Protein AF-A0A2V7VYK3-F1 (afdb_monomer_lite)

pLDDT: mean 80.93, std 19.69, range [36.22, 97.69]

Structure (mmCIF, N/CA/C/O backbone):
data_AF-A0A2V7VYK3-F1
#
_entry.id   AF-A0A2V7VYK3-F1
#
loop_
_atom_site.group_PDB
_atom_site.id
_atom_site.type_symbol
_atom_site.label_atom_id
_atom_site.label_alt_id
_atom_site.label_comp_id
_atom_site.label_asym_id
_atom_site.label_entity_id
_atom_site.label_seq_id
_atom_site.pdbx_PDB_ins_code
_atom_site.Cartn_x
_atom_site.Cartn_y
_atom_site.Cartn_z
_atom_site.occupancy
_atom_site.B_iso_or_equiv
_atom_site.auth_seq_id
_atom_site.auth_comp_id
_atom_site.auth_asym_id
_atom_site.auth_atom_id
_atom_site.pdbx_PDB_model_num
ATOM 1 N N . MET A 1 1 ? -13.510 -51.405 -6.730 1.00 38.88 1 MET A N 1
ATOM 2 C CA . MET A 1 1 ? -12.996 -51.451 -8.115 1.00 38.88 1 MET A CA 1
ATOM 3 C C . MET A 1 1 ? -13.898 -50.621 -9.024 1.00 38.88 1 MET A C 1
ATOM 5 O O . MET A 1 1 ? -15.004 -51.048 -9.313 1.00 38.88 1 MET A O 1
ATOM 9 N N . ARG A 1 2 ? -13.491 -49.404 -9.409 1.00 37.72 2 ARG A N 1
ATOM 10 C CA . ARG A 1 2 ? -14.184 -48.587 -10.426 1.00 37.72 2 ARG A CA 1
ATOM 11 C C . ARG A 1 2 ? -13.145 -48.137 -11.448 1.00 37.72 2 ARG A C 1
ATOM 13 O O . ARG A 1 2 ? -12.279 -47.331 -11.116 1.00 37.72 2 ARG A O 1
ATOM 20 N N . ALA A 1 3 ? -13.220 -48.709 -12.645 1.00 43.34 3 ALA A N 1
ATOM 21 C CA . ALA A 1 3 ? -12.344 -48.407 -13.767 1.00 43.34 3 ALA A CA 1
ATOM 22 C C . ALA A 1 3 ? -12.627 -46.989 -14.289 1.00 43.34 3 ALA A C 1
ATOM 24 O O . ALA A 1 3 ? -13.767 -46.643 -14.600 1.00 43.34 3 ALA A O 1
ATOM 25 N N . ARG A 1 4 ? -11.589 -46.149 -14.338 1.00 50.16 4 ARG A N 1
ATOM 26 C CA . ARG A 1 4 ? -11.624 -44.843 -15.003 1.00 50.16 4 ARG A CA 1
ATOM 27 C C . ARG A 1 4 ? -11.164 -45.039 -16.443 1.00 50.16 4 ARG A C 1
ATOM 29 O O . ARG A 1 4 ? -9.977 -45.217 -16.691 1.00 50.16 4 ARG A O 1
ATOM 36 N N . ASN A 1 5 ? -12.115 -44.981 -17.369 1.00 49.19 5 ASN A N 1
ATOM 37 C CA . ASN A 1 5 ? -11.847 -44.922 -18.800 1.00 49.19 5 ASN A CA 1
ATOM 38 C C . ASN A 1 5 ? -11.262 -43.546 -19.140 1.00 49.19 5 ASN A C 1
ATOM 40 O O . ASN A 1 5 ? -11.982 -42.553 -19.244 1.00 49.19 5 ASN A O 1
ATOM 44 N N . HIS A 1 6 ? -9.941 -43.487 -19.281 1.00 47.78 6 HIS A N 1
ATOM 45 C CA . HIS A 1 6 ? -9.263 -42.372 -19.924 1.00 47.78 6 HIS A CA 1
ATOM 46 C C . HIS A 1 6 ? -9.439 -42.522 -21.435 1.00 47.78 6 HIS A C 1
ATOM 48 O O . HIS A 1 6 ? -8.740 -43.301 -22.074 1.00 47.78 6 HIS A O 1
ATOM 54 N N . ALA A 1 7 ? -10.399 -41.789 -21.997 1.00 53.41 7 ALA A N 1
ATOM 55 C CA . ALA A 1 7 ? -10.508 -41.611 -23.436 1.00 53.41 7 ALA A CA 1
ATOM 56 C C . ALA A 1 7 ? -9.239 -40.896 -23.930 1.00 53.41 7 ALA A C 1
ATOM 58 O O . ALA A 1 7 ? -9.051 -39.701 -23.694 1.00 53.41 7 ALA A O 1
ATOM 59 N N . GLN A 1 8 ? -8.337 -41.655 -24.552 1.00 52.44 8 GLN A N 1
ATOM 60 C CA . GLN A 1 8 ? -7.198 -41.118 -25.282 1.00 52.44 8 GLN A CA 1
ATOM 61 C C . GLN A 1 8 ? -7.722 -40.270 -26.441 1.00 52.44 8 GLN A C 1
ATOM 63 O O . GLN A 1 8 ? -8.486 -40.743 -27.281 1.00 52.44 8 GLN A O 1
ATOM 68 N N . ALA A 1 9 ? -7.318 -39.001 -26.466 1.00 49.28 9 ALA A N 1
ATOM 69 C CA . ALA A 1 9 ? -7.540 -38.147 -27.619 1.00 49.28 9 ALA A CA 1
ATOM 70 C C . ALA A 1 9 ? -6.799 -38.745 -28.832 1.00 49.28 9 ALA A C 1
ATOM 72 O O . ALA A 1 9 ? -5.648 -39.169 -28.681 1.00 49.28 9 ALA A O 1
ATOM 73 N N . PRO A 1 10 ? -7.427 -38.788 -30.018 1.00 57.25 10 PRO A N 1
ATOM 74 C CA . PRO A 1 10 ? -6.811 -39.357 -31.207 1.00 57.25 10 PRO A CA 1
ATOM 75 C C . PRO A 1 10 ? -5.538 -38.583 -31.560 1.00 57.25 10 PRO A C 1
ATOM 77 O O . PRO A 1 10 ? -5.542 -37.351 -31.631 1.00 57.25 10 PRO A O 1
ATOM 80 N N . GLN A 1 11 ? -4.450 -39.321 -31.794 1.00 58.34 11 GLN A N 1
ATOM 81 C CA . GLN A 1 11 ? -3.207 -38.829 -32.391 1.00 58.34 11 GLN A CA 1
ATOM 82 C C . GLN A 1 11 ? -3.474 -38.443 -33.855 1.00 58.34 11 GLN A C 1
ATOM 84 O O . GLN A 1 11 ? -3.113 -39.144 -34.794 1.00 58.34 11 GLN A O 1
ATOM 89 N N . GLY A 1 12 ? -4.184 -37.336 -34.051 1.00 50.72 12 GLY A N 1
ATOM 90 C CA . GLY A 1 12 ? -4.440 -36.758 -35.357 1.00 50.72 12 GLY A CA 1
ATOM 91 C C . GLY A 1 12 ? -3.246 -35.929 -35.811 1.00 50.72 12 GLY A C 1
ATOM 92 O O . GLY A 1 12 ? -2.962 -34.893 -35.218 1.00 50.72 12 GLY A O 1
ATOM 93 N N . ALA A 1 13 ? -2.597 -36.405 -36.871 1.00 50.50 13 ALA A N 1
ATOM 94 C CA . ALA A 1 13 ? -1.860 -35.647 -37.877 1.00 50.50 13 ALA A CA 1
ATOM 95 C C . ALA A 1 13 ? -0.910 -34.547 -37.366 1.00 50.50 13 ALA A C 1
ATOM 97 O O . ALA A 1 13 ? -1.299 -33.423 -37.044 1.00 50.50 13 ALA A O 1
ATOM 98 N N . THR A 1 14 ? 0.384 -34.847 -37.458 1.00 52.34 14 THR A N 1
ATOM 99 C CA . THR A 1 14 ? 1.501 -33.907 -37.612 1.00 52.34 14 THR A CA 1
ATOM 100 C C . THR A 1 14 ? 1.307 -33.038 -38.865 1.00 52.34 14 THR A C 1
ATOM 102 O O . THR A 1 14 ? 2.007 -33.151 -39.866 1.00 52.34 14 THR A O 1
ATOM 105 N N . GLY A 1 15 ? 0.303 -32.163 -38.822 1.00 53.38 15 GLY A N 1
ATOM 106 C CA . GLY A 1 15 ? -0.012 -31.203 -39.861 1.00 53.38 15 GLY A CA 1
ATOM 107 C C . GLY A 1 15 ? 1.057 -30.122 -39.915 1.00 53.38 15 GLY A C 1
ATOM 108 O O . GLY A 1 15 ? 1.131 -29.244 -39.054 1.00 53.38 15 GLY A O 1
ATOM 109 N N . THR A 1 16 ? 1.825 -30.150 -40.993 1.00 54.44 16 THR A N 1
ATOM 110 C CA . THR A 1 16 ? 2.733 -29.131 -41.539 1.00 54.44 16 THR A CA 1
ATOM 111 C C . THR A 1 16 ? 2.045 -27.784 -41.869 1.00 54.44 16 THR A C 1
ATOM 113 O O . THR A 1 16 ? 2.504 -27.017 -42.708 1.00 54.44 16 THR A O 1
ATOM 116 N N . CYS A 1 17 ? 0.950 -27.425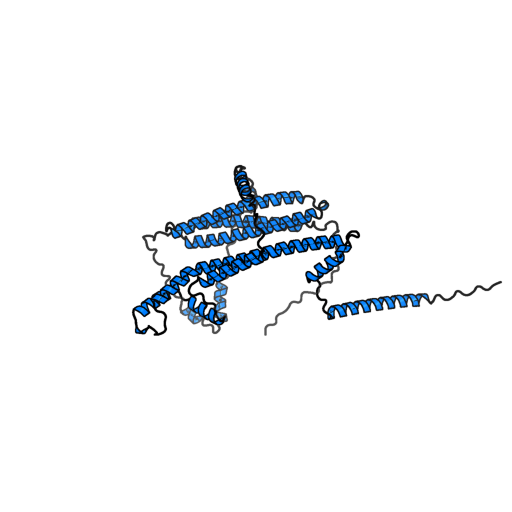 -41.187 1.00 53.19 17 CYS A N 1
ATOM 117 C CA . CYS A 1 17 ? 0.031 -26.343 -41.569 1.00 53.19 17 CYS A CA 1
ATOM 118 C C . CYS A 1 17 ? 0.091 -25.071 -40.702 1.00 53.19 17 CYS A C 1
ATOM 120 O O . CYS A 1 17 ? -0.884 -24.316 -40.653 1.00 53.19 17 CYS A O 1
ATOM 122 N N . ARG A 1 18 ? 1.205 -24.764 -40.023 1.00 53.34 18 ARG A N 1
ATOM 123 C CA . ARG A 1 18 ? 1.344 -23.475 -39.302 1.00 53.34 18 ARG A CA 1
ATOM 124 C C . ARG A 1 18 ? 2.584 -22.647 -39.630 1.00 53.34 18 ARG A C 1
ATOM 126 O O . ARG A 1 18 ? 2.868 -21.687 -38.924 1.00 53.34 18 ARG A O 1
ATOM 133 N N . GLU A 1 19 ? 3.218 -22.905 -40.767 1.00 46.66 19 GLU A N 1
ATOM 134 C CA . GLU A 1 19 ? 4.200 -21.996 -41.377 1.00 46.66 19 GLU A CA 1
ATOM 135 C C . GLU A 1 19 ? 3.589 -21.109 -42.476 1.00 46.66 19 GLU A C 1
ATOM 137 O O . GLU A 1 19 ? 4.242 -20.729 -43.445 1.00 46.66 19 GLU A O 1
ATOM 142 N N . ARG A 1 20 ? 2.330 -20.675 -42.307 1.00 54.34 20 ARG A N 1
ATOM 143 C CA . ARG A 1 20 ? 1.881 -19.452 -42.989 1.00 54.34 20 ARG A CA 1
ATOM 144 C C . ARG A 1 20 ? 2.656 -18.285 -42.385 1.00 54.34 20 ARG A C 1
ATOM 146 O O . ARG A 1 20 ? 2.224 -17.698 -41.390 1.00 54.34 20 ARG A O 1
ATOM 153 N N . ARG A 1 21 ? 3.817 -17.993 -42.981 1.00 55.28 21 ARG A N 1
ATOM 154 C CA . ARG A 1 21 ? 4.589 -16.757 -42.830 1.00 55.28 21 ARG A CA 1
ATOM 155 C C . ARG A 1 21 ? 3.604 -15.599 -42.934 1.00 55.28 21 ARG A C 1
ATOM 157 O O . ARG A 1 21 ? 3.188 -15.223 -44.025 1.00 55.28 21 ARG A O 1
ATOM 164 N N . ARG A 1 22 ? 3.154 -15.082 -41.786 1.00 57.97 22 ARG A N 1
ATOM 165 C CA . ARG A 1 22 ? 2.449 -13.802 -41.766 1.00 57.97 22 ARG A CA 1
ATOM 166 C C . ARG A 1 22 ? 3.417 -12.806 -42.398 1.00 57.97 22 ARG A C 1
ATOM 168 O O . ARG A 1 22 ? 4.555 -12.759 -41.925 1.00 57.97 22 ARG A O 1
ATOM 175 N N . PRO A 1 23 ? 3.011 -12.084 -43.454 1.00 56.53 23 PRO A N 1
ATOM 176 C CA . PRO A 1 23 ? 3.885 -11.131 -44.113 1.00 56.53 23 PRO A CA 1
ATOM 177 C C . PRO A 1 23 ? 4.467 -10.195 -43.055 1.00 56.53 23 PRO A C 1
ATOM 179 O O . PRO A 1 23 ? 3.764 -9.690 -42.174 1.00 56.53 23 PRO A O 1
ATOM 182 N N . GLU A 1 24 ? 5.785 -10.050 -43.102 1.00 58.00 24 GLU A N 1
ATOM 183 C CA . GLU A 1 24 ? 6.594 -9.363 -42.095 1.00 58.00 24 GLU A CA 1
ATOM 184 C C . GLU A 1 24 ? 6.230 -7.869 -41.965 1.00 58.00 24 GLU A C 1
ATOM 186 O O . GLU A 1 24 ? 6.550 -7.230 -40.964 1.00 58.00 24 GLU A O 1
ATOM 191 N N . SER A 1 25 ? 5.454 -7.348 -42.921 1.00 55.53 25 SER A N 1
ATOM 192 C CA . SER A 1 25 ? 4.889 -5.997 -42.973 1.00 55.53 25 SER A CA 1
ATOM 193 C C . SER A 1 25 ? 3.768 -5.716 -41.961 1.00 55.53 25 SER A C 1
ATOM 195 O O . SER A 1 25 ? 3.381 -4.566 -41.791 1.00 55.53 25 SER A O 1
ATOM 197 N N . LEU A 1 26 ? 3.277 -6.722 -41.224 1.00 54.03 26 LEU A N 1
ATOM 198 C CA . LEU A 1 26 ? 2.362 -6.532 -40.085 1.00 54.03 26 LEU A CA 1
ATOM 199 C C . LEU A 1 26 ? 3.004 -6.953 -38.758 1.00 54.03 26 LEU A C 1
ATOM 201 O O . LEU A 1 26 ? 2.341 -7.532 -37.884 1.00 54.03 26 LEU A O 1
ATOM 205 N N . ARG A 1 27 ? 4.301 -6.671 -38.571 1.00 61.81 27 ARG A N 1
ATOM 206 C CA . ARG A 1 27 ? 4.895 -6.636 -37.227 1.00 61.81 27 ARG A CA 1
ATOM 207 C C . ARG A 1 27 ? 4.028 -5.711 -36.377 1.00 61.81 27 ARG A C 1
ATOM 209 O O . ARG A 1 27 ? 4.027 -4.500 -36.554 1.00 61.81 27 ARG A O 1
ATOM 216 N N . ARG A 1 28 ? 3.206 -6.313 -35.508 1.00 68.81 28 ARG A N 1
ATOM 217 C CA . ARG A 1 28 ? 2.235 -5.609 -34.663 1.00 68.81 28 ARG A CA 1
ATOM 218 C C . ARG A 1 28 ? 2.938 -4.429 -34.008 1.00 68.81 28 ARG A C 1
ATOM 220 O O . ARG A 1 28 ? 3.842 -4.654 -33.203 1.00 68.81 28 ARG A O 1
ATOM 227 N N . ARG A 1 29 ? 2.504 -3.213 -34.355 1.00 85.75 29 ARG A N 1
ATOM 228 C CA . ARG A 1 29 ? 3.006 -1.963 -33.785 1.00 85.75 29 ARG A CA 1
ATOM 229 C C . ARG A 1 29 ? 3.129 -2.127 -32.270 1.00 85.75 29 ARG A C 1
ATOM 231 O O . ARG A 1 29 ? 2.151 -2.454 -31.589 1.00 85.75 29 ARG A O 1
ATOM 238 N N . LEU A 1 30 ? 4.351 -1.994 -31.757 1.00 89.25 30 LEU A N 1
ATOM 239 C CA . LEU A 1 30 ? 4.701 -2.397 -30.390 1.00 89.25 30 LEU A CA 1
ATOM 240 C C . LEU A 1 30 ? 3.881 -1.646 -29.325 1.00 89.25 30 LEU A C 1
ATOM 242 O O . LEU A 1 30 ? 3.622 -2.192 -28.251 1.00 89.25 30 LEU A O 1
ATOM 246 N N . TRP A 1 31 ? 3.402 -0.446 -29.658 1.00 93.06 31 TRP A N 1
ATOM 247 C CA . TRP A 1 31 ? 2.576 0.414 -28.811 1.00 93.06 31 TRP A CA 1
ATOM 248 C C . TRP A 1 31 ? 1.094 -0.014 -28.708 1.00 93.06 31 TRP A C 1
ATOM 250 O O . TRP A 1 31 ? 0.428 0.327 -27.729 1.00 93.06 31 TRP A O 1
ATOM 260 N N . VAL A 1 32 ? 0.573 -0.843 -29.628 1.00 94.06 32 VAL A N 1
ATOM 261 C CA . VAL A 1 32 ? -0.861 -1.229 -29.669 1.00 94.06 32 VAL A CA 1
ATOM 262 C C . VAL A 1 32 ? -1.274 -2.094 -28.474 1.00 94.06 32 VAL A C 1
ATOM 264 O O . VAL A 1 32 ? -2.420 -2.071 -28.018 1.00 94.06 32 VAL A O 1
ATOM 267 N N . ARG A 1 33 ? -0.363 -2.911 -27.939 1.00 94.56 33 ARG A N 1
ATOM 268 C CA . ARG A 1 33 ? -0.681 -3.737 -26.765 1.00 94.56 33 ARG A CA 1
ATOM 269 C C . ARG A 1 33 ? -0.713 -2.902 -25.474 1.00 94.56 33 ARG A C 1
ATOM 271 O O . ARG A 1 33 ? -1.683 -3.071 -24.733 1.00 94.56 33 ARG A O 1
ATOM 278 N N . PRO A 1 34 ? 0.279 -2.036 -25.193 1.00 95.19 34 PRO A N 1
ATOM 279 C CA . PRO A 1 34 ? 0.213 -1.080 -24.088 1.00 95.19 34 PRO A CA 1
ATOM 280 C C . PRO A 1 34 ? -1.016 -0.161 -24.130 1.00 95.19 34 PRO A C 1
ATOM 282 O O . PRO A 1 34 ? -1.715 -0.087 -23.124 1.00 95.19 34 PRO A O 1
ATOM 285 N N . ILE A 1 35 ? -1.377 0.427 -25.280 1.00 95.81 35 ILE A N 1
ATOM 286 C CA . ILE A 1 35 ? -2.545 1.334 -25.355 1.00 95.81 35 ILE A CA 1
ATOM 287 C C . ILE A 1 35 ? -3.868 0.616 -25.020 1.00 95.81 35 ILE A C 1
ATOM 289 O O . ILE A 1 35 ? -4.700 1.120 -24.273 1.00 95.81 35 ILE A O 1
ATOM 293 N N . ARG A 1 36 ? -4.044 -0.641 -25.459 1.00 95.62 36 ARG A N 1
ATOM 294 C CA . ARG A 1 36 ? -5.226 -1.443 -25.086 1.00 95.62 36 ARG A CA 1
ATOM 295 C C . ARG A 1 36 ? -5.275 -1.761 -23.593 1.00 95.62 36 ARG A C 1
ATOM 297 O O . ARG A 1 36 ? -6.358 -1.902 -23.033 1.00 95.62 36 ARG A O 1
ATOM 304 N N . ARG A 1 37 ? -4.117 -1.945 -22.953 1.00 95.69 37 ARG A N 1
ATOM 305 C CA . ARG A 1 37 ? -4.042 -2.155 -21.499 1.00 95.69 37 ARG A CA 1
ATOM 306 C C . ARG A 1 37 ? -4.337 -0.866 -20.743 1.00 95.69 37 ARG A C 1
ATOM 308 O O . ARG A 1 37 ? -5.040 -0.943 -19.742 1.00 95.69 37 ARG A O 1
ATOM 315 N N . LEU A 1 38 ? -3.852 0.268 -21.249 1.00 96.69 38 LEU A N 1
ATOM 316 C CA . LEU A 1 38 ? -4.155 1.600 -20.738 1.00 96.69 38 LEU A CA 1
ATOM 317 C C . LEU A 1 38 ? -5.668 1.847 -20.721 1.00 96.69 38 LEU A C 1
ATOM 319 O O . LEU A 1 38 ? -6.221 2.063 -19.649 1.00 96.69 38 LEU A O 1
ATOM 323 N N . HIS A 1 39 ? -6.357 1.705 -21.858 1.00 96.25 39 HIS A N 1
ATOM 324 C CA . HIS A 1 39 ? -7.809 1.921 -21.907 1.00 96.25 39 HIS A CA 1
ATOM 325 C C . HIS A 1 39 ? -8.584 0.979 -20.984 1.00 96.25 39 HIS A C 1
ATOM 327 O O . HIS A 1 39 ? -9.417 1.444 -20.222 1.00 96.25 39 HIS A O 1
ATOM 333 N N . ARG A 1 40 ? -8.243 -0.317 -20.934 1.00 96.75 40 ARG A N 1
ATOM 334 C CA . ARG A 1 40 ? -8.885 -1.248 -19.984 1.00 96.75 40 ARG A CA 1
ATOM 335 C C . ARG A 1 40 ? -8.685 -0.846 -18.524 1.00 96.75 40 ARG A C 1
ATOM 337 O O . ARG A 1 40 ? -9.573 -1.078 -17.710 1.00 96.75 40 ARG A O 1
ATOM 344 N N . ALA A 1 41 ? -7.515 -0.310 -18.179 1.00 94.38 41 ALA A N 1
ATOM 345 C CA . ALA A 1 41 ? -7.253 0.177 -16.831 1.00 94.38 41 ALA A CA 1
ATOM 346 C C . ALA A 1 41 ? -8.098 1.424 -16.520 1.00 94.38 41 ALA A C 1
ATOM 348 O O . ALA A 1 41 ? -8.685 1.475 -15.443 1.00 94.38 41 ALA A O 1
ATOM 349 N N . LEU A 1 42 ? -8.226 2.353 -17.477 1.00 96.25 42 LEU A N 1
ATOM 350 C CA . LEU A 1 42 ? -9.083 3.541 -17.367 1.00 96.25 42 LEU A CA 1
ATOM 351 C C . LEU A 1 42 ? -10.578 3.184 -17.282 1.00 96.25 42 LEU A C 1
ATOM 353 O O . LEU A 1 42 ? -11.290 3.698 -16.429 1.00 96.25 42 LEU A O 1
ATOM 357 N N . ASP A 1 43 ? -11.072 2.265 -18.112 1.00 96.25 43 ASP A N 1
ATOM 358 C CA . ASP A 1 43 ? -12.473 1.821 -18.064 1.00 96.25 43 ASP A CA 1
ATOM 359 C C . ASP A 1 43 ? -12.783 1.122 -16.732 1.00 96.25 43 ASP A C 1
ATOM 361 O O . ASP A 1 43 ? -13.837 1.321 -16.124 1.00 96.25 43 ASP A O 1
ATOM 365 N N . SER A 1 44 ? -11.832 0.322 -16.238 1.00 95.06 44 SER A N 1
ATOM 366 C CA . SER A 1 44 ? -11.953 -0.320 -14.933 1.00 95.06 44 SER A CA 1
ATOM 367 C C . SER A 1 44 ? -11.966 0.694 -13.790 1.00 95.06 44 SER A C 1
ATOM 369 O O . SER A 1 44 ? -12.687 0.456 -12.824 1.00 95.06 44 SER A O 1
ATOM 371 N N . SER A 1 45 ? -11.186 1.781 -13.852 1.00 95.44 45 SER A N 1
ATOM 372 C CA . SER A 1 45 ? -11.204 2.808 -12.803 1.00 95.44 45 SER A CA 1
ATOM 373 C C . SER A 1 45 ? -12.507 3.606 -12.821 1.00 95.44 45 SER A C 1
ATOM 375 O O . SER A 1 45 ? -13.103 3.764 -11.761 1.00 95.44 45 SER A O 1
ATOM 377 N N . VAL A 1 46 ? -13.019 3.992 -14.000 1.00 96.50 46 VAL A N 1
ATOM 378 C CA . VAL A 1 46 ? -14.353 4.618 -14.159 1.00 96.50 46 VAL A CA 1
ATOM 379 C C . VAL A 1 46 ? -15.438 3.782 -13.489 1.00 96.50 46 VAL A C 1
ATOM 381 O O . VAL A 1 46 ? -16.236 4.294 -12.702 1.00 96.50 46 VAL A O 1
ATOM 384 N N . HIS A 1 47 ? -15.462 2.480 -13.784 1.00 97.12 47 HIS A N 1
ATOM 385 C CA . HIS A 1 47 ? -16.473 1.586 -13.235 1.00 97.12 47 HIS A CA 1
ATOM 386 C C . HIS A 1 47 ? -16.383 1.478 -11.707 1.00 97.12 47 HIS A C 1
ATOM 388 O O . HIS A 1 47 ? -17.413 1.468 -11.033 1.00 97.12 47 HIS A O 1
ATOM 394 N N . LEU A 1 48 ? -15.166 1.410 -11.157 1.00 96.38 48 LEU A N 1
ATOM 395 C CA . LEU A 1 48 ? -14.953 1.343 -9.711 1.00 96.38 48 LEU A CA 1
ATOM 396 C C . LEU A 1 48 ? -15.375 2.638 -9.008 1.00 96.38 48 LEU A C 1
ATOM 398 O O . LEU A 1 48 ? -16.089 2.542 -8.015 1.00 96.38 48 LEU A O 1
ATOM 402 N N . ILE A 1 49 ? -15.019 3.807 -9.553 1.00 96.25 49 ILE A N 1
ATOM 403 C CA . ILE A 1 49 ? -15.401 5.126 -9.013 1.00 96.25 49 ILE A CA 1
ATOM 404 C C . ILE A 1 49 ? -16.924 5.314 -9.053 1.00 96.25 49 ILE A C 1
ATOM 406 O O . ILE A 1 49 ? -17.556 5.678 -8.068 1.00 96.25 49 ILE A O 1
ATOM 410 N N . SER A 1 50 ? -17.561 4.975 -10.175 1.00 96.88 50 SER A N 1
ATOM 411 C CA . SER A 1 50 ? -19.023 5.078 -10.288 1.00 96.88 50 SER A CA 1
ATOM 412 C C . SER A 1 50 ? -19.725 4.163 -9.278 1.00 96.88 50 SER A C 1
ATOM 414 O O . SER A 1 50 ? -20.705 4.538 -8.632 1.00 96.88 50 SER A O 1
ATOM 416 N N . ARG A 1 51 ? -19.213 2.937 -9.115 1.00 97.19 51 ARG A N 1
ATOM 417 C CA . ARG A 1 51 ? -19.764 1.960 -8.174 1.00 97.19 51 ARG A CA 1
ATOM 418 C C . ARG A 1 51 ? -19.531 2.360 -6.717 1.00 97.19 51 ARG A C 1
ATOM 420 O O . ARG A 1 51 ? -20.415 2.091 -5.897 1.00 97.19 51 ARG A O 1
ATOM 427 N N . SER A 1 52 ? -18.385 2.959 -6.389 1.00 97.25 52 SER A N 1
ATOM 428 C CA . SER A 1 52 ? -18.091 3.442 -5.038 1.00 97.25 52 SER A CA 1
ATOM 429 C C . SER A 1 52 ? -19.051 4.569 -4.659 1.00 97.25 52 SER A C 1
ATOM 431 O O . SER A 1 52 ? -19.726 4.448 -3.639 1.00 97.25 52 SER A O 1
ATOM 433 N N . LEU A 1 53 ? -19.244 5.564 -5.531 1.00 97.25 53 LEU A N 1
ATOM 434 C CA . LEU A 1 53 ? -20.187 6.669 -5.312 1.00 97.25 53 LEU A CA 1
ATOM 435 C C . LEU A 1 53 ? -21.635 6.192 -5.111 1.00 97.25 53 LEU A C 1
ATOM 437 O O . LEU A 1 53 ? -22.302 6.591 -4.154 1.00 97.25 53 LEU A O 1
ATOM 441 N N . LEU A 1 54 ? -22.121 5.281 -5.964 1.00 97.31 54 LEU A N 1
ATOM 442 C CA . LEU A 1 54 ? -23.470 4.715 -5.821 1.00 97.31 54 LEU A CA 1
ATOM 443 C C . LEU A 1 54 ? -23.643 3.943 -4.505 1.00 97.31 54 LEU A C 1
ATOM 445 O O . LEU A 1 54 ? -24.704 4.005 -3.877 1.00 97.31 54 LEU A O 1
ATOM 449 N N . SER A 1 55 ? -22.609 3.207 -4.091 1.00 96.38 55 SER A N 1
ATOM 450 C CA . SER A 1 55 ? -22.626 2.431 -2.848 1.00 96.38 55 SER A CA 1
ATOM 451 C C . SER A 1 55 ? -22.568 3.346 -1.624 1.00 96.38 55 SER A C 1
ATOM 453 O O . SER A 1 55 ? -23.339 3.131 -0.690 1.00 96.38 55 SER A O 1
ATOM 455 N N . ALA A 1 56 ? -21.748 4.400 -1.658 1.00 97.12 56 ALA A N 1
ATOM 456 C CA . ALA A 1 56 ? -21.663 5.403 -0.601 1.00 97.12 56 ALA A CA 1
ATOM 457 C C . ALA A 1 56 ? -23.006 6.105 -0.378 1.00 97.12 56 ALA A C 1
ATOM 459 O O . ALA A 1 56 ? -23.536 6.061 0.731 1.00 97.12 56 ALA A O 1
ATOM 460 N N . GLY A 1 57 ? -23.629 6.631 -1.439 1.00 96.50 57 GLY A N 1
ATOM 461 C CA . GLY A 1 57 ? -24.940 7.278 -1.323 1.00 96.50 57 GLY A CA 1
ATOM 462 C C . GLY A 1 57 ? -26.049 6.320 -0.860 1.00 96.50 57 GLY A C 1
ATOM 463 O O . GLY A 1 57 ? -26.993 6.717 -0.176 1.00 96.50 57 GLY A O 1
ATOM 464 N N . ALA A 1 58 ? -25.958 5.025 -1.187 1.00 96.88 58 ALA A N 1
ATOM 465 C CA . ALA A 1 58 ? -26.884 4.022 -0.657 1.00 96.88 58 ALA A CA 1
ATOM 466 C C . ALA A 1 58 ? -26.648 3.710 0.833 1.00 96.88 58 ALA A C 1
ATOM 468 O O . ALA A 1 58 ? -27.616 3.419 1.545 1.00 96.88 58 ALA A O 1
ATOM 469 N N . SER A 1 59 ? -25.397 3.739 1.295 1.00 95.50 59 SER A N 1
ATOM 470 C CA . SER A 1 59 ? -25.023 3.536 2.700 1.00 95.50 59 SER A CA 1
ATOM 471 C C . SER A 1 59 ? -25.405 4.729 3.572 1.00 95.50 59 SER A C 1
ATOM 473 O O . SER A 1 59 ? -25.974 4.524 4.645 1.00 95.50 59 SER A O 1
ATOM 475 N N . GLU A 1 60 ? -25.204 5.948 3.076 1.00 94.56 60 GLU A N 1
ATOM 476 C CA . GLU A 1 60 ? -25.616 7.205 3.710 1.00 94.56 60 GLU A CA 1
ATOM 477 C C . GLU A 1 60 ? -27.126 7.213 3.997 1.00 94.56 60 GLU A C 1
ATOM 479 O O . GLU A 1 60 ? -27.549 7.314 5.147 1.00 94.56 60 GLU A O 1
ATOM 484 N N . ARG A 1 61 ? -27.962 6.916 2.989 1.00 95.31 61 ARG A N 1
ATOM 485 C CA . ARG A 1 61 ? -29.427 6.799 3.164 1.00 95.31 61 ARG A CA 1
ATOM 486 C C . ARG A 1 61 ? -29.853 5.745 4.195 1.00 95.31 61 ARG A C 1
ATOM 488 O O . ARG A 1 61 ? -30.982 5.769 4.682 1.00 95.31 61 ARG A O 1
ATOM 495 N N . ARG A 1 62 ? -28.992 4.770 4.503 1.00 96.12 62 ARG A N 1
ATOM 496 C CA . ARG A 1 62 ? -29.249 3.727 5.513 1.00 96.12 62 ARG A CA 1
ATOM 497 C C . ARG A 1 62 ? -28.672 4.069 6.885 1.00 96.12 62 ARG A C 1
ATOM 499 O O . ARG A 1 62 ? -29.052 3.388 7.842 1.00 96.12 62 ARG A O 1
ATOM 506 N N . ALA A 1 63 ? -27.813 5.084 6.989 1.00 95.75 63 ALA A N 1
ATOM 507 C CA . ALA A 1 63 ? -27.068 5.403 8.203 1.00 95.75 63 ALA A CA 1
ATOM 508 C C . ALA A 1 63 ? -28.004 5.711 9.375 1.00 95.75 63 ALA A C 1
ATOM 510 O O . ALA A 1 63 ? -27.853 5.103 10.426 1.00 95.75 63 ALA A O 1
ATOM 511 N N . GLN A 1 64 ? -29.070 6.485 9.148 1.00 92.94 64 GLN A N 1
ATOM 512 C CA . GLN A 1 64 ? -30.087 6.788 10.168 1.00 92.94 64 GLN A CA 1
ATOM 513 C C . GLN A 1 64 ? -30.737 5.540 10.789 1.00 92.94 64 GLN A C 1
ATOM 515 O O . GLN A 1 64 ? -31.147 5.541 11.943 1.00 92.94 64 GLN A O 1
ATOM 520 N N . ARG A 1 65 ? -30.869 4.449 10.022 1.00 92.06 65 ARG A N 1
ATOM 521 C CA . ARG A 1 65 ? -31.532 3.221 10.494 1.00 92.06 65 ARG A CA 1
ATOM 522 C C . ARG A 1 65 ? -30.551 2.194 11.040 1.00 92.06 65 ARG A C 1
ATOM 524 O O . ARG A 1 65 ? -30.944 1.333 11.827 1.00 92.06 65 ARG A O 1
ATOM 531 N N . ARG A 1 66 ? -29.329 2.163 10.504 1.00 94.44 66 ARG A N 1
ATOM 532 C CA . ARG A 1 66 ? -28.333 1.108 10.747 1.00 94.44 66 ARG A CA 1
ATOM 533 C C . ARG A 1 66 ? -26.911 1.682 10.671 1.00 94.44 66 ARG A C 1
ATOM 535 O O . ARG A 1 66 ? -26.146 1.243 9.807 1.00 94.44 66 ARG A O 1
ATOM 542 N N . PRO A 1 67 ? -26.534 2.597 11.574 1.00 94.62 67 PRO A N 1
ATOM 543 C CA . PRO A 1 67 ? -25.305 3.382 11.444 1.00 94.62 67 PRO A CA 1
ATOM 544 C C . PRO A 1 67 ? -24.045 2.506 11.433 1.00 94.62 67 PRO A C 1
ATOM 546 O O . PRO A 1 67 ? -23.231 2.615 10.523 1.00 94.62 67 PRO A O 1
ATOM 549 N N . ILE A 1 68 ? -23.959 1.511 12.328 1.00 94.00 68 ILE A N 1
ATOM 550 C CA . ILE A 1 68 ? -22.829 0.562 12.394 1.00 94.00 68 ILE A CA 1
ATOM 551 C C . ILE A 1 68 ? -22.659 -0.214 11.079 1.00 94.00 68 ILE A C 1
ATOM 553 O O . ILE A 1 68 ? -21.549 -0.451 10.610 1.00 94.00 68 ILE A O 1
ATOM 557 N N . ARG A 1 69 ? -23.769 -0.641 10.459 1.00 94.56 69 ARG A N 1
ATOM 558 C CA . ARG A 1 69 ? -23.702 -1.365 9.183 1.00 94.56 69 ARG A CA 1
ATOM 559 C C . ARG A 1 69 ? -23.321 -0.426 8.043 1.00 94.56 69 ARG A C 1
ATOM 561 O O . ARG A 1 69 ? -22.607 -0.865 7.153 1.00 94.56 69 ARG A O 1
ATOM 568 N N . SER A 1 70 ? -23.813 0.809 8.057 1.00 96.00 70 SER A N 1
ATOM 569 C CA . SER A 1 70 ? -23.462 1.813 7.056 1.00 96.00 70 SER A CA 1
ATOM 570 C C . SER A 1 70 ? -21.982 2.185 7.114 1.00 96.00 70 SER A C 1
ATOM 572 O O . SER A 1 70 ? -21.361 2.167 6.060 1.00 96.00 70 SER A O 1
ATOM 574 N N . SER A 1 71 ? -21.403 2.400 8.301 1.00 96.62 71 SER A N 1
ATOM 575 C CA . SER A 1 71 ? -19.958 2.647 8.461 1.00 96.62 71 SER A CA 1
ATOM 576 C C . SER A 1 71 ? -19.122 1.500 7.874 1.00 96.62 71 SER A C 1
ATOM 578 O O . SER A 1 71 ? -18.315 1.724 6.981 1.00 96.62 71 SER A O 1
ATOM 580 N N . ARG A 1 72 ? -19.428 0.238 8.214 1.00 96.88 72 ARG A N 1
ATOM 581 C CA . ARG A 1 72 ? -18.736 -0.932 7.626 1.00 96.88 72 ARG A CA 1
ATOM 582 C C . ARG A 1 72 ? -18.906 -1.080 6.112 1.00 96.88 72 ARG A C 1
ATOM 584 O O . ARG A 1 72 ? -18.100 -1.731 5.457 1.00 96.88 72 ARG A O 1
ATOM 591 N N . GLU A 1 73 ? -20.013 -0.605 5.542 1.00 97.06 73 GLU A N 1
ATOM 592 C CA . GLU A 1 73 ? -20.172 -0.592 4.085 1.00 97.06 73 GLU A CA 1
ATOM 593 C C . GLU A 1 73 ? -19.394 0.570 3.458 1.00 97.06 73 GLU A C 1
ATOM 595 O O . GLU A 1 73 ? -18.888 0.388 2.358 1.00 97.06 73 GLU A O 1
ATOM 600 N N . LEU A 1 74 ? -19.264 1.716 4.136 1.00 96.81 74 LEU A N 1
ATOM 601 C CA . LEU A 1 74 ? -18.434 2.842 3.692 1.00 96.81 74 LEU A CA 1
ATOM 602 C C . LEU A 1 74 ? -16.942 2.492 3.723 1.00 96.81 74 LEU A C 1
ATOM 604 O O . LEU A 1 74 ? -16.272 2.725 2.728 1.00 96.81 74 LEU A O 1
ATOM 608 N N . GLU A 1 75 ? -16.465 1.788 4.747 1.00 96.19 75 GLU A N 1
ATOM 609 C CA . GLU A 1 75 ? -15.100 1.234 4.800 1.00 96.19 75 GLU A CA 1
ATOM 610 C C . GLU A 1 75 ? -14.788 0.352 3.567 1.00 96.19 75 GLU A C 1
ATOM 612 O O . GLU A 1 75 ? -13.797 0.538 2.867 1.00 96.19 75 GLU A O 1
ATOM 617 N N . LYS A 1 76 ? -15.711 -0.541 3.173 1.00 96.44 76 LYS A N 1
ATOM 618 C CA . LYS A 1 76 ? -15.560 -1.325 1.926 1.00 96.44 76 LYS A CA 1
ATOM 619 C C . LYS A 1 76 ? -15.573 -0.462 0.665 1.00 96.44 76 LYS A C 1
ATOM 621 O O . LYS A 1 76 ? -15.086 -0.888 -0.383 1.00 96.44 76 LYS A O 1
ATOM 626 N N . VAL A 1 77 ? -16.234 0.692 0.704 1.00 97.38 77 VAL A N 1
ATOM 627 C CA . VAL A 1 77 ? -16.238 1.636 -0.415 1.00 97.38 77 VAL A CA 1
ATOM 628 C C . VAL A 1 77 ? -14.884 2.337 -0.514 1.00 97.38 77 VAL A C 1
ATOM 630 O O . VAL A 1 77 ? -14.396 2.507 -1.632 1.00 97.38 77 VAL A O 1
ATOM 633 N N . GLU A 1 78 ? -14.238 2.653 0.607 1.00 96.69 78 GLU A N 1
ATOM 634 C CA . GLU A 1 78 ? -12.864 3.172 0.634 1.00 96.69 78 GLU A CA 1
ATOM 635 C C . GLU A 1 78 ? -11.884 2.182 -0.011 1.00 96.69 78 GLU A C 1
ATOM 637 O O . GLU A 1 78 ? -11.115 2.570 -0.895 1.00 96.69 78 GLU A O 1
ATOM 642 N N . ASP A 1 79 ? -12.005 0.883 0.288 1.00 96.38 79 ASP A N 1
ATOM 643 C CA . ASP A 1 79 ? -11.226 -0.170 -0.384 1.00 96.38 79 ASP A CA 1
ATOM 644 C C . ASP A 1 79 ? -11.390 -0.141 -1.916 1.00 96.38 79 ASP A C 1
ATOM 646 O O . ASP A 1 79 ? -10.434 -0.352 -2.673 1.00 96.38 79 ASP A O 1
ATOM 650 N N . LEU A 1 80 ? -12.606 0.129 -2.412 1.00 96.50 80 LEU A N 1
ATOM 651 C CA . LEU A 1 80 ? -12.868 0.241 -3.851 1.00 96.50 80 LEU A CA 1
ATOM 652 C C . LEU A 1 80 ? -12.209 1.482 -4.464 1.00 96.50 80 LEU A C 1
ATOM 654 O O . LEU A 1 80 ? -11.748 1.411 -5.608 1.00 96.50 80 LEU A O 1
ATOM 658 N N . ILE A 1 81 ? -12.139 2.591 -3.726 1.00 97.44 81 ILE A N 1
ATOM 659 C CA . ILE A 1 81 ? -11.457 3.821 -4.154 1.00 97.44 81 ILE A CA 1
ATOM 660 C C . ILE A 1 81 ? -9.946 3.597 -4.205 1.00 97.44 81 ILE A C 1
ATOM 662 O O . ILE A 1 81 ? -9.311 3.932 -5.210 1.00 97.44 81 ILE A O 1
ATOM 666 N N . LEU A 1 82 ? -9.371 2.941 -3.196 1.00 95.00 82 LEU A N 1
ATOM 667 C CA . LEU A 1 82 ? -7.959 2.547 -3.202 1.00 95.00 82 LEU A CA 1
ATOM 668 C C . LEU A 1 82 ? -7.648 1.606 -4.375 1.00 95.00 82 LEU A C 1
ATOM 670 O O . LEU A 1 82 ? -6.649 1.780 -5.086 1.00 95.00 82 LEU A O 1
ATOM 674 N N . LEU A 1 83 ? -8.540 0.652 -4.660 1.00 95.56 83 LEU A N 1
ATOM 675 C CA . LEU A 1 83 ? -8.412 -0.208 -5.834 1.00 95.56 83 LEU A CA 1
ATOM 676 C C . LEU A 1 83 ? -8.474 0.602 -7.139 1.00 95.56 83 LEU A C 1
ATOM 678 O O . LEU A 1 83 ? -7.657 0.356 -8.034 1.00 95.56 83 LEU A O 1
ATOM 682 N N . ALA A 1 84 ? -9.387 1.570 -7.259 1.00 96.56 84 ALA A N 1
ATOM 683 C CA . ALA A 1 84 ? -9.474 2.456 -8.420 1.00 96.56 84 ALA A CA 1
ATOM 684 C C . ALA A 1 84 ? -8.184 3.273 -8.607 1.00 96.56 84 ALA A C 1
ATOM 686 O O . ALA A 1 84 ? -7.649 3.305 -9.719 1.00 96.56 84 ALA A O 1
ATOM 687 N N . SER A 1 85 ? -7.631 3.823 -7.522 1.00 97.19 85 SER A N 1
ATOM 688 C CA . SER A 1 85 ? -6.338 4.519 -7.506 1.00 97.19 85 SER A CA 1
ATOM 689 C C . SER A 1 85 ? -5.213 3.632 -8.043 1.00 97.19 85 SER A C 1
ATOM 691 O O . SER A 1 85 ? -4.518 4.000 -8.994 1.00 97.19 85 SER A O 1
ATOM 693 N N . SER A 1 86 ? -5.110 2.389 -7.557 1.00 94.88 86 SER A N 1
ATOM 694 C CA . SER A 1 86 ? -4.089 1.440 -8.027 1.00 94.88 86 SER A CA 1
ATOM 695 C C . SER A 1 86 ? -4.184 1.144 -9.536 1.00 94.88 86 SER A C 1
ATOM 697 O O . SER A 1 86 ? -3.159 0.986 -10.218 1.00 94.88 86 SER A O 1
ATOM 699 N N . ARG A 1 87 ? -5.408 1.102 -10.092 1.00 96.56 87 ARG A N 1
ATOM 700 C CA . ARG A 1 87 ? -5.657 0.932 -11.535 1.00 96.56 87 ARG A CA 1
ATOM 701 C C . ARG A 1 87 ? -5.261 2.173 -12.321 1.00 96.56 87 ARG A C 1
ATOM 703 O O . ARG A 1 87 ? -4.686 2.034 -13.400 1.00 96.56 87 ARG A O 1
ATOM 710 N N . LEU A 1 88 ? -5.483 3.356 -11.765 1.00 96.44 88 LEU A N 1
ATOM 711 C CA . LEU A 1 88 ? -5.084 4.631 -12.353 1.00 96.44 88 LEU A CA 1
ATOM 712 C C . LEU A 1 88 ? -3.552 4.788 -12.376 1.00 96.44 88 LEU A C 1
ATOM 714 O O . LEU A 1 88 ? -2.982 5.193 -13.392 1.00 96.44 88 LEU A O 1
ATOM 718 N N . SER A 1 89 ? -2.846 4.335 -11.335 1.00 95.81 89 SER A N 1
ATOM 719 C CA . SER A 1 89 ? -1.376 4.240 -11.349 1.00 95.81 89 SER A CA 1
ATOM 720 C C . SER A 1 89 ? -0.868 3.168 -12.325 1.00 95.81 89 SER A C 1
ATOM 722 O O . SER A 1 89 ? 0.206 3.293 -12.920 1.00 95.81 89 SER A O 1
ATOM 724 N N . GLN A 1 90 ? -1.613 2.071 -12.514 1.00 94.88 90 GLN A N 1
ATOM 725 C CA . GLN A 1 90 ? -1.311 1.091 -13.563 1.00 94.88 90 GLN A CA 1
ATOM 726 C C . GLN A 1 90 ? -1.476 1.700 -14.964 1.00 94.88 90 GLN A C 1
ATOM 728 O O . GLN A 1 90 ? -0.615 1.462 -15.814 1.00 94.88 90 GLN A O 1
ATOM 733 N N . ALA A 1 91 ? -2.526 2.493 -15.188 1.00 96.38 91 ALA A N 1
ATOM 734 C CA . ALA A 1 91 ? -2.745 3.242 -16.422 1.00 96.38 91 ALA A CA 1
ATOM 735 C C . ALA A 1 91 ? -1.557 4.175 -16.713 1.00 96.38 91 ALA A C 1
ATOM 737 O O . ALA A 1 91 ? -0.946 4.039 -17.770 1.00 96.38 91 ALA A O 1
ATOM 738 N N . ALA A 1 92 ? -1.125 4.993 -15.746 1.00 96.25 92 ALA A N 1
ATOM 739 C CA . ALA A 1 92 ? 0.047 5.865 -15.896 1.00 96.25 92 ALA A CA 1
ATOM 740 C C . ALA A 1 92 ? 1.307 5.098 -16.347 1.00 96.25 92 ALA A C 1
ATOM 742 O O . ALA A 1 92 ? 1.995 5.495 -17.286 1.00 96.25 92 ALA A O 1
ATOM 743 N N . ARG A 1 93 ? 1.572 3.922 -15.756 1.00 96.06 93 ARG A N 1
ATOM 744 C CA . ARG A 1 93 ? 2.705 3.066 -16.159 1.00 96.06 93 ARG A CA 1
ATOM 745 C C . ARG A 1 93 ? 2.578 2.523 -17.582 1.00 96.06 93 ARG A C 1
ATOM 747 O O . ARG A 1 93 ? 3.593 2.350 -18.254 1.00 96.06 93 ARG A O 1
ATOM 754 N N . GLU A 1 94 ? 1.373 2.185 -18.042 1.00 96.44 94 GLU A N 1
ATOM 755 C CA . GLU A 1 94 ? 1.163 1.772 -19.437 1.00 96.44 94 GLU A CA 1
ATOM 756 C C . GLU A 1 94 ? 1.287 2.962 -20.401 1.00 96.44 94 GLU A C 1
ATOM 758 O O . GLU A 1 94 ? 1.846 2.786 -21.481 1.00 96.44 94 GLU A O 1
ATOM 763 N N . LEU A 1 95 ? 0.879 4.166 -19.991 1.00 96.69 95 LEU A N 1
ATOM 764 C CA . LEU A 1 95 ? 1.059 5.408 -20.746 1.00 96.69 95 LEU A CA 1
ATOM 765 C C . LEU A 1 95 ? 2.549 5.708 -20.974 1.00 96.69 95 LEU A C 1
ATOM 767 O O . LEU A 1 95 ? 2.976 5.881 -22.116 1.00 96.69 95 LEU A O 1
ATOM 771 N N . SER A 1 96 ? 3.382 5.611 -19.931 1.00 95.62 96 SER A N 1
ATOM 772 C CA . SER A 1 96 ? 4.841 5.747 -20.074 1.00 95.62 96 SER A CA 1
ATOM 773 C C . SER A 1 96 ? 5.448 4.692 -21.011 1.00 95.62 96 SER A C 1
ATOM 775 O O . SER A 1 96 ? 6.401 4.979 -21.736 1.00 95.62 96 SER A O 1
ATOM 777 N N . LYS A 1 97 ? 4.903 3.463 -21.038 1.00 94.88 97 LYS A N 1
ATOM 778 C CA . LYS A 1 97 ? 5.343 2.420 -21.986 1.00 94.88 97 LYS A CA 1
ATOM 779 C C . LYS A 1 97 ? 4.959 2.756 -23.423 1.00 94.88 97 LYS A C 1
ATOM 781 O O . LYS A 1 97 ? 5.773 2.510 -24.308 1.00 94.88 97 LYS A O 1
ATOM 786 N N . VAL A 1 98 ? 3.754 3.288 -23.659 1.00 96.38 98 VAL A N 1
ATOM 787 C CA . VAL A 1 98 ? 3.330 3.764 -24.988 1.00 96.38 98 VAL A CA 1
ATOM 788 C C . VAL A 1 98 ? 4.286 4.855 -25.464 1.00 96.38 98 VAL A C 1
ATOM 790 O O . VAL A 1 98 ? 4.873 4.701 -26.533 1.00 96.38 98 VAL A O 1
ATOM 793 N N . HIS A 1 99 ? 4.532 5.872 -24.634 1.00 96.94 99 HIS A N 1
ATOM 794 C CA . HIS A 1 99 ? 5.467 6.956 -24.938 1.00 96.94 99 HIS A CA 1
ATOM 795 C C . HIS A 1 99 ? 6.875 6.430 -25.269 1.00 96.94 99 HIS A C 1
ATOM 797 O O . HIS A 1 99 ? 7.442 6.757 -26.308 1.00 96.94 99 HIS A O 1
ATOM 803 N N . ALA A 1 100 ? 7.416 5.517 -24.452 1.00 95.75 100 ALA A N 1
ATOM 804 C CA . ALA A 1 100 ? 8.720 4.903 -24.707 1.00 95.75 100 ALA A CA 1
ATOM 805 C C . ALA A 1 100 ? 8.760 4.031 -25.979 1.00 95.75 100 ALA A C 1
ATOM 807 O O . ALA A 1 100 ? 9.829 3.857 -26.564 1.00 95.75 100 ALA A O 1
ATOM 808 N N . CYS A 1 101 ? 7.636 3.440 -26.397 1.00 94.88 101 CYS A N 1
ATOM 809 C CA . CYS A 1 101 ? 7.540 2.718 -27.665 1.00 94.88 101 CYS A CA 1
ATOM 810 C C . CYS A 1 101 ? 7.523 3.675 -28.861 1.00 94.88 101 CYS A C 1
ATOM 812 O O . CYS A 1 101 ? 8.228 3.397 -29.826 1.00 94.88 101 CYS A O 1
ATOM 814 N N . ILE A 1 102 ? 6.772 4.778 -28.781 1.00 95.25 102 ILE A N 1
ATOM 815 C CA . ILE A 1 102 ? 6.715 5.814 -29.825 1.00 95.25 102 ILE A CA 1
ATOM 816 C C . ILE A 1 102 ? 8.095 6.460 -30.001 1.00 95.25 102 ILE A C 1
ATOM 818 O O . ILE A 1 102 ? 8.606 6.521 -31.111 1.00 95.25 102 ILE A O 1
ATOM 822 N N . ALA A 1 103 ? 8.759 6.828 -28.902 1.00 94.50 103 ALA A N 1
ATOM 823 C CA . ALA A 1 103 ? 10.084 7.452 -28.940 1.00 94.50 103 ALA A CA 1
ATOM 824 C C . ALA A 1 103 ? 11.184 6.557 -29.547 1.00 94.50 103 ALA A C 1
ATOM 826 O O . ALA A 1 103 ? 12.214 7.056 -29.989 1.00 94.50 103 ALA A O 1
ATOM 827 N N . ARG A 1 104 ? 11.004 5.228 -29.547 1.00 95.81 104 ARG A N 1
ATOM 828 C CA . ARG A 1 104 ? 11.963 4.294 -30.163 1.00 95.81 104 ARG A CA 1
ATOM 829 C C . ARG A 1 104 ? 11.799 4.168 -31.672 1.00 95.81 104 ARG A C 1
ATOM 831 O O . ARG A 1 104 ? 12.746 3.727 -32.313 1.00 95.81 104 ARG A O 1
ATOM 838 N N . ASP A 1 105 ? 10.612 4.451 -32.192 1.00 94.81 105 ASP A N 1
ATOM 839 C CA . ASP A 1 105 ? 10.252 4.203 -33.586 1.00 94.81 105 ASP A CA 1
ATOM 840 C C . ASP A 1 105 ? 9.148 5.185 -34.032 1.00 94.81 105 ASP A C 1
ATOM 842 O O . ASP A 1 105 ? 7.977 4.798 -34.147 1.00 94.81 105 ASP A O 1
ATOM 846 N N . PRO A 1 106 ? 9.491 6.479 -34.199 1.00 94.44 106 PRO A N 1
ATOM 847 C CA . PRO A 1 106 ? 8.514 7.521 -34.505 1.00 94.44 106 PRO A CA 1
ATOM 848 C C . PRO A 1 106 ? 7.917 7.362 -35.909 1.00 94.44 106 PRO A C 1
ATOM 850 O O . PRO A 1 106 ? 6.733 7.624 -36.097 1.00 94.44 106 PRO A O 1
ATOM 853 N N . GLU A 1 107 ? 8.692 6.858 -36.873 1.00 93.06 107 GLU A N 1
ATOM 854 C CA . GLU A 1 107 ? 8.255 6.648 -38.263 1.00 93.06 107 GLU A CA 1
ATOM 855 C C . GLU A 1 107 ? 7.103 5.636 -38.355 1.00 93.06 107 GLU A C 1
ATOM 857 O O . GLU A 1 107 ? 6.183 5.792 -39.156 1.00 93.06 107 GLU A O 1
ATOM 862 N N . ASN A 1 108 ? 7.092 4.631 -37.474 1.00 91.12 108 ASN A N 1
ATOM 863 C CA . ASN A 1 108 ? 6.042 3.611 -37.423 1.00 91.12 108 ASN A CA 1
ATOM 864 C C . ASN A 1 108 ? 4.933 3.912 -36.397 1.00 91.12 108 ASN A C 1
ATOM 866 O O . ASN A 1 108 ? 4.051 3.070 -36.153 1.00 91.12 108 ASN A O 1
ATOM 870 N N . ALA A 1 109 ? 4.958 5.089 -35.766 1.00 89.38 109 ALA A N 1
ATOM 871 C CA . ALA A 1 109 ? 3.961 5.473 -34.777 1.00 89.38 109 ALA A CA 1
ATOM 872 C C . ALA A 1 109 ? 2.581 5.683 -35.430 1.00 89.38 109 ALA A C 1
ATOM 874 O O . ALA A 1 109 ? 1.588 5.151 -34.920 1.00 89.38 109 ALA A O 1
ATOM 875 N N . GLY A 1 110 ? 2.517 6.334 -36.600 1.00 92.75 110 GLY A N 1
ATOM 876 C CA . GLY A 1 110 ? 1.254 6.788 -37.204 1.00 92.75 110 GLY A CA 1
ATOM 877 C C . GLY A 1 110 ? 0.463 7.636 -36.203 1.00 92.75 110 GLY A C 1
ATOM 878 O O . GLY A 1 110 ? 1.058 8.458 -35.521 1.00 92.75 110 GLY A O 1
ATOM 879 N N . ASP A 1 111 ? -0.826 7.344 -36.015 1.00 93.69 111 ASP A N 1
ATOM 880 C CA . ASP A 1 111 ? -1.745 8.091 -35.124 1.00 93.69 111 ASP A CA 1
ATOM 881 C C . ASP A 1 111 ? -1.497 7.886 -33.610 1.00 93.69 111 ASP A C 1
ATOM 883 O O . ASP A 1 111 ? -2.280 8.306 -32.757 1.00 93.69 111 ASP A O 1
ATOM 887 N N . ALA A 1 112 ? -0.420 7.194 -33.228 1.00 93.94 112 ALA A N 1
ATOM 888 C CA . ALA A 1 112 ? -0.124 6.914 -31.824 1.00 93.94 112 ALA A CA 1
ATOM 889 C C . ALA A 1 112 ? 0.066 8.168 -30.941 1.00 93.94 112 ALA A C 1
ATOM 891 O O . ALA A 1 112 ? -0.345 8.098 -29.781 1.00 93.94 112 ALA A O 1
ATOM 892 N N . PRO A 1 113 ? 0.666 9.284 -31.412 1.00 95.56 113 PRO A N 1
ATOM 893 C CA . PRO A 1 113 ? 0.777 10.509 -30.621 1.00 95.56 113 PRO A CA 1
ATOM 894 C C . PRO A 1 113 ? -0.584 11.125 -30.279 1.00 95.56 113 PRO A C 1
ATOM 896 O O . PRO A 1 113 ? -0.802 11.488 -29.129 1.00 95.56 113 PRO A O 1
ATOM 899 N N . GLU A 1 114 ? -1.521 11.166 -31.228 1.00 95.94 114 GLU A N 1
ATOM 900 C CA . GLU A 1 114 ? -2.875 11.690 -31.001 1.00 95.94 114 GLU A CA 1
ATOM 901 C C . GLU A 1 114 ? -3.634 10.832 -29.978 1.00 95.94 114 GLU A C 1
ATOM 903 O O . GLU A 1 114 ? -4.169 11.338 -28.990 1.00 95.94 114 GLU A O 1
ATOM 908 N N . LEU A 1 115 ? -3.568 9.502 -30.125 1.00 95.00 115 LEU A N 1
ATOM 909 C CA . LEU A 1 115 ? -4.128 8.571 -29.139 1.00 95.00 115 LEU A CA 1
ATOM 910 C C . LEU A 1 115 ? -3.481 8.714 -27.753 1.00 95.00 115 LEU A C 1
ATOM 912 O O . LEU A 1 115 ? -4.141 8.478 -26.739 1.00 95.00 115 LEU A O 1
ATOM 916 N N . LEU A 1 116 ? -2.192 9.063 -27.691 1.00 95.31 116 LEU A N 1
ATOM 917 C CA . LEU A 1 116 ? -1.488 9.297 -26.434 1.00 95.31 116 LEU A CA 1
ATOM 918 C C . LEU A 1 116 ? -1.967 10.585 -25.755 1.00 95.31 116 LEU A C 1
ATOM 920 O O . LEU A 1 116 ? -2.169 10.559 -24.541 1.00 95.31 116 LEU A O 1
ATOM 924 N N . ILE A 1 117 ? -2.174 11.668 -26.508 1.00 96.06 117 ILE A N 1
ATOM 925 C CA . ILE A 1 117 ? -2.717 12.933 -25.989 1.00 96.06 117 ILE A CA 1
ATOM 926 C C . ILE A 1 117 ? -4.107 12.687 -25.394 1.00 96.06 117 ILE A C 1
ATOM 928 O O . ILE A 1 117 ? -4.288 12.874 -24.191 1.00 96.06 117 I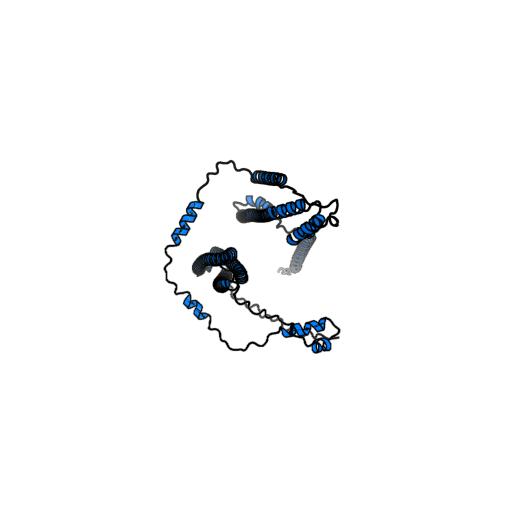LE A O 1
ATOM 932 N N . LEU A 1 118 ? -5.028 12.107 -26.173 1.00 96.12 118 LEU A N 1
ATOM 933 C CA . LEU A 1 118 ? -6.390 11.791 -25.720 1.00 96.12 118 LEU A CA 1
ATOM 934 C C . LEU A 1 118 ? -6.404 10.878 -24.484 1.00 96.12 118 LEU A C 1
ATOM 936 O O . LEU A 1 118 ? -7.197 11.050 -23.556 1.00 96.12 118 LEU A O 1
ATOM 940 N N . ALA A 1 119 ? -5.518 9.878 -24.440 1.00 95.62 119 ALA A N 1
ATOM 941 C CA . ALA A 1 119 ? -5.424 8.994 -23.284 1.00 95.62 119 ALA A CA 1
ATOM 942 C C . ALA A 1 119 ? -4.828 9.689 -22.047 1.00 95.62 119 ALA A C 1
ATOM 944 O O . ALA A 1 119 ? -5.176 9.310 -20.926 1.00 95.62 119 ALA A O 1
ATOM 945 N N . THR A 1 120 ? -3.953 10.680 -22.239 1.00 97.38 120 THR A N 1
ATOM 946 C CA . THR A 1 120 ? -3.375 11.496 -21.161 1.00 97.38 120 THR A CA 1
ATOM 947 C C . THR A 1 120 ? -4.426 12.433 -20.582 1.00 97.38 120 THR A C 1
ATOM 949 O O . THR A 1 120 ? -4.622 12.422 -19.371 1.00 97.38 120 THR A O 1
ATOM 952 N N . GLU A 1 121 ? -5.165 13.152 -21.425 1.00 97.19 121 GLU A N 1
ATOM 953 C CA . GLU A 1 121 ? -6.287 14.006 -21.010 1.00 97.19 121 GLU A CA 1
ATOM 954 C C . GLU A 1 121 ? -7.325 13.208 -20.222 1.00 97.19 121 GLU A C 1
ATOM 956 O O . GLU A 1 121 ? -7.687 13.567 -19.100 1.00 97.19 121 GLU A O 1
ATOM 961 N N . ARG A 1 122 ? -7.729 12.048 -20.757 1.00 97.31 122 ARG A N 1
ATOM 962 C CA . ARG A 1 122 ? -8.645 11.144 -20.061 1.00 97.31 122 ARG A CA 1
ATOM 963 C C . ARG A 1 122 ? -8.073 10.678 -18.722 1.00 97.31 122 ARG A C 1
ATOM 965 O O . ARG A 1 122 ? -8.817 10.578 -17.754 1.00 97.31 122 ARG A O 1
ATOM 972 N N . TRP A 1 123 ? -6.780 10.369 -18.636 1.00 97.69 123 TRP A N 1
ATOM 973 C CA . TRP A 1 123 ? -6.155 9.973 -17.372 1.00 97.69 123 TRP A CA 1
ATOM 974 C C . TRP A 1 123 ? -6.138 11.117 -16.345 1.00 97.69 123 TRP A C 1
ATOM 976 O O . TRP A 1 123 ? -6.480 10.865 -15.190 1.00 97.69 123 TRP A O 1
ATOM 986 N N . ILE A 1 124 ? -5.810 12.349 -16.758 1.00 96.38 124 ILE A N 1
ATOM 987 C CA . ILE A 1 124 ? -5.818 13.547 -15.898 1.00 96.38 124 ILE A CA 1
ATOM 988 C C . ILE A 1 124 ? -7.226 13.797 -15.355 1.00 96.38 124 ILE A C 1
ATOM 990 O O . ILE A 1 124 ? -7.404 13.897 -14.141 1.00 96.38 124 ILE A O 1
ATOM 994 N N . PHE A 1 125 ? -8.232 13.809 -16.234 1.00 96.38 125 PHE A N 1
ATOM 995 C CA . PHE A 1 125 ? -9.633 13.952 -15.840 1.00 96.38 125 PHE A CA 1
ATOM 996 C C . PHE A 1 125 ? -10.040 12.888 -14.812 1.00 96.38 125 PHE A C 1
ATOM 998 O O . PHE A 1 125 ? -10.602 13.199 -13.765 1.00 96.38 125 PHE A O 1
ATOM 1005 N N . MET A 1 126 ? -9.693 11.625 -15.072 1.00 97.06 126 MET A N 1
ATOM 1006 C CA . MET A 1 126 ? -10.006 10.519 -14.169 1.00 97.06 126 MET A CA 1
ATOM 1007 C C . MET A 1 126 ? -9.282 10.616 -12.821 1.00 97.06 126 MET A C 1
ATOM 1009 O O . MET A 1 126 ? -9.830 10.166 -11.816 1.00 97.06 126 MET A O 1
ATOM 1013 N N . ALA A 1 127 ? -8.068 11.169 -12.785 1.00 96.81 127 ALA A N 1
ATOM 1014 C CA . ALA A 1 127 ? -7.342 11.417 -11.544 1.00 96.81 127 ALA A CA 1
ATOM 1015 C C . ALA A 1 127 ? -8.032 12.503 -10.705 1.00 96.81 127 ALA A C 1
ATOM 1017 O O . ALA A 1 127 ? -8.213 12.308 -9.503 1.00 96.81 127 ALA A O 1
ATOM 1018 N N . GLY A 1 128 ? -8.476 13.593 -11.343 1.00 95.12 128 GLY A N 1
ATOM 1019 C CA . GLY A 1 128 ? -9.267 14.642 -10.694 1.00 95.12 128 GLY A CA 1
ATOM 1020 C C . GLY A 1 128 ? -10.588 14.106 -10.143 1.00 95.12 128 GLY A C 1
ATOM 1021 O O . GLY A 1 128 ? -10.865 14.248 -8.954 1.00 95.12 128 GLY A O 1
ATOM 1022 N N . TRP A 1 129 ? -11.349 13.381 -10.969 1.00 97.44 129 TRP A N 1
ATOM 1023 C CA . TRP A 1 129 ? -12.623 12.794 -10.548 1.00 97.44 129 TRP A CA 1
ATOM 1024 C C . TRP A 1 129 ? -12.463 11.767 -9.419 1.00 97.44 129 TRP A C 1
ATOM 1026 O O . TRP A 1 129 ? -13.300 11.696 -8.519 1.00 97.44 129 TRP A O 1
ATOM 1036 N N . LEU A 1 130 ? -11.376 10.984 -9.419 1.00 97.50 130 LEU A N 1
ATOM 1037 C CA . LEU A 1 130 ? -11.054 10.080 -8.313 1.00 97.50 130 LEU A CA 1
ATOM 1038 C C . LEU A 1 130 ? -10.799 10.850 -7.011 1.00 97.50 130 LEU A C 1
ATOM 1040 O O . LEU A 1 130 ? -11.294 10.421 -5.974 1.00 97.50 130 LEU A O 1
ATOM 1044 N N . ALA A 1 131 ? -10.035 11.946 -7.057 1.00 96.12 131 ALA A N 1
ATOM 1045 C CA . ALA A 1 131 ? -9.718 12.744 -5.873 1.00 96.12 131 ALA A CA 1
ATOM 1046 C C . ALA A 1 131 ? -10.976 13.381 -5.262 1.00 96.12 131 ALA A C 1
ATOM 1048 O O . ALA A 1 131 ? -11.196 13.267 -4.058 1.00 96.12 131 ALA A O 1
ATOM 1049 N N . GLU A 1 132 ? -11.839 13.963 -6.097 1.00 96.44 132 GLU A N 1
ATOM 1050 C CA . GLU A 1 132 ? -13.128 14.523 -5.672 1.00 96.44 132 GLU A CA 1
ATOM 1051 C C . GLU A 1 132 ? -14.054 13.442 -5.092 1.00 96.44 132 GLU A C 1
ATOM 1053 O O . GLU A 1 132 ? -14.620 13.593 -4.009 1.00 96.44 132 GLU A O 1
ATOM 1058 N N . SER A 1 133 ? -14.154 12.299 -5.778 1.00 96.44 133 SER A N 1
ATOM 1059 C CA . SER A 1 133 ? -14.969 11.170 -5.318 1.00 96.44 133 SER A CA 1
ATOM 1060 C C . SER A 1 133 ? -14.462 10.590 -3.999 1.00 96.44 133 SER A C 1
ATOM 1062 O O . SER A 1 133 ? -15.270 10.173 -3.171 1.00 96.44 133 SER A O 1
ATOM 1064 N N . ALA A 1 134 ? -13.141 10.543 -3.806 1.00 96.12 134 ALA A N 1
ATOM 1065 C CA . ALA A 1 134 ? -12.520 10.109 -2.561 1.00 96.12 134 ALA A CA 1
ATOM 1066 C C . ALA A 1 134 ? -12.875 11.052 -1.413 1.00 96.12 134 ALA A C 1
ATOM 1068 O O . ALA A 1 134 ? -13.385 10.571 -0.406 1.00 96.12 134 ALA A O 1
ATOM 1069 N N . GLY A 1 135 ? -12.710 12.367 -1.604 1.00 94.31 135 GLY A N 1
ATOM 1070 C CA . GLY A 1 135 ? -13.138 13.377 -0.631 1.00 94.31 135 GLY A CA 1
ATOM 1071 C C . GLY A 1 135 ? -14.601 13.190 -0.231 1.00 94.31 135 GLY A C 1
ATOM 1072 O O . GLY A 1 135 ? -14.891 12.930 0.929 1.00 94.31 135 GLY A O 1
ATOM 1073 N N . SER A 1 136 ? -15.510 13.131 -1.210 1.00 96.62 136 SER A N 1
ATOM 1074 C CA . SER A 1 136 ? -16.947 12.951 -0.948 1.00 96.62 136 SER A CA 1
ATOM 1075 C C . SER A 1 136 ? -17.299 11.650 -0.208 1.00 96.62 136 SER A C 1
ATOM 1077 O O . SER A 1 136 ? -18.304 11.597 0.503 1.00 96.62 136 SER A O 1
ATOM 1079 N N . VAL A 1 137 ? -16.541 10.566 -0.395 1.00 97.19 137 VAL A N 1
ATOM 1080 C CA . VAL A 1 137 ? -16.768 9.315 0.349 1.00 97.19 137 VAL A CA 1
ATOM 1081 C C . VAL A 1 137 ? -16.208 9.396 1.764 1.00 97.19 137 VAL A C 1
ATOM 1083 O O . VAL A 1 137 ? -16.889 8.934 2.680 1.00 97.19 137 VAL A O 1
ATOM 1086 N N . PHE A 1 138 ? -15.028 9.989 1.946 1.00 95.75 138 PHE A N 1
ATOM 1087 C CA . PHE A 1 138 ? -14.429 10.180 3.266 1.00 95.75 138 PHE A CA 1
ATOM 1088 C C . PHE A 1 138 ? -15.262 11.127 4.128 1.00 95.75 138 PHE A C 1
ATOM 1090 O O . PHE A 1 138 ? -15.558 10.776 5.265 1.00 95.75 138 PHE A O 1
ATOM 1097 N N . ASP A 1 139 ? -15.742 12.238 3.566 1.00 96.06 139 ASP A N 1
ATOM 1098 C CA . ASP A 1 139 ? -16.626 13.180 4.262 1.00 96.06 139 ASP A CA 1
ATOM 1099 C C . ASP A 1 139 ? -17.894 12.466 4.755 1.00 96.06 139 ASP A C 1
ATOM 1101 O O . ASP A 1 139 ? -18.219 12.500 5.938 1.00 96.06 139 ASP A O 1
ATOM 1105 N N . ARG A 1 140 ? -18.548 11.677 3.888 1.00 96.88 140 ARG A N 1
ATOM 1106 C CA . ARG A 1 140 ? -19.720 10.872 4.280 1.00 96.88 140 ARG A CA 1
ATOM 1107 C C . ARG A 1 140 ? -19.411 9.838 5.360 1.00 96.88 140 ARG A C 1
ATOM 1109 O O . ARG A 1 140 ? -20.287 9.517 6.162 1.00 96.88 140 ARG A O 1
ATOM 1116 N N . HIS A 1 141 ? -18.230 9.220 5.334 1.00 97.44 141 HIS A N 1
ATOM 1117 C CA . HIS A 1 141 ? -17.853 8.258 6.368 1.00 97.44 141 HIS A CA 1
ATOM 1118 C C . HIS A 1 141 ? -17.634 8.967 7.701 1.00 97.44 141 HIS A C 1
ATOM 1120 O O . HIS A 1 141 ? -18.177 8.517 8.713 1.00 97.44 141 HIS A O 1
ATOM 1126 N N . GLN A 1 142 ? -16.942 10.103 7.673 1.00 96.12 142 GLN A N 1
ATOM 1127 C CA . GLN A 1 142 ? -16.713 10.948 8.832 1.00 96.12 142 GLN A CA 1
ATOM 1128 C C . GLN A 1 142 ? -18.035 11.440 9.438 1.00 96.12 142 GLN A C 1
ATOM 1130 O O . GLN A 1 142 ? -18.248 11.239 10.629 1.00 96.12 142 GLN A O 1
ATOM 1135 N N . ASP A 1 143 ? -18.980 11.922 8.626 1.00 96.62 143 ASP A N 1
ATOM 1136 C CA . ASP A 1 143 ? -20.318 12.334 9.079 1.00 96.62 143 ASP A CA 1
ATOM 1137 C C . ASP A 1 143 ? -21.062 11.206 9.813 1.00 96.62 143 ASP A C 1
ATOM 1139 O O . ASP A 1 143 ? -21.736 11.421 10.827 1.00 96.62 143 ASP A O 1
ATOM 1143 N N . VAL A 1 144 ? -20.947 9.969 9.315 1.00 96.69 144 VAL A N 1
ATOM 1144 C CA . VAL A 1 144 ? -21.561 8.800 9.961 1.00 96.69 144 VAL A CA 1
ATOM 1145 C C . VAL A 1 144 ? -20.867 8.471 11.281 1.00 96.69 144 VAL A C 1
ATOM 1147 O O . VAL A 1 144 ? -21.552 8.138 12.250 1.00 96.69 144 VAL A O 1
ATOM 1150 N N . LEU A 1 145 ? -19.537 8.547 11.341 1.00 95.81 145 LEU A N 1
ATOM 1151 C CA . LEU A 1 145 ? -18.776 8.296 12.567 1.00 95.81 145 LEU A CA 1
ATOM 1152 C C . LEU A 1 145 ? -19.052 9.366 13.626 1.00 95.81 145 LEU A C 1
ATOM 1154 O O . LEU A 1 145 ? -19.343 9.022 14.773 1.00 95.81 145 LEU A O 1
ATOM 1158 N N . ASP A 1 146 ? -19.060 10.635 13.234 1.00 95.56 146 ASP A N 1
ATOM 1159 C CA . ASP A 1 146 ? -19.378 11.755 14.115 1.00 95.56 146 ASP A CA 1
ATOM 1160 C C . ASP A 1 146 ? -20.825 11.675 14.596 1.00 95.56 146 ASP A C 1
ATOM 1162 O O . ASP A 1 146 ? -21.095 11.861 15.781 1.00 95.56 146 ASP A O 1
ATOM 1166 N N . GLY A 1 147 ? -21.764 11.285 13.732 1.00 95.56 147 GLY A N 1
ATOM 1167 C CA . GLY A 1 147 ? -23.143 11.068 14.153 1.00 95.56 147 GLY A CA 1
ATOM 1168 C C . GLY A 1 147 ? -23.319 9.894 15.125 1.00 95.56 147 GLY A C 1
ATOM 1169 O O . GLY A 1 147 ? -24.175 9.947 16.011 1.00 95.56 147 GLY A O 1
ATOM 1170 N N . ILE A 1 148 ? -22.502 8.841 15.013 1.00 94.50 148 ILE A N 1
ATOM 1171 C CA . ILE A 1 148 ? -22.462 7.754 16.006 1.00 94.50 148 ILE A CA 1
ATOM 1172 C C . ILE A 1 148 ? -21.887 8.270 17.329 1.00 94.50 148 ILE A C 1
ATOM 1174 O O . ILE A 1 148 ? -22.473 8.017 18.381 1.00 94.50 148 ILE A O 1
ATOM 1178 N N . ARG A 1 149 ? -20.767 8.999 17.274 1.00 93.31 149 ARG A N 1
ATOM 1179 C CA . ARG A 1 149 ? -20.054 9.525 18.446 1.00 93.31 149 ARG A CA 1
ATOM 1180 C C . ARG A 1 149 ? -20.892 10.535 19.227 1.00 93.31 149 ARG A C 1
ATOM 1182 O O . ARG A 1 149 ? -20.948 10.464 20.450 1.00 93.31 149 ARG A O 1
ATOM 1189 N N . ASN A 1 150 ? -21.571 11.430 18.518 1.00 95.69 150 ASN A N 1
ATOM 1190 C CA . ASN A 1 150 ? -22.397 12.492 19.093 1.00 95.69 150 ASN A CA 1
ATOM 1191 C C . ASN A 1 150 ? -23.795 12.003 19.496 1.00 95.69 150 ASN A C 1
ATOM 1193 O O . ASN A 1 150 ? -24.589 12.771 20.031 1.00 95.69 150 ASN A O 1
ATOM 1197 N N . GLY A 1 151 ? -24.136 10.747 19.204 1.00 93.88 151 GLY A N 1
ATOM 1198 C CA . GLY A 1 151 ? -25.446 10.184 19.509 1.00 93.88 151 GLY A CA 1
ATOM 1199 C C . GLY A 1 151 ? -26.567 10.589 18.543 1.00 93.88 151 GLY A C 1
ATOM 1200 O O . GLY A 1 151 ? -27.667 10.060 18.656 1.00 93.88 151 GLY A O 1
ATOM 1201 N N . THR A 1 152 ? -26.318 11.465 17.563 1.00 95.12 152 THR A N 1
ATOM 1202 C CA . THR A 1 152 ? -27.347 11.953 16.621 1.00 95.12 152 THR A CA 1
ATOM 1203 C C . THR A 1 152 ? -27.855 10.866 15.672 1.00 95.12 152 THR A C 1
ATOM 1205 O O . THR A 1 152 ? -29.003 10.907 15.234 1.00 95.12 152 THR A O 1
ATOM 1208 N N . LEU A 1 153 ? -27.020 9.867 15.369 1.00 92.19 153 LEU A N 1
ATOM 1209 C CA . LEU A 1 153 ? -27.388 8.688 14.580 1.00 92.19 153 LEU A CA 1
ATOM 1210 C C . LEU A 1 153 ? -27.730 7.470 15.445 1.00 92.19 153 LEU A C 1
ATOM 1212 O O . LEU A 1 153 ? -27.956 6.386 14.898 1.00 92.19 153 LEU A O 1
ATOM 1216 N N . VAL A 1 154 ? -27.787 7.609 16.774 1.00 85.06 154 VAL A N 1
ATOM 1217 C CA . VAL A 1 154 ? -28.311 6.543 17.632 1.00 85.06 154 VAL A CA 1
ATOM 1218 C C . VAL A 1 154 ? -29.810 6.463 17.364 1.00 85.06 154 VAL A C 1
ATOM 1220 O O . VAL A 1 154 ? -30.518 7.439 17.599 1.00 85.06 154 VAL A O 1
ATOM 1223 N N . PRO A 1 155 ? -30.326 5.330 16.853 1.00 73.94 155 PRO A N 1
ATOM 1224 C CA . PRO A 1 155 ? -31.755 5.201 16.652 1.00 73.94 155 PRO A CA 1
ATOM 1225 C C . PRO A 1 155 ? -32.417 5.373 18.015 1.00 73.94 155 PRO A C 1
ATOM 1227 O O . PRO A 1 155 ? -32.162 4.561 18.913 1.00 73.94 155 PRO A O 1
ATOM 1230 N N . GLU A 1 156 ? -33.244 6.410 18.172 1.00 73.12 156 GLU A N 1
ATOM 1231 C CA . GLU A 1 156 ? -34.091 6.537 19.352 1.00 73.12 156 GLU A CA 1
ATOM 1232 C C . GLU A 1 156 ? -34.776 5.191 19.568 1.00 73.12 156 GLU A C 1
ATOM 1234 O O . GLU A 1 156 ? -35.356 4.602 18.643 1.00 73.12 156 GLU A O 1
ATOM 1239 N N . ARG A 1 157 ? -34.631 4.647 20.782 1.00 69.62 157 ARG A N 1
ATOM 1240 C CA . ARG A 1 157 ? -35.328 3.421 21.161 1.00 69.62 157 ARG A CA 1
ATOM 1241 C C . ARG A 1 157 ? -36.802 3.691 20.917 1.00 69.62 157 ARG A C 1
ATOM 1243 O O . ARG A 1 157 ? -37.399 4.4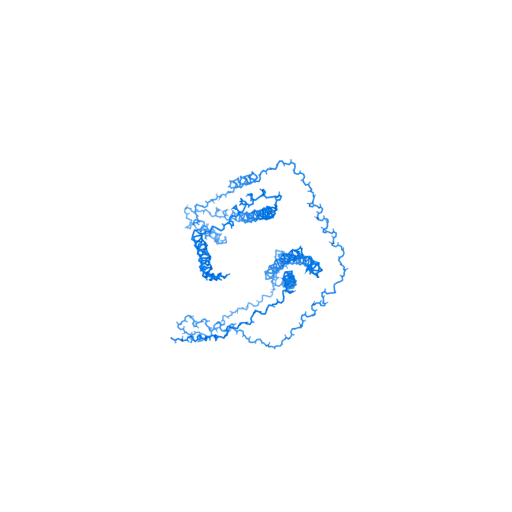84 21.635 1.00 69.62 157 ARG A O 1
ATOM 1250 N N . SER A 1 158 ? -37.374 3.050 19.897 1.00 69.75 158 SER A N 1
ATOM 1251 C CA . SER A 1 158 ? -38.793 3.200 19.610 1.00 69.75 158 SER A CA 1
ATOM 1252 C C . SER A 1 158 ? -39.559 2.917 20.898 1.00 69.75 158 SER A C 1
ATOM 1254 O O . SER A 1 158 ? -39.392 1.839 21.472 1.00 69.75 158 SER A O 1
ATOM 1256 N N . ALA A 1 159 ? -40.376 3.877 21.344 1.00 79.88 159 ALA A N 1
ATOM 1257 C CA . ALA A 1 159 ? -41.159 3.774 22.581 1.00 79.88 159 ALA A CA 1
ATOM 1258 C C . ALA A 1 159 ? -42.000 2.485 22.634 1.00 79.88 159 ALA A C 1
ATOM 1260 O O . ALA A 1 159 ? -42.305 1.960 23.699 1.00 79.88 159 ALA A O 1
ATOM 1261 N N . PHE A 1 160 ? -42.301 1.929 21.462 1.00 74.81 160 PHE A N 1
ATOM 1262 C CA . PHE A 1 160 ? -42.828 0.589 21.296 1.00 74.81 160 PHE A CA 1
ATOM 1263 C C . PHE A 1 160 ? -41.667 -0.405 21.171 1.00 74.81 160 PHE A C 1
ATOM 1265 O O . PHE A 1 160 ? -41.037 -0.464 20.105 1.00 74.81 160 PHE A O 1
ATOM 1272 N N . PRO A 1 161 ? -41.354 -1.201 22.211 1.00 71.44 161 PRO A N 1
ATOM 1273 C CA . PRO A 1 161 ? -40.433 -2.313 22.055 1.00 71.44 161 PRO A CA 1
ATOM 1274 C C . PRO A 1 161 ? -40.992 -3.201 20.948 1.00 71.44 161 PRO A C 1
ATOM 1276 O O . PRO A 1 161 ? -42.086 -3.752 21.075 1.00 71.44 161 PRO A O 1
ATOM 1279 N N . ARG A 1 162 ? -40.267 -3.319 19.826 1.00 62.78 162 ARG A N 1
ATOM 1280 C CA . ARG A 1 162 ? -40.628 -4.307 18.805 1.00 62.78 162 ARG A CA 1
ATOM 1281 C C . ARG A 1 162 ? -40.784 -5.639 19.532 1.00 62.78 162 ARG A C 1
ATOM 1283 O O . ARG A 1 162 ? -39.837 -6.007 20.236 1.00 62.78 162 ARG A O 1
ATOM 1290 N N . PRO A 1 163 ? -41.927 -6.339 19.395 1.00 67.69 163 PRO A N 1
ATOM 1291 C CA . PRO A 1 163 ? -42.120 -7.615 20.057 1.00 67.69 163 PRO A CA 1
ATOM 1292 C C . PRO A 1 163 ? -40.917 -8.467 19.689 1.00 67.69 163 PRO A C 1
ATOM 1294 O O . PRO A 1 163 ? -40.634 -8.668 18.502 1.00 67.69 163 PRO A O 1
ATOM 1297 N N . ARG A 1 164 ? -40.131 -8.859 20.698 1.00 61.03 164 ARG A N 1
ATOM 1298 C CA . ARG A 1 164 ? -39.017 -9.778 20.493 1.00 61.03 164 ARG A CA 1
ATOM 1299 C C . ARG A 1 164 ? -39.645 -10.987 19.825 1.00 61.03 164 ARG A C 1
ATOM 1301 O O . ARG A 1 164 ? -40.388 -11.724 20.465 1.00 61.03 164 ARG A O 1
ATOM 1308 N N . ILE A 1 165 ? -39.384 -11.163 18.531 1.00 63.28 165 ILE A N 1
ATOM 1309 C CA . ILE A 1 165 ? -39.657 -12.421 17.857 1.00 63.28 165 ILE A CA 1
ATOM 1310 C C . ILE A 1 165 ? -38.666 -13.376 18.502 1.00 63.28 165 ILE A C 1
ATOM 1312 O O . ILE A 1 165 ? -37.525 -13.509 18.057 1.00 63.28 165 ILE A O 1
ATOM 1316 N N . ILE A 1 166 ? -39.076 -13.963 19.625 1.00 57.72 166 ILE A N 1
ATOM 1317 C CA . ILE A 1 166 ? -38.446 -15.146 20.168 1.00 57.72 166 ILE A CA 1
ATOM 1318 C C . ILE A 1 166 ? -38.617 -16.137 19.031 1.00 57.72 166 ILE A C 1
ATOM 1320 O O . ILE A 1 166 ? -39.723 -16.599 18.749 1.00 57.72 166 ILE A O 1
ATOM 1324 N N . LEU A 1 167 ? -37.533 -16.370 18.293 1.00 54.34 167 LEU A N 1
ATOM 1325 C CA . LEU A 1 167 ? -37.433 -17.520 17.422 1.00 54.34 167 LEU A CA 1
ATOM 1326 C C . LEU A 1 167 ? -37.521 -18.709 18.369 1.00 54.34 167 LEU A C 1
ATOM 1328 O O . LEU A 1 167 ? -36.500 -19.206 18.837 1.00 54.34 167 LEU A O 1
ATOM 1332 N N . ALA A 1 168 ? -38.751 -19.115 18.699 1.00 51.47 168 ALA A N 1
ATOM 1333 C CA . ALA A 1 168 ? -38.998 -20.410 19.283 1.00 51.47 168 ALA A CA 1
ATOM 1334 C C . ALA A 1 168 ? -38.222 -21.373 18.381 1.00 51.47 168 ALA A C 1
ATOM 1336 O O . ALA A 1 168 ? -38.398 -21.299 17.153 1.00 51.47 168 ALA A O 1
ATOM 1337 N N . PRO A 1 169 ? -37.283 -22.163 18.931 1.00 57.25 169 PRO A N 1
ATOM 1338 C CA . PRO A 1 169 ? -36.549 -23.123 18.133 1.00 57.25 169 PRO A CA 1
ATOM 1339 C C . PRO A 1 169 ? -37.618 -23.919 17.406 1.00 57.25 169 PRO A C 1
ATOM 1341 O O . PRO A 1 169 ? -38.443 -24.564 18.051 1.00 57.25 169 PRO A O 1
ATOM 1344 N N . ARG A 1 170 ? -37.693 -23.770 16.073 1.00 54.72 170 ARG A N 1
ATOM 1345 C CA . ARG A 1 170 ? -38.650 -24.540 15.284 1.00 54.72 170 ARG A CA 1
ATOM 1346 C C . ARG A 1 170 ? -38.440 -25.976 15.739 1.00 54.72 170 ARG A C 1
ATOM 1348 O O . ARG A 1 170 ? -37.288 -26.411 15.651 1.00 54.72 170 ARG A O 1
ATOM 1355 N N . PRO A 1 171 ? -39.463 -26.672 16.265 1.00 54.38 171 PRO A N 1
ATOM 1356 C CA . PRO A 1 171 ? -39.305 -28.061 16.625 1.00 54.38 171 PRO A CA 1
ATOM 1357 C C . PRO A 1 171 ? -38.902 -28.753 15.332 1.00 54.38 171 PRO A C 1
ATOM 1359 O O . PRO A 1 171 ? -39.706 -28.929 14.417 1.00 54.38 171 PRO A O 1
ATOM 1362 N N . VAL A 1 172 ? -37.609 -29.045 15.198 1.00 58.38 172 VAL A N 1
ATOM 1363 C CA . VAL A 1 172 ? -37.141 -29.969 14.183 1.00 58.38 172 VAL A CA 1
ATOM 1364 C C . VAL A 1 172 ? -37.906 -31.229 14.541 1.00 58.38 172 VAL A C 1
ATOM 1366 O O . VAL A 1 172 ? -37.761 -31.671 15.682 1.00 58.38 172 VAL A O 1
ATOM 1369 N N . PRO A 1 173 ? -38.785 -31.760 13.674 1.00 59.31 173 PRO A N 1
ATOM 1370 C CA . PRO A 1 173 ? -39.519 -32.963 14.009 1.00 59.31 173 PRO A CA 1
ATOM 1371 C C . PRO A 1 173 ? -38.473 -34.011 14.376 1.00 59.31 173 PRO A C 1
ATOM 1373 O O . PRO A 1 173 ? -37.715 -34.466 13.520 1.00 59.31 173 PRO A O 1
ATOM 1376 N N . ILE A 1 174 ? -38.387 -34.333 15.670 1.00 57.31 174 ILE A N 1
ATOM 1377 C CA . ILE A 1 174 ? -37.358 -35.209 16.248 1.00 57.31 174 ILE A CA 1
ATOM 1378 C C . ILE A 1 174 ? -37.369 -36.552 15.503 1.00 57.31 174 ILE A C 1
ATOM 1380 O O . ILE A 1 174 ? -36.327 -37.158 15.267 1.00 57.31 174 ILE A O 1
ATOM 1384 N N . ARG A 1 175 ? -38.539 -36.935 14.977 1.00 55.72 175 ARG A N 1
ATOM 1385 C CA . ARG A 1 175 ? -38.744 -38.078 14.085 1.00 55.72 175 ARG A CA 1
ATOM 1386 C C . ARG A 1 175 ? -37.879 -38.059 12.817 1.00 55.72 175 ARG A C 1
ATOM 1388 O O . ARG A 1 175 ? -37.325 -39.093 12.470 1.00 55.72 175 ARG A O 1
ATOM 1395 N N . ALA A 1 176 ? -37.695 -36.916 12.154 1.00 57.12 176 ALA A N 1
ATOM 1396 C CA . ALA A 1 176 ? -36.861 -36.823 10.950 1.00 57.12 176 ALA A CA 1
ATOM 1397 C C . ALA A 1 176 ? -35.356 -36.865 11.271 1.00 57.12 176 ALA A C 1
ATOM 1399 O O . ALA A 1 176 ? -34.564 -37.345 10.463 1.00 57.12 176 ALA A O 1
ATOM 1400 N N . PHE A 1 177 ? -34.954 -36.396 12.457 1.00 57.97 177 PHE A N 1
ATOM 1401 C CA . PHE A 1 177 ? -33.558 -36.444 12.900 1.00 57.97 177 PHE A CA 1
ATOM 1402 C C . PHE A 1 177 ? -33.166 -37.839 13.418 1.00 57.97 177 PHE A C 1
ATOM 1404 O O . PHE A 1 177 ? -32.036 -38.279 13.210 1.00 57.97 177 PHE A O 1
ATOM 1411 N N . LEU A 1 178 ? -34.108 -38.568 14.031 1.00 58.44 178 LEU A N 1
ATOM 1412 C CA . LEU A 1 178 ? -33.889 -39.936 14.511 1.00 58.44 178 LEU A CA 1
ATOM 1413 C C . LEU A 1 178 ? -33.970 -40.990 13.397 1.00 58.44 178 LEU A C 1
ATOM 1415 O O . LEU A 1 178 ? -33.184 -41.934 13.420 1.00 58.44 178 LEU A O 1
ATOM 1419 N N . LEU A 1 179 ? -34.830 -40.811 12.386 1.00 56.97 179 LEU A N 1
ATOM 1420 C CA . LEU A 1 179 ? -34.892 -41.720 11.229 1.00 56.97 179 LEU A CA 1
ATOM 1421 C C . LEU A 1 179 ? -33.696 -41.561 10.268 1.00 56.97 179 LEU A C 1
ATOM 1423 O O . LEU A 1 179 ? -33.389 -42.476 9.512 1.00 56.97 179 LEU A O 1
ATOM 1427 N N . CYS A 1 180 ? -32.964 -40.445 10.338 1.00 55.09 180 CYS A N 1
ATOM 1428 C CA . CYS A 1 180 ? -31.768 -40.179 9.529 1.00 55.09 180 CYS A CA 1
ATOM 1429 C C . CYS A 1 180 ? -30.448 -40.424 10.288 1.00 55.09 180 CYS A C 1
ATOM 1431 O O . CYS A 1 180 ? -29.436 -39.777 9.996 1.00 55.09 180 CYS A O 1
ATOM 1433 N N . ARG A 1 181 ? -30.410 -41.365 11.246 1.00 49.59 181 ARG A N 1
ATOM 1434 C CA . ARG A 1 181 ? -29.153 -41.858 11.845 1.00 49.59 181 ARG A CA 1
ATOM 1435 C C . ARG A 1 181 ? -28.361 -42.691 10.827 1.00 49.59 181 ARG A C 1
ATOM 1437 O O . ARG A 1 181 ? -28.271 -43.909 10.917 1.00 49.59 181 ARG A O 1
ATOM 1444 N N . GLN A 1 182 ? -27.748 -42.025 9.853 1.00 59.03 182 GLN A N 1
ATOM 1445 C CA . GLN A 1 182 ? -26.732 -42.651 9.012 1.00 59.03 182 GLN A CA 1
ATOM 1446 C C . GLN A 1 182 ? -25.391 -42.718 9.761 1.00 59.03 182 GLN A C 1
ATOM 1448 O O . GLN A 1 182 ? -24.965 -41.772 10.438 1.00 59.03 182 GLN A O 1
ATOM 1453 N N . HIS A 1 183 ? -24.742 -43.880 9.665 1.00 56.41 183 HIS A N 1
ATOM 1454 C CA . HIS A 1 183 ? -23.668 -44.326 10.560 1.00 56.41 183 HIS A CA 1
ATOM 1455 C C . HIS A 1 183 ? -22.304 -43.651 10.304 1.00 56.41 183 HIS A C 1
ATOM 1457 O O . HIS A 1 183 ? -21.361 -43.854 11.070 1.00 56.41 183 HIS A O 1
ATOM 1463 N N . ARG A 1 184 ? -22.168 -42.840 9.243 1.00 61.12 184 ARG A N 1
ATOM 1464 C CA . ARG A 1 184 ? -20.893 -42.229 8.829 1.00 61.12 184 ARG A CA 1
ATOM 1465 C C . ARG A 1 184 ? -21.007 -40.712 8.666 1.00 61.12 184 ARG A C 1
ATOM 1467 O O . ARG A 1 184 ? -21.950 -40.190 8.083 1.00 61.12 184 ARG A O 1
ATOM 1474 N N . VAL A 1 185 ? -20.003 -39.990 9.171 1.00 59.59 185 VAL A N 1
ATOM 1475 C CA . VAL A 1 185 ? -19.962 -38.513 9.230 1.00 59.59 185 VAL A CA 1
ATOM 1476 C C . VAL A 1 185 ? -20.024 -37.854 7.843 1.00 59.59 185 VAL A C 1
ATOM 1478 O O . VAL A 1 185 ? -20.617 -36.787 7.706 1.00 59.59 185 VAL A O 1
ATOM 1481 N N . ARG A 1 186 ? -19.485 -38.493 6.793 1.00 59.69 186 ARG A N 1
ATOM 1482 C CA . ARG A 1 186 ? -19.526 -37.959 5.415 1.00 59.69 186 ARG A CA 1
ATOM 1483 C C . ARG A 1 186 ? -20.943 -37.875 4.835 1.00 59.69 186 ARG A C 1
ATOM 1485 O O . ARG A 1 186 ? -21.229 -36.921 4.113 1.00 59.69 186 ARG A O 1
ATOM 1492 N N . ASP A 1 187 ? -21.837 -38.784 5.213 1.00 59.59 187 ASP A N 1
ATOM 1493 C CA . ASP A 1 187 ? -23.208 -38.815 4.687 1.00 59.59 187 ASP A CA 1
ATOM 1494 C C . ASP A 1 187 ? -24.122 -37.794 5.386 1.00 59.59 187 ASP A C 1
ATOM 1496 O O . ASP A 1 187 ? -25.125 -37.358 4.825 1.00 59.59 187 ASP A O 1
ATOM 1500 N N . ARG A 1 188 ? -23.720 -37.299 6.568 1.00 61.09 188 ARG A N 1
ATOM 1501 C CA . ARG A 1 188 ? -24.425 -36.223 7.292 1.00 61.09 188 ARG A CA 1
ATOM 1502 C C . ARG A 1 188 ? -24.297 -34.856 6.611 1.00 61.09 188 ARG A C 1
ATOM 1504 O O . ARG A 1 188 ? -25.166 -34.004 6.772 1.00 61.09 188 ARG A O 1
ATOM 1511 N N . ILE A 1 189 ? -23.221 -34.628 5.855 1.00 55.66 189 ILE A N 1
ATOM 1512 C CA . ILE A 1 189 ? -22.889 -33.305 5.295 1.00 55.66 189 ILE A CA 1
ATOM 1513 C C . ILE A 1 189 ? -23.398 -33.160 3.849 1.00 55.66 189 ILE A C 1
ATOM 1515 O O . ILE A 1 189 ? -23.749 -32.060 3.414 1.00 55.66 189 ILE A O 1
ATOM 1519 N N . ALA A 1 19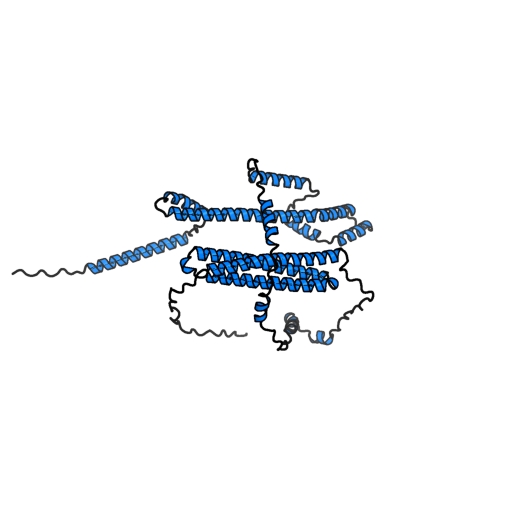0 ? -23.514 -34.264 3.104 1.00 56.91 190 ALA A N 1
ATOM 1520 C CA . ALA A 1 190 ? -23.919 -34.246 1.696 1.00 56.91 190 ALA A CA 1
ATOM 1521 C C . ALA A 1 190 ? -25.315 -33.622 1.423 1.00 56.91 190 ALA A C 1
ATOM 1523 O O . ALA A 1 190 ? -25.415 -32.827 0.476 1.00 56.91 190 ALA A O 1
ATOM 1524 N N . PRO A 1 191 ? -26.369 -33.865 2.238 1.00 55.50 191 PRO A N 1
ATOM 1525 C CA . PRO A 1 191 ? -27.695 -33.284 2.004 1.00 55.50 191 PRO A CA 1
ATOM 1526 C C . PRO A 1 191 ? -27.747 -31.780 2.310 1.00 55.50 191 PRO A C 1
ATOM 1528 O O . PRO A 1 191 ? -28.414 -31.016 1.608 1.00 55.50 191 PRO A O 1
ATOM 1531 N N . LEU A 1 192 ? -26.994 -31.326 3.318 1.00 54.25 192 LEU A N 1
ATOM 1532 C CA . LEU A 1 192 ? -26.918 -29.909 3.691 1.00 54.25 192 LEU A CA 1
ATOM 1533 C C . LEU A 1 192 ? -26.183 -29.074 2.632 1.00 54.25 192 LEU A C 1
ATOM 1535 O O . LEU A 1 192 ? -26.526 -27.911 2.415 1.00 54.25 192 LEU A O 1
ATOM 1539 N N . LEU A 1 193 ? -25.237 -29.678 1.906 1.00 52.69 193 LEU A N 1
ATOM 1540 C CA . LEU A 1 193 ? -24.560 -29.028 0.781 1.00 52.69 193 LEU A CA 1
ATOM 1541 C C . LEU A 1 193 ? -25.409 -28.996 -0.502 1.00 52.69 193 LEU A C 1
ATOM 1543 O O . LEU A 1 193 ? -25.254 -28.073 -1.303 1.00 52.69 193 LEU A O 1
ATOM 1547 N N . HIS A 1 194 ? -26.344 -29.935 -0.691 1.00 53.97 194 HIS A N 1
ATOM 1548 C CA . HIS A 1 194 ? -27.249 -29.924 -1.850 1.00 53.97 194 HIS A CA 1
ATOM 1549 C C . HIS A 1 194 ? -28.359 -28.877 -1.720 1.00 53.97 194 HIS A C 1
ATOM 1551 O O . HIS A 1 194 ? -28.709 -28.239 -2.712 1.00 53.97 194 HIS A O 1
ATOM 1557 N N . ARG A 1 195 ? -28.835 -28.583 -0.502 1.00 47.88 195 ARG A N 1
ATOM 1558 C CA . ARG A 1 195 ? -29.866 -27.549 -0.283 1.00 47.88 195 ARG A CA 1
ATOM 1559 C C . ARG A 1 195 ? -29.383 -26.106 -0.488 1.00 47.88 195 ARG A C 1
ATOM 1561 O O . ARG A 1 195 ? -30.207 -25.199 -0.550 1.00 47.88 195 ARG A O 1
ATOM 1568 N N . ARG A 1 196 ? -28.071 -25.876 -0.639 1.00 47.38 196 ARG A N 1
ATOM 1569 C CA . ARG A 1 196 ? -27.502 -24.575 -1.052 1.00 47.38 196 ARG A CA 1
ATOM 1570 C C . ARG A 1 196 ? -27.278 -24.445 -2.561 1.00 47.38 196 ARG A C 1
ATOM 1572 O O . ARG A 1 196 ? -26.825 -23.393 -3.017 1.00 47.38 196 ARG A O 1
ATOM 1579 N N . ARG A 1 197 ? -27.629 -25.453 -3.368 1.00 43.53 197 ARG A N 1
ATOM 1580 C CA . ARG A 1 197 ? -27.687 -25.293 -4.825 1.00 43.53 197 ARG A CA 1
ATOM 1581 C C . ARG A 1 197 ? -29.047 -24.723 -5.220 1.00 43.53 197 ARG A C 1
ATOM 1583 O O . ARG A 1 197 ? -30.005 -25.452 -5.410 1.00 43.53 197 ARG A O 1
ATOM 1590 N N . ARG A 1 198 ? -29.064 -23.388 -5.286 1.00 44.62 198 ARG A N 1
ATOM 1591 C CA . ARG A 1 198 ? -29.830 -22.532 -6.208 1.00 44.62 198 ARG A CA 1
ATOM 1592 C C . ARG A 1 198 ? -31.171 -23.110 -6.676 1.00 44.62 198 ARG A C 1
ATOM 1594 O O . ARG A 1 198 ? -31.210 -23.943 -7.576 1.00 44.62 198 ARG A O 1
ATOM 1601 N N . THR A 1 199 ? -32.258 -22.543 -6.164 1.00 42.62 199 THR A N 1
ATOM 1602 C CA . THR A 1 199 ? -33.509 -22.487 -6.921 1.00 42.62 199 THR A CA 1
ATOM 1603 C C . THR A 1 199 ? -33.224 -21.903 -8.317 1.00 42.62 199 THR A C 1
ATOM 1605 O O . THR A 1 199 ? -32.439 -20.950 -8.428 1.00 42.62 199 THR A O 1
ATOM 1608 N N . PRO A 1 200 ? -33.787 -22.470 -9.396 1.00 42.16 200 PRO A N 1
ATOM 1609 C CA . PRO A 1 200 ? -33.694 -21.870 -10.719 1.00 42.16 200 PRO A CA 1
ATOM 1610 C C . PRO A 1 200 ? -34.334 -20.478 -10.666 1.00 42.16 200 PRO A C 1
ATOM 1612 O O . PRO A 1 200 ? -35.488 -20.322 -10.273 1.00 42.16 200 PRO A O 1
ATOM 1615 N N . ARG A 1 201 ? -33.547 -19.448 -10.995 1.00 42.28 201 ARG A N 1
ATOM 1616 C CA . ARG A 1 201 ? -34.053 -18.085 -11.189 1.00 42.28 201 ARG A CA 1
ATOM 1617 C C . ARG A 1 201 ? -35.052 -18.103 -12.354 1.00 42.28 201 ARG A C 1
ATOM 1619 O O . ARG A 1 201 ? -34.708 -18.689 -13.382 1.00 42.28 201 AR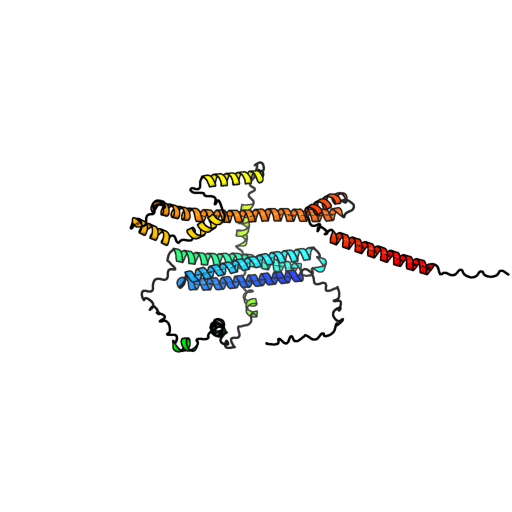G A O 1
ATOM 1626 N N . PRO A 1 202 ? -36.217 -17.444 -12.242 1.00 40.69 202 PRO A N 1
ATOM 1627 C CA . PRO A 1 202 ? -37.071 -17.214 -13.397 1.00 40.69 202 PRO A CA 1
ATOM 1628 C C . PRO A 1 202 ? -36.285 -16.401 -14.433 1.00 40.69 202 PRO A C 1
ATOM 1630 O O . PRO A 1 202 ? -35.664 -15.383 -14.113 1.00 40.69 202 PRO A O 1
ATOM 1633 N N . ALA A 1 203 ? -36.243 -16.918 -15.657 1.00 46.75 203 ALA A N 1
ATOM 1634 C CA . ALA A 1 203 ? -35.767 -16.187 -16.817 1.00 46.75 203 ALA A CA 1
ATOM 1635 C C . ALA A 1 203 ? -36.736 -15.032 -17.130 1.00 46.75 203 ALA A C 1
ATOM 1637 O O . ALA A 1 203 ? -37.916 -15.119 -16.808 1.00 46.75 203 ALA A O 1
ATOM 1638 N N . ALA A 1 204 ? -36.212 -13.999 -17.794 1.00 46.03 204 ALA A N 1
ATOM 1639 C CA . ALA A 1 204 ? -36.897 -12.789 -18.264 1.00 46.03 204 ALA A CA 1
ATOM 1640 C C . ALA A 1 204 ? -37.014 -11.628 -17.256 1.00 46.03 204 ALA A C 1
ATOM 1642 O O . ALA A 1 204 ? -38.076 -11.318 -16.737 1.00 46.03 204 ALA A O 1
ATOM 1643 N N . LEU A 1 205 ? -35.903 -10.908 -17.078 1.00 41.25 205 LEU A N 1
ATOM 1644 C CA . LEU A 1 205 ? -35.915 -9.442 -17.034 1.00 41.25 205 LEU A CA 1
ATOM 1645 C C . LEU A 1 205 ? -34.710 -8.975 -17.856 1.00 41.25 205 LEU A C 1
ATOM 1647 O O . LEU A 1 205 ? -33.566 -8.981 -17.399 1.00 41.25 205 LEU A O 1
ATOM 1651 N N . THR A 1 206 ? -34.977 -8.682 -19.123 1.00 44.00 206 THR A N 1
ATOM 1652 C CA . THR A 1 206 ? -34.081 -8.003 -20.057 1.00 44.00 206 THR A CA 1
ATOM 1653 C C . THR A 1 206 ? -33.661 -6.664 -19.456 1.00 44.00 206 THR A C 1
ATOM 1655 O O . THR A 1 206 ? -34.460 -5.740 -19.341 1.00 44.00 206 THR A O 1
ATOM 1658 N N . VAL A 1 207 ? -32.401 -6.577 -19.034 1.00 45.44 207 VAL A N 1
ATOM 1659 C CA . VAL A 1 207 ? -31.766 -5.326 -18.602 1.00 45.44 207 VAL A CA 1
ATOM 1660 C C . VAL A 1 207 ? -31.457 -4.494 -19.855 1.00 45.44 207 VAL A C 1
ATOM 1662 O O . VAL A 1 207 ? -30.950 -5.063 -20.826 1.00 45.44 207 VAL A O 1
ATOM 1665 N N . PRO A 1 208 ? -31.750 -3.181 -19.876 1.00 45.19 208 PRO A N 1
ATOM 1666 C CA . PRO A 1 208 ? -31.516 -2.349 -21.048 1.00 45.19 208 PRO A CA 1
ATOM 1667 C C . PRO A 1 208 ? -30.022 -2.203 -21.378 1.00 45.19 208 PRO A C 1
ATOM 1669 O O .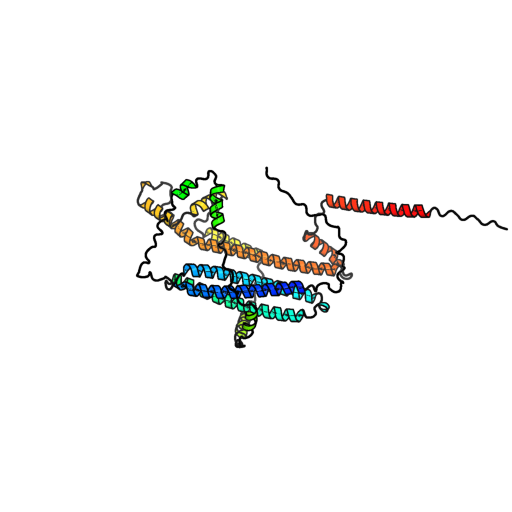 PRO A 1 208 ? -29.141 -2.224 -20.519 1.00 45.19 208 PRO A O 1
ATOM 1672 N N . ASN A 1 209 ? -29.786 -2.089 -22.680 1.00 44.69 209 ASN A N 1
ATOM 1673 C CA . ASN A 1 209 ? -28.522 -2.119 -23.409 1.00 44.69 209 ASN A CA 1
ATOM 1674 C C . ASN A 1 209 ? -27.513 -1.037 -22.924 1.00 44.69 209 ASN A C 1
ATOM 1676 O O . ASN A 1 209 ? -27.892 0.131 -22.825 1.00 44.69 209 ASN A O 1
ATOM 1680 N N . PRO A 1 210 ? -26.223 -1.359 -22.672 1.00 51.16 210 PRO A N 1
ATOM 1681 C CA . PRO A 1 210 ? -25.207 -0.415 -22.169 1.00 51.16 210 PRO A CA 1
ATOM 1682 C C . PRO A 1 210 ? -24.813 0.736 -23.118 1.00 51.16 210 PRO A C 1
ATOM 1684 O O . PRO A 1 210 ? -23.982 1.563 -22.755 1.00 51.16 210 PRO A O 1
ATOM 1687 N N . VAL A 1 211 ? -25.407 0.836 -24.309 1.00 50.25 211 VAL A N 1
ATOM 1688 C CA . VAL A 1 211 ? -25.119 1.908 -25.282 1.00 50.25 211 VAL A CA 1
ATOM 1689 C C . VAL A 1 211 ? -25.662 3.275 -24.821 1.00 50.25 211 VAL A C 1
ATOM 1691 O O . VAL A 1 211 ? -25.114 4.310 -25.186 1.00 50.25 211 VAL A O 1
ATOM 1694 N N . LEU A 1 212 ? -26.660 3.301 -23.931 1.00 47.09 212 LEU A N 1
ATOM 1695 C CA . LEU A 1 212 ? -27.266 4.542 -23.419 1.00 47.09 212 LEU A CA 1
ATOM 1696 C C . LEU A 1 212 ? -26.394 5.304 -22.399 1.00 47.09 212 LEU A C 1
ATOM 1698 O O . LEU A 1 212 ? -26.593 6.497 -22.196 1.00 47.09 212 LEU A O 1
ATOM 1702 N N . TRP A 1 213 ? -25.386 4.660 -21.798 1.00 46.59 213 TRP A N 1
ATOM 1703 C CA . TRP A 1 213 ? -24.479 5.322 -20.845 1.00 46.59 213 TRP A CA 1
ATOM 1704 C C . TRP A 1 213 ? -23.410 6.187 -21.524 1.00 46.59 213 TRP A C 1
ATOM 1706 O O . TRP A 1 213 ? -22.916 7.132 -20.917 1.00 46.59 213 TRP A O 1
ATOM 1716 N N . ALA A 1 214 ? -23.076 5.907 -22.787 1.00 49.59 214 ALA A N 1
ATOM 1717 C CA . ALA A 1 214 ? -22.112 6.711 -23.539 1.00 49.59 214 ALA A CA 1
ATOM 1718 C C . ALA A 1 214 ? -22.692 8.070 -23.975 1.00 49.59 214 ALA A C 1
ATOM 1720 O O . ALA A 1 214 ? -21.953 9.044 -24.063 1.00 49.59 214 ALA A O 1
ATOM 1721 N N . ALA A 1 215 ? -24.010 8.155 -24.193 1.00 46.50 215 ALA A N 1
ATOM 1722 C CA . ALA A 1 215 ? -24.679 9.396 -24.590 1.00 46.50 215 ALA A CA 1
ATOM 1723 C C . ALA A 1 215 ? -24.916 10.362 -23.411 1.00 46.50 215 ALA A C 1
ATOM 1725 O O . ALA A 1 215 ? -24.912 11.571 -23.604 1.00 46.50 215 ALA A O 1
ATOM 1726 N N . LEU A 1 216 ? -25.056 9.852 -22.181 1.00 47.72 216 LEU A N 1
ATOM 1727 C CA . LEU A 1 216 ? -25.285 10.673 -20.980 1.00 47.72 216 LEU A CA 1
ATOM 1728 C C . LEU A 1 216 ? -24.013 11.322 -20.404 1.00 47.72 216 LEU A C 1
ATOM 1730 O O . LEU A 1 216 ? -24.117 12.246 -19.607 1.00 47.72 216 LEU A O 1
ATOM 1734 N N . LEU A 1 217 ? -22.817 10.883 -20.815 1.00 50.59 217 LEU A N 1
ATOM 1735 C CA . LEU A 1 217 ? -21.541 11.480 -20.386 1.00 50.59 217 LEU A CA 1
ATOM 1736 C C . LEU A 1 217 ? -21.013 12.567 -21.341 1.00 50.59 217 LEU A C 1
ATOM 1738 O O . LEU A 1 217 ? -20.017 13.209 -21.026 1.00 50.59 217 LEU A O 1
ATOM 1742 N N . LEU A 1 218 ? -21.675 12.800 -22.481 1.00 46.12 218 LEU A N 1
ATOM 1743 C CA . LEU A 1 218 ? -21.307 13.839 -23.457 1.00 46.12 218 LEU A CA 1
ATOM 1744 C C . LEU A 1 218 ? -22.136 15.129 -23.320 1.00 46.12 218 LEU A C 1
ATOM 1746 O O . LEU A 1 218 ? -22.041 16.021 -24.158 1.00 46.12 218 LEU A O 1
ATOM 1750 N N . SER A 1 219 ? -22.938 15.259 -22.263 1.00 40.19 219 SER A N 1
ATOM 1751 C CA . SER A 1 219 ? -23.715 16.470 -21.974 1.00 40.19 219 SER A CA 1
ATOM 1752 C C . SER A 1 219 ? -23.509 16.905 -20.526 1.00 40.19 219 SER A C 1
ATOM 1754 O O . SER A 1 219 ? -24.429 16.854 -19.718 1.00 40.19 219 SER A O 1
ATOM 1756 N N . PHE A 1 220 ? -22.287 17.325 -20.192 1.00 40.25 220 PHE A N 1
ATOM 1757 C CA . PHE A 1 220 ? -22.054 18.167 -19.020 1.00 40.25 220 PHE A CA 1
ATOM 1758 C C . PHE A 1 220 ? -21.658 19.576 -19.485 1.00 40.25 220 PHE A C 1
ATOM 1760 O O . PHE A 1 220 ? -20.781 19.701 -20.343 1.00 40.25 220 PHE A O 1
ATOM 1767 N N . PRO A 1 221 ? -22.323 20.632 -18.981 1.00 38.62 221 PRO A N 1
ATOM 1768 C CA . PRO A 1 221 ? -22.056 22.007 -19.377 1.00 38.62 221 PRO A CA 1
ATOM 1769 C C . PRO A 1 221 ? -20.664 22.444 -18.908 1.00 38.62 221 PRO A C 1
ATOM 1771 O O . PRO A 1 221 ? -20.243 22.151 -17.791 1.00 38.62 221 PRO A O 1
ATOM 1774 N N . ALA A 1 222 ? -19.965 23.170 -19.780 1.00 39.88 222 ALA A N 1
ATOM 1775 C CA . ALA A 1 222 ? -18.648 23.760 -19.566 1.00 39.88 222 ALA A CA 1
ATOM 1776 C C . ALA A 1 222 ? -18.690 24.923 -18.550 1.00 39.88 222 ALA A C 1
ATOM 1778 O O . ALA A 1 222 ? -18.451 26.075 -18.898 1.00 39.88 222 ALA A O 1
ATOM 1779 N N . ALA A 1 223 ? -19.013 24.625 -17.292 1.00 41.72 223 ALA A N 1
ATOM 1780 C CA . ALA A 1 223 ? -19.053 25.583 -16.189 1.00 41.72 223 ALA A CA 1
ATOM 1781 C C . ALA A 1 223 ? -18.104 25.160 -15.053 1.00 41.72 223 ALA A C 1
ATOM 1783 O O . ALA A 1 223 ? -18.521 24.981 -13.917 1.00 41.72 223 ALA A O 1
ATOM 1784 N N . CYS A 1 224 ? -16.815 24.986 -15.360 1.00 36.22 224 CYS A N 1
ATOM 1785 C CA . CYS A 1 224 ? -15.749 24.834 -14.362 1.00 36.22 224 CYS A CA 1
ATOM 1786 C C . CYS A 1 224 ? -14.480 25.556 -14.850 1.00 36.22 224 CYS A C 1
ATOM 1788 O O . CYS A 1 224 ? -13.494 24.911 -15.193 1.00 36.22 224 CYS A O 1
ATOM 1790 N N . SER A 1 225 ? -14.510 26.892 -14.924 1.00 46.12 225 SER A N 1
ATOM 1791 C CA . SER A 1 225 ? -13.328 27.700 -15.282 1.00 46.12 225 SER A CA 1
ATOM 1792 C C . SER A 1 225 ? -12.533 28.214 -14.070 1.00 46.12 225 SER A C 1
ATOM 1794 O O . SER A 1 225 ? -11.406 28.663 -14.248 1.00 46.12 225 SER A O 1
ATOM 1796 N N . ASP A 1 226 ? -13.047 28.106 -12.839 1.00 44.06 226 ASP A N 1
ATOM 1797 C CA . ASP A 1 226 ? -12.439 28.803 -11.687 1.00 44.06 226 ASP A CA 1
ATOM 1798 C C . ASP A 1 226 ? -11.552 27.935 -10.778 1.00 44.06 226 ASP A C 1
ATOM 1800 O O . ASP A 1 226 ? -10.906 28.447 -9.868 1.00 44.06 226 ASP A O 1
ATOM 1804 N N . HIS A 1 227 ? -11.455 26.619 -11.000 1.00 44.81 227 HIS A N 1
ATOM 1805 C CA . HIS A 1 227 ? -10.640 25.736 -10.142 1.00 44.81 227 HIS A CA 1
ATOM 1806 C C . HIS A 1 227 ? -9.188 25.541 -10.609 1.00 44.81 227 HIS A C 1
ATOM 1808 O O . HIS A 1 227 ? -8.382 24.975 -9.870 1.00 44.81 227 HIS A O 1
ATOM 1814 N N . SER A 1 228 ? -8.811 26.043 -11.791 1.00 44.84 228 SER A N 1
ATOM 1815 C CA . SER A 1 228 ? -7.428 25.937 -12.284 1.00 44.84 228 SER A CA 1
ATOM 1816 C C . SER A 1 228 ? -6.459 26.857 -11.520 1.00 44.84 228 SER A C 1
ATOM 1818 O O . SER A 1 228 ? -5.322 26.461 -11.274 1.00 44.84 228 SER A O 1
ATOM 1820 N N . GLN A 1 229 ? -6.907 28.027 -11.045 1.00 45.97 229 GLN A N 1
ATOM 1821 C CA . GLN A 1 229 ? -6.033 28.978 -10.338 1.00 45.97 229 GLN A CA 1
ATOM 1822 C C . GLN A 1 229 ? -5.714 28.570 -8.888 1.00 45.97 229 GLN A C 1
ATOM 1824 O O . GLN A 1 229 ? -4.667 28.938 -8.352 1.00 45.97 229 GLN A O 1
ATOM 1829 N N . ALA A 1 230 ? -6.573 27.776 -8.239 1.00 46.09 230 ALA A N 1
ATOM 1830 C CA . ALA A 1 230 ? -6.335 27.312 -6.868 1.00 46.09 230 ALA A CA 1
ATOM 1831 C C . ALA A 1 230 ? -5.225 26.245 -6.782 1.00 46.09 230 ALA A C 1
ATOM 1833 O O . ALA A 1 230 ? -4.588 26.095 -5.738 1.00 46.09 230 ALA A O 1
ATOM 1834 N N . PHE A 1 231 ? -4.969 25.518 -7.875 1.00 43.50 231 PHE A N 1
ATOM 1835 C CA . PHE A 1 231 ? -3.928 24.491 -7.922 1.00 43.50 231 PHE A CA 1
ATOM 1836 C C . PHE A 1 231 ? -2.528 25.086 -8.152 1.00 43.50 231 PHE A C 1
ATOM 1838 O O . PHE A 1 231 ? -1.559 24.593 -7.577 1.00 43.50 231 PHE A O 1
ATOM 1845 N N . GLU A 1 232 ? -2.412 26.187 -8.904 1.00 44.94 232 GLU A N 1
ATOM 1846 C CA . GLU A 1 232 ? -1.121 26.853 -9.148 1.00 44.94 232 GLU A CA 1
ATOM 1847 C C . GLU A 1 232 ? -0.572 27.565 -7.901 1.00 44.94 232 GLU A C 1
ATOM 1849 O O . GLU A 1 232 ? 0.612 27.422 -7.590 1.00 44.94 232 GLU A O 1
ATOM 1854 N N . ARG A 1 233 ? -1.424 28.199 -7.079 1.00 48.38 233 ARG A N 1
ATOM 1855 C CA . ARG A 1 233 ? -0.972 28.855 -5.829 1.00 48.38 233 ARG A CA 1
ATOM 1856 C C . ARG A 1 233 ? -0.411 27.890 -4.776 1.00 48.38 233 ARG A C 1
ATOM 1858 O O . ARG A 1 233 ? 0.323 28.313 -3.888 1.00 48.38 233 ARG A O 1
ATOM 1865 N N . ARG A 1 234 ? -0.721 26.589 -4.853 1.00 46.28 234 ARG A N 1
ATOM 1866 C CA . ARG A 1 234 ? -0.156 25.575 -3.941 1.00 46.28 234 ARG A CA 1
ATOM 1867 C C . ARG A 1 234 ? 1.242 25.101 -4.344 1.00 46.28 234 ARG A C 1
ATOM 1869 O O . ARG A 1 234 ? 1.944 24.564 -3.490 1.00 46.28 234 ARG A O 1
ATOM 1876 N N . LEU A 1 235 ? 1.657 25.301 -5.597 1.00 45.34 235 LEU A N 1
ATOM 1877 C CA . LEU A 1 235 ? 2.996 24.924 -6.063 1.00 45.34 235 LEU A CA 1
ATOM 1878 C C . LEU A 1 235 ? 4.052 25.992 -5.743 1.00 45.34 235 LEU A C 1
ATOM 1880 O O . LEU A 1 235 ? 5.195 25.635 -5.469 1.00 45.34 235 LEU A O 1
ATOM 1884 N N . GLU A 1 236 ? 3.675 27.271 -5.672 1.00 43.81 236 GLU A N 1
ATOM 1885 C CA . GLU A 1 236 ? 4.612 28.357 -5.335 1.00 43.81 236 GLU A CA 1
ATOM 1886 C C . GLU A 1 236 ? 5.080 28.323 -3.869 1.00 43.81 236 GLU A C 1
ATOM 1888 O O . GLU A 1 236 ? 6.224 28.665 -3.577 1.00 43.81 236 GLU A O 1
ATOM 1893 N N . ILE A 1 237 ? 4.261 27.811 -2.943 1.00 47.56 237 ILE A N 1
ATOM 1894 C CA . ILE A 1 237 ? 4.635 27.702 -1.519 1.00 47.56 237 ILE A CA 1
ATOM 1895 C C . ILE A 1 237 ? 5.689 26.595 -1.290 1.00 47.56 237 ILE A C 1
ATOM 1897 O O . ILE A 1 237 ? 6.439 26.642 -0.317 1.00 47.56 237 ILE A O 1
ATOM 1901 N N . PHE A 1 238 ? 5.816 25.624 -2.202 1.00 44.53 238 PHE A N 1
ATOM 1902 C CA . PHE A 1 238 ? 6.741 24.490 -2.051 1.00 44.53 238 PHE A CA 1
ATOM 1903 C C . PHE A 1 238 ? 8.137 24.708 -2.659 1.00 44.53 238 PHE A C 1
ATOM 1905 O O . PHE A 1 238 ? 8.996 23.836 -2.527 1.00 44.53 238 PHE A O 1
ATOM 1912 N N . MET A 1 239 ? 8.390 25.858 -3.295 1.00 40.09 239 MET A N 1
ATOM 1913 C CA . MET A 1 239 ? 9.705 26.218 -3.851 1.00 40.09 239 MET A CA 1
ATOM 1914 C C . MET A 1 239 ? 10.417 27.320 -3.056 1.00 40.09 239 MET A C 1
ATOM 1916 O O . MET A 1 239 ? 11.343 27.947 -3.562 1.00 40.09 239 MET A O 1
ATOM 1920 N N . SER A 1 240 ? 10.023 27.529 -1.795 1.00 41.62 240 SER A N 1
ATOM 1921 C CA . SER A 1 240 ? 10.833 28.263 -0.821 1.00 41.62 240 SER A CA 1
ATOM 1922 C C . SER A 1 240 ? 12.152 27.514 -0.616 1.00 41.62 240 SER A C 1
ATOM 1924 O O . SER A 1 240 ? 12.238 26.508 0.090 1.00 41.62 240 SER A O 1
ATOM 1926 N N . THR A 1 241 ? 13.174 27.977 -1.325 1.00 46.53 241 THR A N 1
ATOM 1927 C CA . THR A 1 241 ? 14.552 27.509 -1.251 1.00 46.53 241 THR A CA 1
ATOM 1928 C C . THR A 1 241 ? 15.079 27.800 0.149 1.00 46.53 241 THR A C 1
ATOM 1930 O O . THR A 1 241 ? 15.551 28.895 0.439 1.00 46.53 241 THR A O 1
ATOM 1933 N N . VAL A 1 242 ? 14.957 26.828 1.051 1.00 47.03 242 VAL A N 1
ATOM 1934 C CA . VAL A 1 242 ? 15.648 26.867 2.339 1.00 47.03 242 VAL A CA 1
ATOM 1935 C C . VAL A 1 242 ? 17.142 26.792 2.034 1.00 47.03 242 VAL A C 1
ATOM 1937 O O . VAL A 1 242 ? 17.645 25.753 1.602 1.00 47.03 242 VAL A O 1
ATOM 1940 N N . GLU A 1 243 ? 17.850 27.904 2.220 1.00 46.41 243 GLU A N 1
ATOM 1941 C CA . GLU A 1 243 ? 19.308 27.953 2.179 1.00 46.41 243 GLU A CA 1
ATOM 1942 C C . GLU A 1 243 ? 19.864 27.161 3.369 1.00 46.41 243 GLU A C 1
ATOM 1944 O O . GLU A 1 243 ? 20.094 27.682 4.458 1.00 46.41 243 GLU A O 1
ATOM 1949 N N . VAL A 1 244 ? 20.043 25.853 3.179 1.00 49.12 244 VAL A N 1
ATOM 1950 C CA . VAL A 1 244 ? 20.726 24.989 4.144 1.00 49.12 244 VAL A CA 1
ATOM 1951 C C . VAL A 1 244 ? 22.228 25.252 4.022 1.00 49.12 244 VAL A C 1
ATOM 1953 O O . VAL A 1 244 ? 22.947 24.544 3.324 1.00 49.12 244 VAL A O 1
ATOM 1956 N N . THR A 1 245 ? 22.711 26.290 4.702 1.00 57.19 245 THR A N 1
ATOM 1957 C CA . THR A 1 245 ? 24.141 26.621 4.868 1.00 57.19 245 THR A CA 1
ATOM 1958 C C . THR A 1 245 ? 24.826 25.793 5.967 1.00 57.19 245 THR A C 1
ATOM 1960 O O . THR A 1 245 ? 25.925 26.117 6.413 1.00 57.19 245 THR A O 1
ATOM 1963 N N . GLY A 1 246 ? 24.208 24.689 6.397 1.00 65.50 246 GLY A N 1
ATOM 1964 C CA . GLY A 1 246 ? 24.840 23.706 7.272 1.00 65.50 246 GLY A CA 1
ATOM 1965 C C . GLY A 1 246 ? 25.754 22.782 6.474 1.00 65.50 246 GLY A C 1
ATOM 1966 O O . GLY A 1 246 ? 25.352 22.242 5.442 1.00 65.50 246 GLY A O 1
ATOM 1967 N N . THR A 1 247 ? 26.977 22.563 6.957 1.00 69.81 247 THR A N 1
ATOM 1968 C CA . THR A 1 247 ? 27.827 21.466 6.482 1.00 69.81 247 THR A CA 1
ATOM 1969 C C . THR A 1 247 ? 27.003 20.171 6.468 1.00 69.81 247 THR A C 1
ATOM 1971 O O . THR A 1 247 ? 26.310 19.882 7.447 1.00 69.81 247 THR A O 1
ATOM 1974 N N . PRO A 1 248 ? 26.999 19.400 5.364 1.00 70.31 248 PRO A N 1
ATOM 1975 C CA . PRO A 1 248 ? 26.149 18.225 5.253 1.00 70.31 248 PRO A CA 1
ATOM 1976 C C . PRO A 1 248 ? 26.577 17.200 6.304 1.00 70.31 248 PRO A C 1
ATOM 1978 O O . PRO A 1 248 ? 27.594 16.523 6.146 1.00 70.31 248 PRO A O 1
ATOM 1981 N N . ILE A 1 249 ? 25.802 17.098 7.386 1.00 75.31 249 ILE A N 1
ATOM 1982 C CA . ILE A 1 249 ? 25.963 16.047 8.390 1.00 75.31 249 ILE A CA 1
ATOM 1983 C C . ILE A 1 249 ? 25.858 14.719 7.645 1.00 75.31 249 ILE A C 1
ATOM 1985 O O . ILE A 1 249 ? 24.893 14.479 6.909 1.00 75.31 249 ILE A O 1
ATOM 1989 N N . SER A 1 250 ? 26.859 13.853 7.810 1.00 90.50 250 SER A N 1
ATOM 1990 C CA . SER A 1 250 ? 26.833 12.539 7.176 1.00 90.50 250 SER A CA 1
ATOM 1991 C C . SER A 1 250 ? 25.569 11.798 7.616 1.00 90.50 250 SER A C 1
ATOM 1993 O O . SER A 1 250 ? 25.272 11.712 8.807 1.00 90.50 250 SER A O 1
ATOM 1995 N N . HIS A 1 251 ? 24.830 11.196 6.679 1.00 88.50 251 HIS A N 1
ATOM 1996 C CA . HIS A 1 251 ? 23.639 10.405 7.012 1.00 88.50 251 HIS A CA 1
ATOM 1997 C C . HIS A 1 251 ? 23.928 9.295 8.039 1.00 88.50 251 HIS A C 1
ATOM 1999 O O . HIS A 1 251 ? 23.024 8.892 8.769 1.00 88.50 251 HIS A O 1
ATOM 2005 N N . SER A 1 252 ? 25.176 8.812 8.121 1.00 92.00 252 SER A N 1
ATOM 2006 C CA . SER A 1 252 ? 25.605 7.866 9.157 1.00 92.00 252 SER A CA 1
ATOM 2007 C C . SER A 1 252 ? 25.597 8.479 10.557 1.00 92.00 252 SER A C 1
ATOM 2009 O O . SER A 1 252 ? 25.153 7.828 11.496 1.00 92.00 252 SER A O 1
ATOM 2011 N N . GLU A 1 253 ? 26.063 9.718 10.691 1.00 93.50 253 GLU A N 1
ATOM 2012 C CA . GLU A 1 253 ? 26.114 10.446 11.960 1.00 93.50 253 GLU A CA 1
ATOM 2013 C C . GLU A 1 253 ? 24.702 10.820 12.418 1.00 93.50 253 GLU A C 1
ATOM 2015 O O . GLU A 1 253 ? 24.324 10.524 13.549 1.00 93.50 253 GLU A O 1
ATOM 2020 N N . ALA A 1 254 ? 23.869 11.330 11.505 1.00 89.62 254 ALA A N 1
ATOM 2021 C CA . ALA A 1 254 ? 22.460 11.595 11.792 1.00 89.62 254 ALA A CA 1
ATOM 2022 C C . ALA A 1 254 ? 21.717 10.317 12.234 1.00 89.62 254 ALA A C 1
ATOM 2024 O O . ALA A 1 254 ? 20.966 10.333 13.207 1.00 89.62 254 ALA A O 1
ATOM 2025 N N . ALA A 1 255 ? 21.950 9.177 11.568 1.00 91.06 255 ALA A N 1
ATOM 2026 C CA . ALA A 1 255 ? 21.354 7.902 11.973 1.00 91.06 255 ALA A CA 1
ATOM 2027 C C . ALA A 1 255 ? 21.843 7.439 13.357 1.00 91.06 255 ALA A C 1
ATOM 2029 O O . ALA A 1 255 ? 21.046 6.930 14.145 1.00 91.06 255 ALA A O 1
ATOM 2030 N N . GLN A 1 256 ? 23.126 7.632 13.678 1.00 94.50 256 GLN A N 1
ATOM 2031 C CA . GLN A 1 256 ? 23.676 7.321 15.001 1.00 94.50 256 GLN A CA 1
ATOM 2032 C C . GLN A 1 256 ? 23.058 8.192 16.097 1.00 94.50 256 GLN A C 1
ATOM 2034 O O . GLN A 1 256 ? 22.694 7.656 17.143 1.00 94.50 256 GLN A O 1
ATOM 2039 N N . GLN A 1 257 ? 22.872 9.491 15.845 1.00 95.12 257 GLN A N 1
ATOM 2040 C CA . GLN A 1 257 ? 22.186 10.398 16.769 1.00 95.12 257 GLN A CA 1
ATOM 2041 C C . GLN A 1 257 ? 20.756 9.920 17.053 1.00 95.12 257 GLN A C 1
ATOM 2043 O O . GLN A 1 257 ? 20.384 9.771 18.215 1.00 95.12 257 GLN A O 1
ATOM 2048 N N . ARG A 1 258 ? 19.985 9.546 16.021 1.00 91.75 258 ARG A N 1
ATOM 2049 C CA . ARG A 1 258 ? 18.627 8.994 16.211 1.00 91.75 258 ARG A CA 1
ATOM 2050 C C . ARG A 1 258 ? 18.617 7.678 16.991 1.00 91.75 258 ARG A C 1
ATOM 2052 O O . ARG A 1 258 ? 17.737 7.454 17.814 1.00 91.75 258 ARG A O 1
ATOM 2059 N N . VAL A 1 259 ? 19.606 6.807 16.784 1.00 94.94 259 VAL A N 1
ATOM 2060 C CA . VAL A 1 259 ? 19.743 5.579 17.588 1.00 94.94 259 VAL A CA 1
ATOM 2061 C C . VAL A 1 259 ? 20.063 5.902 19.050 1.00 94.94 259 VAL A C 1
ATOM 2063 O O . VAL A 1 259 ? 19.553 5.226 19.941 1.00 94.94 259 VAL A O 1
ATOM 2066 N N . GLN A 1 260 ? 20.883 6.918 19.322 1.00 96.94 260 GLN A N 1
ATOM 2067 C CA . GLN A 1 260 ? 21.155 7.368 20.690 1.00 96.94 260 GLN A CA 1
ATOM 2068 C C . GLN A 1 260 ? 19.913 7.983 21.344 1.00 96.94 260 GLN A C 1
ATOM 2070 O O . GLN A 1 260 ? 19.647 7.690 22.506 1.00 96.94 260 GLN A O 1
ATOM 2075 N N . GLU A 1 261 ? 19.116 8.758 20.606 1.00 95.25 261 GLU A N 1
ATOM 2076 C CA . GLU A 1 261 ? 17.819 9.261 21.079 1.00 95.25 261 GLU A CA 1
ATOM 2077 C C . GLU A 1 261 ? 16.873 8.112 21.454 1.00 95.25 261 GLU A C 1
ATOM 2079 O O . GLU A 1 261 ? 16.321 8.117 22.550 1.00 95.25 261 GLU A O 1
ATOM 2084 N N . LEU A 1 262 ? 16.765 7.073 20.616 1.00 94.25 262 LEU A N 1
ATOM 2085 C CA . LEU A 1 262 ? 15.965 5.881 20.932 1.00 94.25 262 LEU A CA 1
ATOM 2086 C C . LEU A 1 262 ? 16.487 5.123 22.162 1.00 94.25 262 LEU A C 1
ATOM 2088 O O . LEU A 1 262 ? 15.701 4.577 22.933 1.00 94.25 262 LEU A O 1
ATOM 2092 N N . ARG A 1 263 ? 17.809 5.094 22.379 1.00 95.00 263 ARG A N 1
ATOM 2093 C CA . ARG A 1 263 ? 18.390 4.516 23.603 1.00 95.00 263 ARG A CA 1
ATOM 2094 C C . ARG A 1 263 ? 18.034 5.335 24.839 1.00 95.00 263 ARG A C 1
ATOM 2096 O O . ARG A 1 263 ? 17.683 4.738 25.847 1.00 95.00 263 ARG A O 1
ATOM 2103 N N . ARG A 1 264 ? 18.050 6.667 24.742 1.00 96.62 264 ARG A N 1
ATOM 2104 C CA . ARG A 1 264 ? 17.582 7.550 25.823 1.00 96.62 264 ARG A CA 1
ATOM 2105 C C . ARG A 1 264 ? 16.100 7.333 26.108 1.00 96.62 264 ARG A C 1
ATOM 2107 O O . ARG A 1 264 ? 15.710 7.248 27.261 1.00 96.62 264 ARG A O 1
ATOM 2114 N N . TRP A 1 265 ? 15.276 7.171 25.073 1.00 93.38 265 TRP A N 1
ATOM 2115 C CA . TRP A 1 265 ? 13.858 6.841 25.250 1.00 93.38 265 TRP A CA 1
ATOM 2116 C C . TRP A 1 265 ? 13.669 5.518 25.988 1.00 93.38 265 TRP A C 1
ATOM 2118 O O . TRP A 1 265 ? 12.822 5.429 26.868 1.00 93.38 265 TRP A O 1
ATOM 2128 N N . ARG A 1 266 ? 14.507 4.517 25.702 1.00 94.06 266 ARG A N 1
ATOM 2129 C CA . ARG A 1 266 ? 14.494 3.240 26.426 1.00 94.06 266 ARG A CA 1
ATOM 2130 C C . ARG A 1 266 ? 14.725 3.403 27.932 1.00 94.06 266 ARG A C 1
ATOM 2132 O O . ARG A 1 266 ? 14.186 2.624 28.701 1.00 94.06 266 ARG A O 1
ATOM 2139 N N . GLU A 1 267 ? 15.537 4.375 28.340 1.00 96.06 267 GLU A N 1
ATOM 2140 C CA . GLU A 1 267 ? 15.817 4.671 29.753 1.00 96.06 267 GLU A CA 1
ATOM 2141 C C . GLU A 1 267 ? 14.677 5.451 30.429 1.00 96.06 267 GLU A C 1
ATOM 2143 O O . GLU A 1 267 ? 14.544 5.395 31.647 1.00 96.06 267 GLU A O 1
ATOM 2148 N N . LEU A 1 268 ? 13.852 6.158 29.649 1.00 95.81 268 LEU A N 1
ATOM 2149 C CA . LEU A 1 268 ? 12.732 6.961 30.149 1.00 95.81 268 LEU A CA 1
ATOM 2150 C C . LEU A 1 268 ? 11.428 6.171 30.304 1.00 95.81 268 LEU A C 1
ATOM 2152 O O . LEU A 1 268 ? 10.573 6.589 31.079 1.00 95.81 268 LEU A O 1
ATOM 2156 N N . ILE A 1 269 ? 11.253 5.068 29.569 1.00 93.50 269 ILE A N 1
ATOM 2157 C CA . ILE A 1 269 ? 10.033 4.253 29.620 1.00 93.50 269 ILE A CA 1
ATOM 2158 C C . ILE A 1 269 ? 10.066 3.368 30.879 1.00 93.50 269 ILE A C 1
ATOM 2160 O O . ILE A 1 269 ? 10.933 2.491 30.981 1.00 93.50 269 ILE A O 1
ATOM 2164 N N . PRO A 1 270 ? 9.134 3.552 31.834 1.00 93.75 270 PRO A N 1
ATOM 2165 C CA . PRO A 1 270 ? 9.029 2.684 33.003 1.00 93.75 270 PRO A CA 1
ATOM 2166 C C . PRO A 1 270 ? 8.779 1.233 32.581 1.00 93.75 270 PRO A C 1
ATOM 2168 O O . PRO A 1 270 ? 8.103 0.986 31.593 1.00 93.75 270 PRO A O 1
ATOM 2171 N N . HIS A 1 271 ? 9.304 0.261 33.328 1.00 91.19 271 HIS A N 1
ATOM 2172 C CA . HIS A 1 271 ? 9.065 -1.170 33.075 1.00 91.19 271 HIS A CA 1
ATOM 2173 C C . HIS A 1 271 ? 9.452 -1.669 31.666 1.00 91.19 271 HIS A C 1
ATOM 2175 O O . HIS A 1 271 ? 8.918 -2.675 31.196 1.00 91.19 271 HIS A O 1
ATOM 2181 N N . PHE A 1 272 ? 10.406 -1.021 30.986 1.00 92.00 272 PHE A N 1
ATOM 2182 C CA . PHE A 1 272 ? 10.916 -1.525 29.710 1.00 92.00 272 PHE A CA 1
ATOM 2183 C C . PHE A 1 272 ? 11.698 -2.836 29.911 1.00 92.00 272 PHE A C 1
ATOM 2185 O O . PHE A 1 272 ? 12.834 -2.836 30.389 1.00 92.00 272 PHE A O 1
ATOM 2192 N N . VAL A 1 273 ? 11.108 -3.962 29.504 1.00 93.19 273 VAL A N 1
ATOM 2193 C CA . VAL A 1 273 ? 11.725 -5.295 29.578 1.00 93.19 273 VAL A CA 1
ATOM 2194 C C . VAL A 1 273 ? 12.020 -5.806 28.170 1.00 93.19 273 VAL A C 1
ATOM 2196 O O . VAL A 1 273 ? 11.162 -5.794 27.290 1.00 93.19 273 VAL A O 1
ATOM 2199 N N . THR A 1 274 ? 13.251 -6.274 27.945 1.00 91.50 274 THR A N 1
ATOM 2200 C CA . THR A 1 274 ? 13.595 -7.016 26.724 1.00 91.50 274 THR A CA 1
ATOM 2201 C C . THR A 1 274 ? 13.392 -8.501 27.006 1.00 91.50 274 THR A C 1
ATOM 2203 O O . THR A 1 274 ? 14.026 -8.993 27.936 1.00 91.50 274 THR A O 1
ATOM 2206 N N . PRO A 1 275 ? 12.546 -9.219 26.249 1.00 90.38 275 PRO A N 1
ATOM 2207 C CA . PRO A 1 275 ? 12.340 -10.643 26.487 1.00 90.38 275 PRO A CA 1
ATOM 2208 C C . PRO A 1 275 ? 13.657 -11.403 26.299 1.00 90.38 275 PRO A C 1
ATOM 2210 O O . PRO A 1 275 ? 14.351 -11.201 25.296 1.00 90.38 275 PRO A O 1
ATOM 2213 N N . GLU A 1 276 ? 13.995 -12.288 27.237 1.00 92.31 276 GLU A N 1
ATOM 2214 C CA . GLU A 1 276 ? 15.237 -13.071 27.179 1.00 92.31 276 GLU A CA 1
ATOM 2215 C C . GLU A 1 276 ? 15.146 -14.169 26.114 1.00 92.31 276 GLU A C 1
ATOM 2217 O O . GLU A 1 276 ? 16.147 -14.588 25.526 1.00 92.31 276 GLU A O 1
ATOM 2222 N N . SER A 1 277 ? 13.922 -14.630 25.834 1.00 94.88 277 SER A N 1
ATOM 2223 C CA . SER A 1 277 ? 13.663 -15.691 24.868 1.00 94.88 277 SER A CA 1
ATOM 2224 C C . SER A 1 277 ? 12.370 -15.493 24.079 1.00 94.88 277 SER A C 1
ATOM 2226 O O . SER A 1 277 ? 11.405 -14.874 24.521 1.00 94.88 277 SER A O 1
ATOM 2228 N N . THR A 1 278 ? 12.316 -16.105 22.894 1.00 88.94 278 THR A N 1
ATOM 2229 C CA . THR A 1 278 ? 11.097 -16.099 22.066 1.00 88.94 278 THR A CA 1
ATOM 2230 C C . THR A 1 278 ? 9.930 -16.869 22.696 1.00 88.94 278 THR A C 1
ATOM 2232 O O . THR A 1 278 ? 8.772 -16.552 22.423 1.00 88.94 278 THR A O 1
ATOM 2235 N N . ASP A 1 279 ? 10.213 -17.865 23.542 1.00 91.62 279 ASP A N 1
ATOM 2236 C CA . ASP A 1 279 ? 9.180 -18.645 24.229 1.00 91.62 279 ASP A CA 1
ATOM 2237 C C . ASP A 1 279 ? 8.535 -17.856 25.371 1.00 91.62 279 ASP A C 1
ATOM 2239 O O . ASP A 1 279 ? 7.328 -17.969 25.587 1.00 91.62 279 ASP A O 1
ATOM 2243 N N . GLU A 1 280 ? 9.304 -17.004 26.048 1.00 91.75 280 GLU A N 1
ATOM 2244 C CA . GLU A 1 280 ? 8.788 -16.057 27.035 1.00 91.75 280 GLU A CA 1
ATOM 2245 C C . GLU A 1 280 ? 7.801 -15.076 26.393 1.00 91.75 280 GLU A C 1
ATOM 2247 O O . GLU A 1 280 ? 6.670 -14.952 26.865 1.00 91.75 280 GLU A O 1
ATOM 2252 N N . SER A 1 281 ? 8.148 -14.486 25.242 1.00 89.00 281 SER A N 1
ATOM 2253 C CA . SER A 1 281 ? 7.229 -13.604 24.507 1.00 89.00 281 SER A CA 1
ATOM 2254 C C . SER A 1 281 ? 5.904 -14.294 24.163 1.00 89.00 281 SER A C 1
ATOM 2256 O O . SER A 1 281 ? 4.842 -13.693 24.296 1.00 89.00 281 SER A O 1
ATOM 2258 N N . ARG A 1 282 ? 5.927 -15.574 23.763 1.00 90.19 282 ARG A N 1
ATOM 2259 C CA . ARG A 1 282 ? 4.694 -16.329 23.465 1.00 90.19 282 ARG A CA 1
ATOM 2260 C C . ARG A 1 282 ? 3.819 -16.535 24.698 1.00 90.19 282 ARG A C 1
ATOM 2262 O O . ARG A 1 282 ? 2.596 -16.471 24.584 1.00 90.19 282 ARG A O 1
ATOM 2269 N N . ARG A 1 283 ? 4.429 -16.791 25.860 1.00 91.94 283 ARG A N 1
ATOM 2270 C CA . ARG A 1 283 ? 3.702 -16.933 27.132 1.00 91.94 283 ARG A CA 1
ATOM 2271 C C . ARG A 1 283 ? 3.065 -15.609 27.551 1.00 91.94 283 ARG A C 1
ATOM 2273 O O . ARG A 1 283 ? 1.900 -15.612 27.942 1.00 91.94 283 ARG A O 1
ATOM 2280 N N . LEU A 1 284 ? 3.787 -14.499 27.391 1.00 93.31 284 LEU A N 1
ATOM 2281 C CA . LEU A 1 284 ? 3.275 -13.156 27.671 1.00 93.31 284 LEU A CA 1
ATOM 2282 C C . LEU A 1 284 ? 2.086 -12.802 26.775 1.00 93.31 284 LEU A C 1
ATOM 2284 O O . LEU A 1 284 ? 1.079 -12.331 27.284 1.00 93.31 284 LEU A O 1
ATOM 2288 N N . ILE A 1 285 ? 2.143 -13.114 25.475 1.00 90.94 285 ILE A N 1
ATOM 2289 C CA . ILE A 1 285 ? 1.024 -12.863 24.547 1.00 90.94 285 ILE A CA 1
ATOM 2290 C C . ILE A 1 285 ? -0.251 -13.596 24.990 1.00 90.94 285 ILE A C 1
ATOM 2292 O O . ILE A 1 285 ? -1.345 -13.039 24.916 1.00 90.94 285 ILE A O 1
ATOM 2296 N N . ALA A 1 286 ? -0.131 -14.838 25.472 1.00 91.88 286 ALA A N 1
ATOM 2297 C CA . ALA A 1 286 ? -1.287 -15.587 25.956 1.00 91.88 286 ALA A CA 1
ATOM 2298 C C . ALA A 1 286 ? -1.919 -14.920 27.192 1.00 91.88 286 ALA A C 1
ATOM 2300 O O . ALA A 1 286 ? -3.141 -14.792 27.252 1.00 91.88 286 ALA A O 1
ATOM 2301 N N . ALA A 1 287 ? -1.102 -14.451 28.140 1.00 94.19 287 ALA A N 1
ATOM 2302 C CA . ALA A 1 287 ? -1.578 -13.746 29.331 1.00 94.19 287 ALA A CA 1
ATOM 2303 C C . ALA A 1 287 ? -2.128 -12.340 29.019 1.00 94.19 287 ALA A C 1
ATOM 2305 O O . ALA A 1 287 ? -3.147 -11.949 29.578 1.00 94.19 287 ALA A O 1
ATOM 2306 N N . ALA A 1 288 ? -1.511 -11.616 28.084 1.00 93.31 288 ALA A N 1
ATOM 2307 C CA . ALA A 1 288 ? -1.943 -10.288 27.649 1.00 93.31 288 ALA A CA 1
ATOM 2308 C C . ALA A 1 288 ? -3.280 -10.309 26.887 1.00 93.31 288 ALA A C 1
ATOM 2310 O O . ALA A 1 288 ? -3.953 -9.293 26.786 1.00 93.31 288 ALA A O 1
ATOM 2311 N N . SER A 1 289 ? -3.703 -11.468 26.371 1.00 93.12 289 SER A N 1
ATOM 2312 C CA . SER A 1 289 ? -4.991 -11.608 25.672 1.00 93.12 289 SER A CA 1
ATOM 2313 C C . SER A 1 289 ? -6.220 -11.618 26.594 1.00 93.12 289 SER A C 1
ATOM 2315 O O . SER A 1 289 ? -7.353 -11.736 26.118 1.00 93.12 289 SER A O 1
ATOM 2317 N N . VAL A 1 290 ? -6.015 -11.532 27.911 1.00 96.75 290 VAL A N 1
ATOM 2318 C CA . VAL A 1 290 ? -7.094 -11.514 28.900 1.00 96.75 290 VAL A CA 1
ATOM 2319 C C . VAL A 1 290 ? -7.836 -10.168 28.844 1.00 96.75 290 VAL A C 1
ATOM 2321 O O . VAL A 1 290 ? -7.196 -9.125 28.932 1.00 96.75 290 VAL A O 1
ATOM 2324 N N . PRO A 1 291 ? -9.181 -10.154 28.734 1.00 95.12 291 PRO A N 1
ATOM 2325 C CA . PRO A 1 291 ? -9.945 -8.908 28.682 1.00 95.12 291 PRO A CA 1
ATOM 2326 C C . PRO A 1 291 ? -9.791 -8.062 29.958 1.00 95.12 291 PRO A C 1
ATOM 2328 O O . PRO A 1 291 ? -9.857 -8.625 31.055 1.00 95.12 291 PRO A O 1
ATOM 2331 N N . PRO A 1 292 ? -9.711 -6.722 29.855 1.00 90.75 292 PRO A N 1
ATOM 2332 C CA . PRO A 1 292 ? -9.556 -5.846 31.021 1.00 90.75 292 PRO A CA 1
ATOM 2333 C C . PRO A 1 292 ? -10.744 -5.943 31.992 1.00 90.75 292 PRO A C 1
ATOM 2335 O O . PRO A 1 292 ? -10.559 -5.917 33.204 1.00 90.75 292 PRO A O 1
ATOM 2338 N N . GLU A 1 293 ? -11.961 -6.178 31.483 1.00 94.50 293 GLU A N 1
ATOM 2339 C CA . GLU A 1 293 ? -13.154 -6.419 32.313 1.00 94.50 293 GLU A CA 1
ATOM 2340 C C . GLU A 1 293 ? -12.982 -7.631 33.241 1.00 94.50 293 GLU A C 1
ATOM 2342 O O . GLU A 1 293 ? -13.411 -7.612 34.395 1.00 94.50 293 GLU A O 1
ATOM 2347 N N . PHE A 1 294 ? -12.335 -8.692 32.750 1.00 96.81 294 PHE A N 1
ATOM 2348 C CA . PHE A 1 294 ? -12.057 -9.876 33.555 1.00 96.81 294 PHE A CA 1
ATOM 2349 C C . PHE A 1 294 ? -11.017 -9.567 34.635 1.00 96.81 294 PHE A C 1
ATOM 2351 O O . PHE A 1 294 ? -11.183 -10.002 35.775 1.00 96.81 294 PHE A O 1
ATOM 2358 N N . ILE A 1 295 ? -9.986 -8.782 34.308 1.00 95.81 295 ILE A N 1
ATOM 2359 C CA . ILE A 1 295 ? -8.959 -8.351 35.266 1.00 95.81 295 ILE A CA 1
ATOM 2360 C C . ILE A 1 295 ? -9.604 -7.544 36.403 1.00 95.81 295 ILE A C 1
ATOM 2362 O O . ILE A 1 295 ? -9.394 -7.871 37.570 1.00 95.81 295 ILE A O 1
ATOM 2366 N N . GLU A 1 296 ? -10.475 -6.579 36.092 1.00 94.06 296 GLU A N 1
ATOM 2367 C CA . GLU A 1 296 ? -11.182 -5.789 37.113 1.00 94.06 296 GLU A CA 1
ATOM 2368 C C . GLU A 1 296 ? -12.100 -6.631 38.002 1.00 94.06 296 GLU A C 1
ATOM 2370 O O . GLU A 1 296 ? -12.079 -6.492 39.226 1.00 94.06 296 GLU A O 1
ATOM 2375 N N . LEU A 1 297 ? -12.878 -7.548 37.418 1.00 96.69 297 LEU A N 1
ATOM 2376 C CA . LEU A 1 297 ? -13.722 -8.457 38.200 1.00 96.69 297 LEU A CA 1
ATOM 2377 C C . LEU A 1 297 ? -12.887 -9.335 39.136 1.00 96.69 297 LEU A C 1
ATOM 2379 O O . LEU A 1 297 ? -13.285 -9.576 40.279 1.00 96.69 297 LEU A O 1
ATOM 2383 N N . THR A 1 298 ? -11.719 -9.780 38.673 1.00 96.38 298 THR A N 1
ATOM 2384 C CA . THR A 1 298 ? -10.791 -10.572 39.485 1.00 96.38 298 THR A CA 1
ATOM 2385 C C . THR A 1 298 ? -10.217 -9.728 40.624 1.00 96.38 298 THR A C 1
ATOM 2387 O O . THR A 1 298 ? -10.222 -10.178 41.768 1.00 96.38 298 THR A O 1
ATOM 2390 N N . ASN A 1 299 ? -9.832 -8.477 40.359 1.00 94.69 299 ASN A N 1
ATOM 2391 C CA . ASN A 1 299 ? -9.355 -7.535 41.377 1.00 94.69 299 ASN A CA 1
ATOM 2392 C C . ASN A 1 299 ? -10.418 -7.251 42.450 1.00 94.69 299 ASN A C 1
ATOM 2394 O O . ASN A 1 299 ? -10.107 -7.243 43.642 1.00 94.69 299 ASN A O 1
ATOM 2398 N N . VAL A 1 300 ? -11.684 -7.077 42.053 1.00 96.12 300 VAL A N 1
ATOM 2399 C CA . VAL A 1 300 ? -12.811 -6.901 42.987 1.00 96.12 300 VAL A CA 1
ATOM 2400 C C . VAL A 1 300 ? -13.037 -8.162 43.826 1.00 96.12 300 VAL A C 1
ATOM 2402 O O . VAL A 1 300 ? -13.254 -8.067 45.034 1.00 96.12 300 VAL A O 1
ATOM 2405 N N . ALA A 1 301 ? -12.961 -9.350 43.221 1.00 95.75 301 ALA A N 1
ATOM 2406 C CA . ALA A 1 301 ? -13.098 -10.609 43.949 1.00 95.75 301 ALA A CA 1
ATOM 2407 C C . ALA A 1 301 ? -11.971 -10.805 44.978 1.00 95.75 301 ALA A C 1
ATOM 2409 O O . ALA A 1 301 ? -12.255 -11.157 46.123 1.00 95.75 301 ALA A O 1
ATOM 2410 N N . VAL A 1 302 ? -10.721 -10.518 44.600 1.00 95.31 302 VAL A N 1
ATOM 2411 C CA . VAL A 1 302 ? -9.548 -10.588 45.489 1.00 95.31 302 VAL A CA 1
ATOM 2412 C C . VAL A 1 302 ? -9.660 -9.582 46.638 1.00 95.31 302 VAL A C 1
ATOM 2414 O O . VAL A 1 302 ? -9.373 -9.934 47.779 1.00 95.31 302 VAL A O 1
ATOM 2417 N N . ALA A 1 303 ? -10.141 -8.362 46.378 1.00 92.88 303 ALA A N 1
ATOM 2418 C CA . ALA A 1 303 ? -10.356 -7.356 47.422 1.00 92.88 303 ALA A CA 1
ATOM 2419 C C . ALA A 1 303 ? -11.432 -7.776 48.442 1.00 92.88 303 ALA A C 1
ATOM 2421 O O . ALA A 1 303 ? -11.303 -7.495 49.631 1.00 92.88 303 ALA A O 1
ATOM 2422 N N . ASN A 1 304 ? -12.478 -8.473 47.988 1.00 95.94 304 ASN A N 1
ATOM 2423 C CA . ASN A 1 304 ? -13.562 -8.943 48.853 1.00 95.94 304 ASN A CA 1
ATOM 2424 C C . ASN A 1 304 ? -13.226 -10.247 49.598 1.00 95.94 304 ASN A C 1
ATOM 2426 O O . ASN A 1 304 ? -13.844 -10.542 50.620 1.00 95.94 304 ASN A O 1
ATOM 2430 N N . GLN A 1 305 ? -12.293 -11.055 49.083 1.00 96.00 305 GLN A N 1
ATOM 2431 C CA . GLN A 1 305 ? -11.962 -12.376 49.620 1.00 96.00 305 GLN A CA 1
ATOM 2432 C C . GLN A 1 305 ? -10.457 -12.517 49.857 1.00 96.00 305 GLN A C 1
ATOM 2434 O O . GLN A 1 305 ? -9.700 -12.917 48.973 1.00 96.00 305 GLN A O 1
ATOM 2439 N N . THR A 1 306 ? -10.031 -12.300 51.102 1.00 91.88 306 THR A N 1
ATOM 2440 C CA . THR A 1 306 ? -8.621 -12.424 51.514 1.00 91.88 306 THR A CA 1
ATOM 2441 C C . THR A 1 306 ? -8.041 -13.824 51.297 1.00 91.88 306 THR A C 1
ATOM 2443 O O . THR A 1 306 ? -6.843 -13.960 51.077 1.00 91.88 306 THR A O 1
ATOM 2446 N N . ALA A 1 307 ? -8.880 -14.866 51.270 1.00 93.94 307 ALA A N 1
ATOM 2447 C CA . ALA A 1 307 ? -8.463 -16.240 50.979 1.00 93.94 307 ALA A CA 1
ATOM 2448 C C . ALA A 1 307 ? -7.928 -16.444 49.545 1.00 93.94 307 ALA A C 1
ATOM 2450 O O . ALA A 1 307 ? -7.243 -17.432 49.289 1.00 93.94 307 ALA A O 1
ATOM 2451 N N . LEU A 1 308 ? -8.240 -15.538 48.608 1.00 91.44 308 LEU A N 1
ATOM 2452 C CA . LEU A 1 308 ? -7.741 -15.588 47.229 1.00 91.44 308 LEU A CA 1
ATOM 2453 C C . LEU A 1 308 ? -6.384 -14.890 47.054 1.00 91.44 308 LEU A C 1
ATOM 2455 O O . LEU A 1 308 ? -5.760 -15.033 46.001 1.00 91.44 308 LEU A O 1
ATOM 2459 N N . VAL A 1 309 ? -5.919 -14.149 48.064 1.00 91.62 309 VAL A N 1
ATOM 2460 C CA . VAL A 1 309 ? -4.640 -13.437 48.018 1.00 91.62 309 VAL A CA 1
ATOM 2461 C C . VAL A 1 309 ? -3.506 -14.457 48.131 1.00 91.62 309 VAL A C 1
ATOM 2463 O O . VAL A 1 309 ? -3.296 -15.071 49.176 1.00 91.62 309 VAL A O 1
ATOM 2466 N N . ARG A 1 310 ? -2.760 -14.652 47.040 1.00 89.50 310 ARG A N 1
ATOM 2467 C CA . ARG A 1 310 ? -1.476 -15.365 47.087 1.00 89.50 310 ARG A CA 1
ATOM 2468 C C . ARG A 1 310 ? -0.410 -14.399 47.596 1.00 89.50 310 ARG A C 1
ATOM 2470 O O . ARG A 1 310 ? -0.336 -13.285 47.092 1.00 89.50 310 ARG A O 1
ATOM 2477 N N . GLY A 1 311 ? 0.414 -14.841 48.547 1.00 89.88 311 GLY A N 1
ATOM 2478 C CA . GLY A 1 311 ? 1.422 -13.998 49.209 1.00 89.88 311 GLY A CA 1
ATOM 2479 C C . GLY A 1 311 ? 2.441 -13.336 48.273 1.00 89.88 311 GLY A C 1
ATOM 2480 O O . GLY A 1 311 ? 2.947 -12.276 48.610 1.00 89.88 311 GLY A O 1
ATOM 2481 N N . ASP A 1 312 ? 2.668 -13.910 47.087 1.00 89.94 312 ASP A N 1
ATOM 2482 C CA . ASP A 1 312 ? 3.653 -13.421 46.108 1.00 89.94 312 ASP A CA 1
ATOM 2483 C C . ASP A 1 312 ? 3.015 -12.710 44.894 1.00 89.94 312 ASP A C 1
ATOM 2485 O O . ASP A 1 312 ? 3.688 -12.440 43.899 1.00 89.94 312 ASP A O 1
ATOM 2489 N N . GLY A 1 313 ? 1.697 -12.480 44.908 1.00 89.00 313 GLY A N 1
ATOM 2490 C CA . GLY A 1 313 ? 0.975 -11.862 43.791 1.00 89.00 313 GLY A CA 1
ATOM 2491 C C . GLY A 1 313 ? 0.992 -10.333 43.828 1.00 89.00 313 GLY A C 1
ATOM 2492 O O . GLY A 1 313 ? 1.054 -9.738 44.900 1.00 89.00 313 GLY A O 1
ATOM 2493 N N . ALA A 1 314 ? 0.863 -9.706 42.653 1.00 91.81 314 ALA A N 1
ATOM 2494 C CA . ALA A 1 314 ? 0.652 -8.264 42.548 1.00 91.81 314 ALA A CA 1
ATOM 2495 C C . ALA A 1 314 ? -0.612 -7.846 43.309 1.00 91.81 314 ALA A C 1
ATOM 2497 O O . ALA A 1 314 ? -1.637 -8.542 43.280 1.00 91.81 314 ALA A O 1
ATOM 2498 N N . THR A 1 315 ? -0.554 -6.697 43.976 1.00 94.81 315 THR A N 1
ATOM 2499 C CA . THR A 1 315 ? -1.727 -6.169 44.675 1.00 94.81 315 THR A CA 1
ATOM 2500 C C . THR A 1 315 ? -2.803 -5.721 43.667 1.00 94.81 315 THR A C 1
ATOM 2502 O O . THR A 1 315 ? -2.498 -5.425 42.506 1.00 94.81 315 THR A O 1
ATOM 2505 N N . PRO A 1 316 ? -4.090 -5.640 44.059 1.00 94.75 316 PRO A N 1
ATOM 2506 C CA . PRO A 1 316 ? -5.137 -5.147 43.161 1.00 94.75 316 PRO A CA 1
ATOM 2507 C C . PRO A 1 316 ? -4.880 -3.719 42.655 1.00 94.75 316 PRO A C 1
ATOM 2509 O O . PRO A 1 316 ? -5.266 -3.393 41.537 1.00 94.75 316 PRO A O 1
ATOM 2512 N N . ALA A 1 317 ? -4.223 -2.877 43.462 1.00 93.88 317 ALA A N 1
ATOM 2513 C CA . ALA A 1 317 ? -3.823 -1.529 43.062 1.00 93.88 317 ALA A CA 1
ATOM 2514 C C . ALA A 1 317 ? -2.725 -1.570 41.987 1.00 93.88 317 ALA A C 1
ATOM 2516 O O . ALA A 1 317 ? -2.909 -1.003 40.916 1.00 93.88 317 ALA A O 1
ATOM 2517 N N . GLU A 1 318 ? -1.656 -2.340 42.212 1.00 95.12 318 GLU A N 1
ATOM 2518 C CA . GLU A 1 318 ? -0.585 -2.536 41.222 1.00 95.12 318 GLU A CA 1
ATOM 2519 C C . GLU A 1 318 ? -1.115 -3.108 39.905 1.00 95.12 318 GLU A C 1
ATOM 2521 O O . GLU A 1 318 ? -0.704 -2.689 38.828 1.00 95.12 318 GLU A O 1
ATOM 2526 N N . THR A 1 319 ? -2.063 -4.046 39.970 1.00 95.44 319 THR A N 1
ATOM 2527 C CA . THR A 1 319 ? -2.661 -4.643 38.768 1.00 95.44 319 THR A CA 1
ATOM 2528 C C . THR A 1 319 ? -3.405 -3.593 37.935 1.00 95.44 319 THR A C 1
ATOM 2530 O O . THR A 1 319 ? -3.317 -3.612 36.709 1.00 95.44 319 THR A O 1
ATOM 2533 N N . ARG A 1 320 ? -4.105 -2.649 38.579 1.00 95.50 320 ARG A N 1
ATOM 2534 C CA . ARG A 1 320 ? -4.771 -1.525 37.896 1.00 95.50 320 ARG A CA 1
ATOM 2535 C C . ARG A 1 320 ? -3.782 -0.531 37.302 1.00 95.50 320 ARG A C 1
ATOM 2537 O O . ARG A 1 320 ? -4.003 -0.056 36.187 1.00 95.50 320 ARG A O 1
ATOM 2544 N N . ASP A 1 321 ? -2.694 -0.251 38.010 1.00 96.06 321 ASP A N 1
ATOM 2545 C CA . ASP A 1 321 ? -1.629 0.620 37.512 1.00 96.06 321 ASP A CA 1
ATOM 2546 C C . ASP A 1 321 ? -0.947 0.003 36.282 1.00 96.06 321 ASP A C 1
ATOM 2548 O O . ASP A 1 321 ? -0.705 0.702 35.300 1.00 96.06 321 ASP A O 1
ATOM 2552 N N . LEU A 1 322 ? -0.724 -1.317 36.275 1.00 95.25 322 LEU A N 1
ATOM 2553 C CA . LEU A 1 322 ? -0.178 -2.043 35.122 1.00 95.25 322 LEU A CA 1
ATOM 2554 C C . LEU A 1 322 ? -1.120 -2.035 33.910 1.00 95.25 322 LEU A C 1
ATOM 2556 O O . LEU A 1 322 ? -0.650 -1.874 32.785 1.00 95.25 322 LEU A O 1
ATOM 2560 N N . VAL A 1 323 ? -2.435 -2.181 34.119 1.00 95.31 323 VAL A N 1
ATOM 2561 C CA . VAL A 1 323 ? -3.427 -2.054 33.032 1.00 95.31 323 VAL A CA 1
ATOM 2562 C C . VAL A 1 323 ? -3.443 -0.623 32.491 1.00 95.31 323 VAL A C 1
ATOM 2564 O O . VAL A 1 323 ? -3.372 -0.427 31.283 1.00 95.31 323 VAL A O 1
ATOM 2567 N N . SER A 1 324 ? -3.434 0.379 33.376 1.00 95.62 324 SER A N 1
ATOM 2568 C CA . SER A 1 324 ? -3.392 1.796 32.984 1.00 95.62 324 SER A CA 1
ATOM 2569 C C . SER A 1 324 ? -2.110 2.144 32.220 1.00 95.62 324 SER A C 1
ATOM 2571 O O . SER A 1 324 ? -2.136 2.931 31.275 1.00 95.62 324 SER A O 1
ATOM 2573 N N . TYR A 1 325 ? -0.985 1.541 32.610 1.00 96.00 325 TYR A N 1
ATOM 2574 C CA . TYR A 1 325 ? 0.276 1.634 31.885 1.00 96.00 325 TYR A CA 1
ATOM 2575 C C . TYR A 1 325 ? 0.162 1.017 30.483 1.00 96.00 325 TYR A C 1
ATOM 2577 O O . TYR A 1 325 ? 0.546 1.669 29.514 1.00 96.00 325 TYR A O 1
ATOM 2585 N N . ALA A 1 326 ? -0.389 -0.195 30.353 1.00 95.25 326 ALA A N 1
ATOM 2586 C CA . ALA A 1 326 ? -0.573 -0.838 29.051 1.00 95.25 326 ALA A CA 1
ATOM 2587 C C . ALA A 1 326 ? -1.440 0.025 28.116 1.00 95.25 326 ALA A C 1
ATOM 2589 O O . ALA A 1 326 ? -1.003 0.368 27.019 1.00 95.25 326 ALA A O 1
ATOM 2590 N N . ASP A 1 327 ? -2.594 0.496 28.596 1.00 94.75 327 ASP A N 1
ATOM 2591 C CA . ASP A 1 327 ? -3.514 1.331 27.812 1.00 94.75 327 ASP A CA 1
ATOM 2592 C C . ASP A 1 327 ? -2.876 2.656 27.351 1.00 94.75 327 ASP A C 1
ATOM 2594 O O . ASP A 1 327 ? -3.167 3.153 26.260 1.00 94.75 327 ASP A O 1
ATOM 2598 N N . ALA A 1 328 ? -1.993 3.244 28.165 1.00 96.12 328 ALA A N 1
ATOM 2599 C CA . ALA A 1 328 ? -1.310 4.492 27.831 1.00 96.12 328 ALA A CA 1
ATOM 2600 C C . ALA A 1 328 ? -0.181 4.309 26.801 1.00 96.12 328 ALA A C 1
ATOM 2602 O O . ALA A 1 328 ? 0.052 5.202 25.981 1.00 96.12 328 ALA A O 1
ATOM 2603 N N . TYR A 1 329 ? 0.533 3.180 26.847 1.00 95.56 329 TYR A N 1
ATOM 2604 C CA . TYR A 1 329 ? 1.718 2.935 26.017 1.00 95.56 329 TYR A CA 1
ATOM 2605 C C . TYR A 1 329 ? 1.437 2.113 24.749 1.00 95.56 329 TYR A C 1
ATOM 2607 O O . TYR A 1 329 ? 2.240 2.182 23.815 1.00 95.56 329 TYR A O 1
ATOM 2615 N N . ASP A 1 330 ? 0.309 1.405 24.658 1.00 93.06 330 ASP A N 1
ATOM 2616 C CA . ASP A 1 330 ? -0.072 0.631 23.468 1.00 93.06 330 ASP A CA 1
ATOM 2617 C C . ASP A 1 330 ? -0.139 1.492 22.185 1.00 93.06 330 ASP A C 1
ATOM 2619 O O . ASP A 1 330 ? 0.539 1.153 21.209 1.00 93.06 330 ASP A O 1
ATOM 2623 N N . PRO A 1 331 ? -0.817 2.662 22.162 1.00 93.19 331 PRO A N 1
ATOM 2624 C CA . PRO A 1 331 ? -0.834 3.519 20.972 1.00 93.19 331 PRO A CA 1
ATOM 2625 C C . PRO A 1 331 ? 0.560 4.021 20.571 1.00 93.19 331 PRO A C 1
ATOM 2627 O O . PRO A 1 331 ? 0.854 4.194 19.389 1.00 93.19 331 PRO A O 1
ATOM 2630 N N . LEU A 1 332 ? 1.447 4.246 21.547 1.00 94.06 332 LEU A N 1
ATOM 2631 C CA . LEU A 1 332 ? 2.826 4.653 21.278 1.00 94.06 332 LEU A CA 1
ATOM 2632 C C . LEU A 1 332 ? 3.616 3.526 20.598 1.00 94.06 332 LEU A C 1
ATOM 2634 O O . LEU A 1 332 ? 4.415 3.794 19.697 1.00 94.06 332 LEU A O 1
ATOM 2638 N N . ALA A 1 333 ? 3.403 2.275 21.013 1.00 92.50 333 ALA A N 1
ATOM 2639 C CA . ALA A 1 333 ? 4.030 1.116 20.386 1.00 92.50 333 ALA A CA 1
ATOM 2640 C C . ALA A 1 333 ? 3.581 0.952 18.923 1.00 92.50 333 ALA A C 1
ATOM 2642 O O . ALA A 1 333 ? 4.434 0.766 18.047 1.00 92.50 333 ALA A O 1
ATOM 2643 N N . ASP A 1 334 ? 2.282 1.107 18.653 1.00 90.06 334 ASP A N 1
ATOM 2644 C CA . ASP A 1 334 ? 1.716 1.053 17.299 1.00 90.06 334 ASP A CA 1
ATOM 2645 C C . ASP A 1 334 ? 2.325 2.128 16.380 1.00 90.06 334 ASP A C 1
ATOM 2647 O O . ASP A 1 334 ? 2.754 1.835 15.257 1.00 90.06 334 ASP A O 1
ATOM 2651 N N . GLU A 1 335 ? 2.452 3.366 16.868 1.00 92.06 335 GLU A N 1
ATOM 2652 C CA . GLU A 1 335 ? 3.072 4.468 16.120 1.00 92.06 335 GLU A CA 1
ATOM 2653 C C . GLU A 1 335 ? 4.564 4.223 15.841 1.00 92.06 335 GLU A C 1
ATOM 2655 O O . GLU A 1 335 ? 5.056 4.485 14.736 1.00 92.06 335 GLU A O 1
ATOM 2660 N N . LEU A 1 336 ? 5.306 3.665 16.804 1.00 92.06 336 LEU A N 1
ATOM 2661 C CA . LEU A 1 336 ? 6.714 3.305 16.604 1.00 92.06 336 LEU A CA 1
ATOM 2662 C C . LEU A 1 336 ? 6.878 2.171 15.582 1.00 92.06 336 LEU A C 1
ATOM 2664 O O . LEU A 1 336 ? 7.830 2.193 14.786 1.00 92.06 336 LEU A O 1
ATOM 2668 N N . GLU A 1 337 ? 5.960 1.203 15.548 1.00 93.50 337 GLU A N 1
ATOM 2669 C CA . GLU A 1 337 ? 5.956 0.175 14.509 1.00 93.50 337 GLU A CA 1
ATOM 2670 C C . GLU A 1 337 ? 5.655 0.782 13.132 1.00 93.50 337 GLU A C 1
ATOM 2672 O O . GLU A 1 337 ? 6.398 0.526 12.171 1.00 93.50 337 GLU A O 1
ATOM 2677 N N . ALA A 1 338 ? 4.624 1.622 13.030 1.00 84.69 338 ALA A N 1
ATOM 2678 C CA . ALA A 1 338 ? 4.280 2.323 11.796 1.00 84.69 338 ALA A CA 1
ATOM 2679 C C . ALA A 1 338 ? 5.467 3.155 11.283 1.00 84.69 338 ALA A C 1
ATOM 2681 O O . ALA A 1 338 ? 5.871 3.038 10.118 1.00 84.69 338 ALA A O 1
ATOM 2682 N N . PHE A 1 339 ? 6.118 3.909 12.169 1.00 90.56 339 PHE A N 1
ATOM 2683 C CA . PHE A 1 339 ? 7.326 4.667 11.858 1.00 90.56 339 PHE A CA 1
ATOM 2684 C C . PHE A 1 339 ? 8.461 3.769 11.340 1.00 90.56 339 PHE A C 1
ATOM 2686 O O . PHE A 1 339 ? 9.076 4.062 10.306 1.00 90.56 339 PHE A O 1
ATOM 2693 N N . ALA A 1 340 ? 8.707 2.623 11.981 1.00 91.00 340 ALA A N 1
ATOM 2694 C CA . ALA A 1 340 ? 9.703 1.659 11.516 1.00 91.00 340 ALA A CA 1
ATOM 2695 C C . ALA A 1 340 ? 9.368 1.101 10.119 1.00 91.00 340 ALA A C 1
ATOM 2697 O O . ALA A 1 340 ? 10.267 0.911 9.285 1.00 91.00 340 ALA A O 1
ATOM 2698 N N . GLN A 1 341 ? 8.088 0.855 9.824 1.00 84.44 341 GLN A N 1
ATOM 2699 C CA . GLN A 1 341 ? 7.639 0.444 8.493 1.00 84.44 341 GLN A CA 1
ATOM 2700 C C . GLN A 1 341 ? 7.877 1.550 7.450 1.00 84.44 341 GLN A C 1
ATOM 2702 O O . GLN A 1 341 ? 8.408 1.255 6.368 1.00 84.44 341 GLN A O 1
ATOM 2707 N N . PHE A 1 342 ? 7.598 2.814 7.781 1.00 84.00 342 PHE A N 1
ATOM 2708 C CA . PHE A 1 342 ? 7.884 3.958 6.910 1.00 84.00 342 PHE A CA 1
ATOM 2709 C C . PHE A 1 342 ? 9.383 4.127 6.636 1.00 84.00 342 PHE A C 1
ATOM 2711 O O . PHE A 1 342 ? 9.770 4.302 5.476 1.00 84.00 342 PHE A O 1
ATOM 2718 N N . LEU A 1 343 ? 10.248 3.974 7.643 1.00 90.75 343 LEU A N 1
ATOM 2719 C CA . LEU A 1 343 ? 11.707 3.999 7.459 1.00 90.75 343 LEU A CA 1
ATOM 2720 C C . LEU A 1 343 ? 12.206 2.854 6.561 1.00 90.75 343 LEU A C 1
ATOM 2722 O O . LEU A 1 343 ? 13.065 3.035 5.688 1.00 90.75 343 LEU A O 1
ATOM 2726 N N . ARG A 1 344 ? 11.654 1.646 6.716 1.00 90.44 344 ARG A N 1
ATOM 2727 C CA . ARG A 1 344 ? 11.969 0.519 5.819 1.00 90.44 344 ARG A CA 1
ATOM 2728 C C . ARG A 1 344 ? 11.520 0.803 4.388 1.00 90.44 344 ARG A C 1
ATOM 2730 O O . ARG A 1 344 ? 12.208 0.416 3.444 1.00 90.44 344 ARG A O 1
ATOM 2737 N N . HIS A 1 345 ? 10.380 1.461 4.208 1.00 88.69 345 HIS A N 1
ATOM 2738 C CA . HIS A 1 345 ? 9.913 1.869 2.890 1.00 88.69 345 HIS A CA 1
ATOM 2739 C C . HIS A 1 345 ? 10.819 2.947 2.275 1.00 88.69 345 HIS A C 1
ATOM 2741 O O . HIS A 1 345 ? 11.291 2.766 1.152 1.00 88.69 345 HIS A O 1
ATOM 2747 N N . SER A 1 346 ? 11.145 4.014 3.009 1.00 86.56 346 SER A N 1
ATOM 2748 C CA . SER A 1 346 ? 11.981 5.116 2.511 1.00 86.56 346 SER A CA 1
ATOM 2749 C C . SER A 1 346 ? 13.385 4.646 2.117 1.00 86.56 346 SER A C 1
ATOM 2751 O O . SER A 1 346 ? 13.859 4.955 1.023 1.00 86.56 346 SER A O 1
ATOM 2753 N N . THR A 1 347 ? 14.018 3.799 2.933 1.00 92.06 347 THR A N 1
ATOM 2754 C CA . THR A 1 347 ? 15.331 3.207 2.619 1.00 92.06 347 THR A CA 1
ATOM 2755 C C . THR A 1 347 ? 15.292 2.307 1.380 1.00 92.06 347 THR A C 1
ATOM 2757 O O . THR A 1 347 ? 16.224 2.332 0.570 1.00 92.06 347 THR A O 1
ATOM 2760 N N . ARG A 1 348 ? 14.217 1.529 1.176 1.00 91.94 348 ARG A N 1
ATOM 2761 C CA . ARG A 1 348 ? 14.014 0.753 -0.065 1.00 91.94 348 ARG A CA 1
ATOM 2762 C C . ARG A 1 348 ? 13.858 1.668 -1.276 1.00 91.94 348 ARG A C 1
ATOM 2764 O O . ARG A 1 348 ? 14.457 1.379 -2.311 1.00 91.94 348 ARG A O 1
ATOM 2771 N N . THR A 1 349 ? 13.108 2.758 -1.147 1.00 84.44 349 THR A N 1
ATOM 2772 C CA . THR A 1 349 ? 12.920 3.754 -2.211 1.00 84.44 349 THR A CA 1
ATOM 2773 C C . THR A 1 349 ? 14.239 4.429 -2.580 1.00 84.44 349 THR A C 1
ATOM 2775 O O . THR A 1 349 ? 14.601 4.447 -3.756 1.00 84.44 349 THR A O 1
ATOM 2778 N N . ALA A 1 350 ? 15.021 4.873 -1.592 1.00 87.25 350 ALA A N 1
ATOM 2779 C CA . ALA A 1 350 ? 16.344 5.457 -1.813 1.00 87.25 350 ALA A CA 1
ATOM 2780 C C . ALA A 1 350 ? 17.295 4.474 -2.523 1.00 87.25 350 ALA A C 1
ATOM 2782 O O . ALA A 1 350 ? 17.932 4.819 -3.520 1.00 87.25 350 ALA A O 1
ATOM 2783 N N . ARG A 1 351 ? 17.334 3.207 -2.083 1.00 89.50 351 ARG A N 1
ATOM 2784 C CA . ARG A 1 351 ? 18.123 2.156 -2.752 1.00 89.50 351 ARG A CA 1
ATOM 2785 C C . ARG A 1 351 ? 17.639 1.868 -4.171 1.00 89.50 351 ARG A C 1
ATOM 2787 O O . ARG A 1 351 ? 18.459 1.603 -5.048 1.00 89.50 351 ARG A O 1
ATOM 2794 N N . ASN A 1 352 ? 16.329 1.895 -4.411 1.00 89.94 352 ASN A N 1
ATOM 2795 C CA . ASN A 1 352 ? 15.764 1.685 -5.741 1.00 89.94 352 ASN A CA 1
ATOM 2796 C C . ASN A 1 352 ? 16.176 2.800 -6.710 1.00 89.94 352 ASN A C 1
ATOM 2798 O O . ASN A 1 352 ? 16.589 2.498 -7.833 1.00 89.94 352 ASN A O 1
ATOM 2802 N N . LEU A 1 353 ? 16.117 4.056 -6.263 1.00 87.19 353 LEU A N 1
ATOM 2803 C CA . LEU A 1 353 ? 16.569 5.213 -7.035 1.00 87.19 353 LEU A CA 1
ATOM 2804 C C . LEU A 1 353 ? 18.058 5.099 -7.371 1.00 87.19 353 LEU A C 1
ATOM 2806 O O . LEU A 1 353 ? 18.410 5.075 -8.552 1.00 87.19 353 LEU A O 1
ATOM 2810 N N . ALA A 1 354 ? 18.908 4.901 -6.358 1.00 90.38 354 ALA A N 1
ATOM 2811 C CA . ALA A 1 354 ? 20.349 4.733 -6.549 1.00 90.38 354 ALA A CA 1
ATOM 2812 C C . ALA A 1 354 ? 20.677 3.559 -7.492 1.00 90.38 354 ALA A C 1
ATOM 2814 O O . ALA A 1 354 ? 21.509 3.679 -8.392 1.00 90.38 354 ALA A O 1
ATOM 2815 N N . GLY A 1 355 ? 19.986 2.425 -7.339 1.00 91.06 355 GLY A N 1
ATOM 2816 C CA . GLY A 1 355 ? 20.157 1.262 -8.208 1.00 91.06 355 GLY A CA 1
ATOM 2817 C C . GLY A 1 355 ? 19.723 1.523 -9.653 1.00 91.06 355 GLY A C 1
ATOM 2818 O O . GLY A 1 355 ? 20.414 1.116 -10.588 1.00 91.06 355 GLY A O 1
ATOM 2819 N N . THR A 1 356 ? 18.606 2.223 -9.853 1.00 86.81 356 THR A N 1
ATOM 2820 C CA . THR A 1 356 ? 18.110 2.596 -11.187 1.00 86.81 356 THR A CA 1
ATOM 2821 C C . THR A 1 356 ? 19.091 3.526 -11.888 1.00 86.81 356 THR A C 1
ATOM 2823 O O . THR A 1 356 ? 19.443 3.297 -13.048 1.00 86.81 356 THR A O 1
ATOM 2826 N N . GLU A 1 357 ? 19.593 4.531 -11.176 1.00 86.75 357 GLU A N 1
ATOM 2827 C CA . GLU A 1 357 ? 20.581 5.459 -11.709 1.00 86.75 357 GLU A CA 1
ATOM 2828 C C . GLU A 1 357 ? 21.905 4.755 -12.045 1.00 86.75 357 GLU A C 1
ATOM 2830 O O . GLU A 1 357 ? 22.423 4.911 -13.154 1.00 86.75 357 GLU A O 1
ATOM 2835 N N . ALA A 1 358 ? 22.415 3.904 -11.151 1.00 93.31 358 ALA A N 1
ATOM 2836 C CA . ALA A 1 358 ? 23.620 3.115 -11.396 1.00 93.31 358 ALA A CA 1
ATOM 2837 C C . ALA A 1 358 ? 23.476 2.206 -12.631 1.00 93.31 358 ALA A C 1
ATOM 2839 O O . ALA A 1 358 ? 24.387 2.120 -13.459 1.00 93.31 358 ALA A O 1
ATOM 2840 N N . LEU A 1 359 ? 22.316 1.564 -12.808 1.00 94.38 359 LEU A N 1
ATOM 2841 C CA . LEU A 1 359 ? 22.030 0.742 -13.988 1.00 94.38 359 LEU A CA 1
ATOM 2842 C C . LEU A 1 359 ? 21.948 1.574 -15.274 1.00 94.38 359 LEU A C 1
ATOM 2844 O O . LEU A 1 359 ? 22.422 1.115 -16.319 1.00 94.38 359 LEU A O 1
ATOM 2848 N N . ASN A 1 360 ? 21.392 2.785 -15.208 1.00 91.44 360 ASN A N 1
ATOM 2849 C CA . ASN A 1 360 ? 21.365 3.714 -16.337 1.00 91.44 360 ASN A CA 1
ATOM 2850 C C . ASN A 1 360 ? 22.785 4.152 -16.726 1.00 91.44 360 ASN A C 1
ATOM 2852 O O . ASN A 1 360 ? 23.156 4.040 -17.898 1.00 91.44 360 ASN A O 1
ATOM 2856 N N . ARG A 1 361 ? 23.613 4.552 -15.751 1.00 92.38 361 ARG A N 1
ATOM 2857 C CA . ARG A 1 361 ? 25.028 4.912 -15.966 1.00 92.38 361 ARG A CA 1
ATOM 2858 C C . ARG A 1 361 ? 25.816 3.745 -16.563 1.00 92.38 361 ARG A C 1
ATOM 2860 O O . ARG A 1 361 ? 26.504 3.918 -17.568 1.00 92.38 361 ARG A O 1
ATOM 2867 N N . TYR A 1 362 ? 25.636 2.533 -16.036 1.00 95.56 362 TYR A N 1
ATOM 2868 C CA . TYR A 1 362 ? 26.227 1.317 -16.603 1.00 95.56 362 TYR A CA 1
ATOM 2869 C C . TYR A 1 362 ? 25.790 1.076 -18.056 1.00 95.56 362 TYR A C 1
ATOM 2871 O O . TYR A 1 362 ? 26.611 0.726 -18.907 1.00 95.56 362 TYR A O 1
ATOM 2879 N N . ALA A 1 363 ? 24.505 1.262 -18.371 1.00 95.25 363 ALA A N 1
ATOM 2880 C CA . ALA A 1 363 ? 23.995 1.086 -19.728 1.00 95.25 363 ALA A CA 1
ATOM 2881 C C . ALA A 1 363 ? 24.620 2.087 -20.714 1.00 95.25 363 ALA A C 1
ATOM 2883 O O . ALA A 1 363 ? 24.954 1.693 -21.836 1.00 95.25 363 ALA A O 1
ATOM 2884 N N . ILE A 1 364 ? 24.811 3.342 -20.295 1.00 96.19 364 ILE A N 1
ATOM 2885 C CA . ILE A 1 364 ? 25.496 4.378 -21.079 1.00 96.19 364 ILE A CA 1
ATOM 2886 C C . ILE A 1 364 ? 26.974 4.015 -21.259 1.00 96.19 364 ILE A C 1
ATOM 2888 O O . ILE A 1 364 ? 27.427 3.897 -22.398 1.00 96.19 364 ILE A O 1
ATOM 2892 N N . ALA A 1 365 ? 27.700 3.730 -20.173 1.00 93.69 365 ALA A N 1
ATOM 2893 C CA . ALA A 1 365 ? 29.114 3.348 -20.214 1.00 93.69 365 ALA A CA 1
ATOM 2894 C C . ALA A 1 365 ? 29.352 2.132 -21.121 1.00 93.69 365 ALA A C 1
ATOM 2896 O O . ALA A 1 365 ? 30.262 2.119 -21.948 1.00 93.69 365 ALA A O 1
ATOM 2897 N N . ARG A 1 366 ? 28.467 1.131 -21.055 1.00 97.44 366 ARG A N 1
ATOM 2898 C CA . ARG A 1 366 ? 28.505 -0.049 -21.927 1.00 97.44 366 ARG A CA 1
ATOM 2899 C C . ARG A 1 366 ? 28.284 0.284 -23.407 1.00 97.44 366 ARG A C 1
ATOM 2901 O O . ARG A 1 366 ? 28.798 -0.442 -24.259 1.00 97.44 366 ARG A O 1
ATOM 2908 N N . ARG A 1 367 ? 27.482 1.301 -23.741 1.00 97.19 367 ARG A N 1
ATOM 2909 C CA . ARG A 1 367 ? 27.312 1.768 -25.132 1.00 97.19 367 ARG A CA 1
ATOM 2910 C C . ARG A 1 367 ? 28.550 2.529 -25.598 1.00 97.19 367 ARG A C 1
ATOM 2912 O O . ARG A 1 367 ? 29.021 2.253 -26.697 1.00 97.19 367 ARG A O 1
ATOM 2919 N N . LEU A 1 368 ? 29.086 3.410 -24.753 1.00 97.00 368 LEU A N 1
ATOM 2920 C CA . LEU A 1 368 ? 30.295 4.183 -25.040 1.00 97.00 368 LEU A CA 1
ATOM 2921 C C . LEU A 1 368 ? 31.503 3.271 -25.255 1.00 97.00 368 LEU A C 1
ATOM 2923 O O . LEU A 1 368 ? 32.136 3.367 -26.291 1.00 97.00 368 LEU A O 1
ATOM 2927 N N . ALA A 1 369 ? 31.730 2.278 -24.394 1.00 97.50 369 ALA A N 1
ATOM 2928 C CA . ALA A 1 369 ? 32.853 1.340 -24.515 1.00 97.50 369 ALA A CA 1
ATOM 2929 C C . ALA A 1 369 ? 32.904 0.544 -25.840 1.00 97.50 369 ALA A C 1
ATOM 2931 O O . ALA A 1 369 ? 33.911 -0.090 -26.140 1.00 97.50 369 ALA A O 1
ATOM 2932 N N . LYS A 1 370 ? 31.827 0.538 -26.641 1.00 97.00 370 LYS A N 1
ATOM 2933 C CA . LYS A 1 370 ? 31.819 -0.067 -27.985 1.00 97.00 370 LYS A CA 1
ATOM 2934 C C . LYS A 1 370 ? 32.352 0.862 -29.078 1.00 97.00 370 LYS A C 1
ATOM 2936 O O . LYS A 1 370 ? 32.647 0.390 -30.174 1.00 97.00 370 LYS A O 1
ATOM 2941 N N . GLN A 1 371 ? 32.410 2.166 -28.830 1.00 97.50 371 GLN A N 1
ATOM 2942 C CA . GLN A 1 371 ? 32.915 3.145 -29.784 1.00 97.50 371 GLN A CA 1
ATOM 2943 C C . GLN A 1 371 ? 34.447 3.133 -29.756 1.00 97.50 371 GLN A C 1
ATOM 2945 O O . GLN A 1 371 ? 35.053 3.120 -28.688 1.00 97.50 371 GLN A O 1
ATOM 2950 N N . ARG A 1 372 ? 35.092 3.190 -30.931 1.00 95.81 372 ARG A N 1
ATOM 2951 C CA . ARG A 1 372 ? 36.566 3.164 -31.027 1.00 95.81 372 ARG A CA 1
ATOM 2952 C C . ARG A 1 372 ? 37.234 4.294 -30.229 1.00 95.81 372 ARG A C 1
ATOM 2954 O O . ARG A 1 372 ? 38.272 4.066 -29.626 1.00 95.81 372 ARG A O 1
ATOM 2961 N N . LYS A 1 373 ? 36.614 5.482 -30.181 1.00 97.38 373 LYS A N 1
ATOM 2962 C CA . LYS A 1 373 ? 37.139 6.667 -29.474 1.00 97.38 373 LYS A CA 1
ATOM 2963 C C . LYS A 1 373 ? 37.143 6.522 -27.942 1.00 97.38 373 LYS A C 1
ATOM 2965 O O . LYS A 1 373 ? 37.970 7.133 -27.280 1.00 97.38 373 LYS A O 1
ATOM 2970 N N . THR A 1 374 ? 36.253 5.710 -27.372 1.00 97.50 374 THR A N 1
ATOM 2971 C CA . THR A 1 374 ? 36.071 5.547 -25.914 1.00 97.50 374 THR A CA 1
ATOM 2972 C C . THR A 1 374 ? 36.305 4.103 -25.455 1.00 97.50 374 THR A C 1
ATOM 2974 O O . THR A 1 374 ? 35.788 3.660 -24.428 1.00 97.50 374 THR A O 1
ATOM 2977 N N . ALA A 1 375 ? 37.137 3.358 -26.192 1.00 95.88 375 ALA A N 1
ATOM 2978 C CA . ALA A 1 375 ? 37.474 1.964 -25.893 1.00 95.88 375 ALA A CA 1
ATOM 2979 C C . ALA A 1 375 ? 38.152 1.773 -24.519 1.00 95.88 375 ALA A C 1
ATOM 2981 O O . ALA A 1 375 ? 38.038 0.704 -23.921 1.00 95.88 375 ALA A O 1
ATOM 2982 N N . HIS A 1 376 ? 38.787 2.819 -23.978 1.00 97.00 376 HIS A N 1
ATOM 2983 C CA . HIS A 1 376 ? 39.411 2.813 -22.651 1.00 97.00 376 HIS A CA 1
ATOM 2984 C C . HIS A 1 376 ? 38.414 2.573 -21.496 1.00 97.00 376 HIS A C 1
ATOM 2986 O O . HIS A 1 376 ? 38.831 2.204 -20.405 1.00 97.00 376 HIS A O 1
ATOM 2992 N N . LEU A 1 377 ? 37.097 2.713 -21.718 1.00 96.56 377 LEU A N 1
ATOM 2993 C CA . LEU A 1 377 ? 36.060 2.428 -20.710 1.00 96.56 377 LEU A CA 1
ATOM 2994 C C . LEU A 1 377 ? 35.748 0.928 -20.542 1.00 96.56 377 LEU A C 1
ATOM 2996 O O . LEU A 1 377 ? 35.034 0.541 -19.612 1.00 96.56 377 LEU A O 1
ATOM 3000 N N . ALA A 1 378 ? 36.244 0.070 -21.438 1.00 96.75 378 ALA A N 1
ATOM 3001 C CA . ALA A 1 378 ? 35.997 -1.370 -21.413 1.00 96.75 378 ALA A CA 1
ATOM 3002 C C . ALA A 1 378 ? 36.347 -2.077 -20.079 1.00 96.75 378 ALA A C 1
ATOM 3004 O O . ALA A 1 378 ? 35.494 -2.845 -19.617 1.00 96.75 378 ALA A O 1
ATOM 3005 N N . PRO A 1 379 ? 37.510 -1.840 -19.427 1.00 97.00 379 PRO A N 1
ATOM 3006 C CA . PRO A 1 379 ? 37.817 -2.444 -18.126 1.00 97.00 379 PRO A CA 1
ATOM 3007 C C . PRO A 1 379 ? 36.806 -2.047 -17.041 1.00 97.00 379 PRO A C 1
ATOM 3009 O O . PRO A 1 379 ? 36.234 -2.923 -16.398 1.00 97.00 379 PRO A O 1
ATOM 3012 N N . HIS A 1 380 ? 36.451 -0.763 -16.928 1.00 95.69 380 HIS A N 1
ATOM 3013 C CA . HIS A 1 380 ? 35.467 -0.302 -15.940 1.00 95.69 380 HIS A CA 1
ATOM 3014 C C . HIS A 1 380 ? 34.084 -0.944 -16.134 1.00 95.69 380 HIS A C 1
ATOM 3016 O O . HIS A 1 380 ? 33.401 -1.301 -15.173 1.00 95.69 380 HIS A O 1
ATOM 3022 N N . VAL A 1 381 ? 33.650 -1.136 -17.385 1.00 96.94 381 VAL A N 1
ATOM 3023 C CA . VAL A 1 381 ? 32.390 -1.838 -17.691 1.00 96.94 381 VAL A CA 1
ATOM 3024 C C . VAL A 1 381 ? 32.471 -3.324 -17.317 1.00 96.94 381 VAL A C 1
ATOM 3026 O O . VAL A 1 381 ? 31.452 -3.907 -16.926 1.00 96.94 381 VAL A O 1
ATOM 3029 N N . ALA A 1 382 ? 33.645 -3.953 -17.427 1.00 94.06 382 ALA A N 1
ATOM 3030 C CA . ALA A 1 382 ? 33.862 -5.328 -16.983 1.00 94.06 382 ALA A CA 1
ATOM 3031 C C . ALA A 1 382 ? 33.783 -5.444 -15.451 1.00 94.06 382 ALA A C 1
ATOM 3033 O O . ALA A 1 382 ? 33.084 -6.337 -14.961 1.00 94.06 382 ALA A O 1
ATOM 3034 N N . ASP A 1 383 ? 34.376 -4.502 -14.716 1.00 93.56 383 ASP A N 1
ATOM 3035 C CA . ASP A 1 383 ? 34.300 -4.439 -13.250 1.00 93.56 383 ASP A CA 1
ATOM 3036 C C . ASP A 1 383 ? 32.862 -4.226 -12.770 1.00 93.56 383 ASP A C 1
ATOM 3038 O O . ASP A 1 383 ? 32.352 -5.008 -11.965 1.00 93.56 383 ASP A O 1
ATOM 3042 N N . MET A 1 384 ? 32.141 -3.257 -13.351 1.00 95.00 384 MET A N 1
ATOM 3043 C CA . MET A 1 384 ? 30.715 -3.042 -13.064 1.00 95.00 384 MET A CA 1
ATOM 3044 C C . MET A 1 384 ? 29.879 -4.297 -13.356 1.00 95.00 384 MET A C 1
ATOM 3046 O O . MET A 1 384 ? 28.978 -4.658 -12.597 1.00 95.00 384 MET A O 1
ATOM 3050 N N . ARG A 1 385 ? 30.176 -5.009 -14.451 1.00 95.00 385 ARG A N 1
ATOM 3051 C CA . ARG A 1 385 ? 29.487 -6.261 -14.795 1.00 95.00 385 ARG A CA 1
ATOM 3052 C C . ARG A 1 385 ? 29.764 -7.368 -13.776 1.00 95.00 385 ARG A C 1
ATOM 3054 O O . ARG A 1 385 ? 28.851 -8.151 -13.500 1.00 95.00 385 ARG A O 1
ATOM 3061 N N . ARG A 1 386 ? 30.991 -7.447 -13.255 1.00 92.75 386 ARG A N 1
ATOM 3062 C CA . ARG A 1 386 ? 31.389 -8.396 -12.208 1.00 92.75 386 ARG A CA 1
ATOM 3063 C C . ARG A 1 386 ? 30.675 -8.076 -10.894 1.00 92.75 386 ARG A C 1
ATOM 3065 O O . ARG A 1 386 ? 30.074 -8.977 -10.316 1.00 92.75 386 ARG A O 1
ATOM 3072 N N . ALA A 1 387 ? 30.644 -6.803 -10.499 1.00 94.38 387 ALA A N 1
ATOM 3073 C CA . ALA A 1 387 ? 29.949 -6.327 -9.301 1.00 94.38 387 ALA A CA 1
ATOM 3074 C C . ALA A 1 387 ? 28.434 -6.593 -9.340 1.00 94.38 387 ALA A C 1
ATOM 3076 O O . ALA A 1 387 ? 27.839 -6.955 -8.331 1.00 94.38 387 ALA A O 1
ATOM 3077 N N . LEU A 1 388 ? 27.804 -6.504 -10.519 1.00 93.81 388 LEU A N 1
ATOM 3078 C CA . LEU A 1 388 ? 26.386 -6.848 -10.688 1.00 93.81 388 LEU A CA 1
ATOM 3079 C C . LEU A 1 388 ? 26.074 -8.340 -10.462 1.00 93.81 388 LEU A C 1
ATOM 3081 O O . LEU A 1 388 ? 24.901 -8.714 -10.513 1.00 93.81 388 LEU A O 1
ATOM 3085 N N . GLY A 1 389 ? 27.079 -9.214 -10.315 1.00 88.00 389 GLY A N 1
ATOM 3086 C CA . GLY A 1 389 ? 26.893 -10.652 -10.073 1.00 88.00 389 GLY A CA 1
ATOM 3087 C C . GLY A 1 389 ? 26.146 -11.391 -11.193 1.00 88.00 389 GLY A C 1
ATOM 3088 O O . GLY A 1 389 ? 25.798 -12.561 -11.062 1.00 88.00 389 GLY A O 1
ATOM 3089 N N . ARG A 1 390 ? 25.889 -10.731 -12.332 1.00 76.31 390 ARG A N 1
ATOM 3090 C CA . ARG A 1 390 ? 25.160 -11.301 -13.480 1.00 76.31 390 ARG A CA 1
ATOM 3091 C C . ARG A 1 390 ? 26.001 -12.268 -14.305 1.00 76.31 390 ARG A C 1
ATOM 3093 O O . ARG A 1 390 ? 25.497 -12.853 -15.268 1.00 76.31 390 ARG A O 1
ATOM 3100 N N . SER A 1 391 ? 27.270 -12.461 -13.959 1.00 69.31 391 SER A N 1
ATOM 3101 C CA . SER A 1 391 ? 27.987 -13.657 -14.373 1.00 69.31 391 SER A CA 1
ATOM 3102 C C . SER A 1 391 ? 27.355 -14.833 -13.641 1.00 69.31 391 SER A C 1
ATOM 3104 O O . SER A 1 391 ? 27.702 -15.102 -12.496 1.00 69.31 391 SER A O 1
ATOM 3106 N N . ARG A 1 392 ? 26.413 -15.526 -14.301 1.00 70.50 392 ARG A N 1
ATOM 3107 C CA . ARG A 1 392 ? 26.012 -16.867 -13.866 1.00 70.50 392 ARG A CA 1
ATOM 3108 C C . ARG A 1 392 ? 27.314 -17.631 -13.619 1.00 70.50 392 ARG A C 1
ATOM 3110 O O . ARG A 1 392 ? 28.070 -17.764 -14.591 1.00 70.50 392 ARG A O 1
ATOM 3117 N N . PRO A 1 393 ? 27.606 -18.079 -12.383 1.00 68.69 393 PRO A N 1
ATOM 3118 C CA . PRO A 1 393 ? 28.697 -19.010 -12.184 1.00 68.69 393 PRO A CA 1
ATOM 3119 C C . PRO A 1 393 ? 28.372 -20.171 -13.111 1.00 68.69 393 PRO A C 1
ATOM 3121 O O . PRO A 1 393 ? 27.305 -20.784 -13.035 1.00 68.69 393 PRO A O 1
ATOM 3124 N N . THR A 1 394 ? 29.210 -20.345 -14.126 1.00 73.31 394 THR A N 1
ATOM 3125 C CA . THR A 1 394 ? 29.034 -21.481 -15.016 1.00 73.31 394 THR A CA 1
ATOM 3126 C C . THR A 1 394 ? 29.464 -22.630 -14.136 1.00 73.31 394 THR A C 1
ATOM 3128 O O . THR A 1 394 ? 30.627 -22.656 -13.741 1.00 73.31 394 THR A O 1
ATOM 3131 N N . SER A 1 395 ? 28.519 -23.484 -13.727 1.00 80.69 395 SER A N 1
ATOM 3132 C CA . SER A 1 395 ? 28.866 -24.697 -12.986 1.00 80.69 395 SER A CA 1
ATOM 3133 C C . SER A 1 395 ? 30.064 -25.340 -13.695 1.00 80.69 395 SER A C 1
ATOM 3135 O O . SER A 1 395 ? 30.063 -25.358 -14.935 1.00 80.69 395 SER A O 1
ATOM 3137 N N . PRO A 1 396 ? 31.090 -25.814 -12.968 1.00 85.88 396 PRO A N 1
ATOM 3138 C CA . PRO A 1 396 ? 32.246 -26.460 -13.586 1.00 85.88 396 PRO A CA 1
ATOM 3139 C C . PRO A 1 396 ? 31.812 -27.577 -14.546 1.00 85.88 396 PRO A C 1
ATOM 3141 O O . PRO A 1 396 ? 32.408 -27.744 -15.605 1.00 85.88 396 PRO A O 1
ATOM 3144 N N . GLU A 1 397 ? 30.685 -28.233 -14.261 1.00 90.19 397 GLU A N 1
ATOM 3145 C CA . GLU A 1 397 ? 30.054 -29.217 -15.138 1.00 90.19 397 GLU A CA 1
ATOM 3146 C C . GLU A 1 397 ? 29.534 -28.604 -16.451 1.00 90.19 397 GLU A C 1
ATOM 3148 O O . GLU A 1 397 ? 29.827 -29.095 -17.539 1.00 90.19 397 GLU A O 1
ATOM 3153 N N . ALA A 1 398 ? 28.832 -27.470 -16.385 1.00 85.88 398 ALA A N 1
ATOM 3154 C CA . ALA A 1 398 ? 28.373 -26.752 -17.574 1.00 85.88 398 ALA A CA 1
ATOM 3155 C C . ALA A 1 398 ? 29.545 -26.165 -18.388 1.00 85.88 398 ALA A C 1
ATOM 3157 O O . ALA A 1 398 ? 29.459 -26.051 -19.615 1.00 85.88 398 ALA A O 1
ATOM 3158 N N . ALA A 1 399 ? 30.650 -25.801 -17.731 1.00 85.50 399 ALA A N 1
ATOM 3159 C CA . ALA A 1 399 ? 31.879 -25.380 -18.399 1.00 85.50 399 ALA A CA 1
ATOM 3160 C C . ALA A 1 399 ? 32.563 -26.561 -19.112 1.00 85.50 399 ALA A C 1
ATOM 3162 O O . ALA A 1 399 ? 32.911 -26.430 -20.289 1.00 85.50 399 ALA A O 1
ATOM 3163 N N . ALA A 1 400 ? 32.666 -27.718 -18.450 1.00 91.31 400 ALA A N 1
ATOM 3164 C CA . ALA A 1 400 ? 33.210 -28.952 -19.013 1.00 91.31 400 ALA A CA 1
ATOM 3165 C C . ALA A 1 400 ? 32.378 -29.455 -20.204 1.00 91.31 400 ALA A C 1
ATOM 3167 O O . ALA A 1 400 ? 32.933 -29.724 -21.268 1.00 91.31 400 ALA A O 1
ATOM 3168 N N . GLN A 1 401 ? 31.045 -29.468 -20.095 1.00 89.56 401 GLN A N 1
ATOM 3169 C CA . GLN A 1 401 ? 30.149 -29.836 -21.200 1.00 89.56 401 GLN A CA 1
ATOM 3170 C C . GLN A 1 401 ? 30.309 -28.896 -22.402 1.00 89.56 401 GLN A C 1
ATOM 3172 O O . GLN A 1 401 ? 30.343 -29.333 -23.554 1.00 89.56 401 GLN A O 1
ATOM 3177 N N . LYS A 1 402 ? 30.463 -27.588 -22.159 1.00 90.50 402 LYS A N 1
ATOM 3178 C CA . LYS A 1 402 ? 30.680 -26.613 -23.236 1.00 90.50 402 LYS A CA 1
ATOM 3179 C C . LYS A 1 402 ? 32.062 -26.760 -23.883 1.00 90.50 402 LYS A C 1
ATOM 3181 O O . LYS A 1 402 ? 32.182 -26.535 -25.090 1.00 90.50 402 LYS A O 1
ATOM 3186 N N . ALA A 1 403 ? 33.084 -27.131 -23.112 1.00 91.31 403 ALA A N 1
ATOM 3187 C CA . ALA A 1 403 ? 34.416 -27.446 -23.624 1.00 91.31 403 ALA A CA 1
ATOM 3188 C C . ALA A 1 403 ? 34.398 -28.730 -24.468 1.00 91.31 403 ALA A C 1
ATOM 3190 O O . ALA A 1 403 ? 34.868 -28.707 -25.606 1.00 91.31 403 ALA A O 1
ATOM 3191 N N . ALA A 1 404 ? 33.748 -29.792 -23.982 1.00 93.31 404 ALA A N 1
ATOM 3192 C CA . ALA A 1 404 ? 33.563 -31.046 -24.710 1.00 93.31 404 ALA A CA 1
ATOM 3193 C C . ALA A 1 404 ? 32.798 -30.835 -26.027 1.00 93.31 404 ALA A C 1
ATOM 3195 O O . ALA A 1 404 ? 33.234 -31.289 -27.083 1.00 93.31 404 ALA A O 1
ATOM 3196 N N . ALA A 1 405 ? 31.715 -30.049 -26.010 1.00 94.12 405 ALA A N 1
ATOM 3197 C CA . ALA A 1 405 ? 30.959 -29.718 -27.217 1.00 94.12 405 ALA A CA 1
ATOM 3198 C C . ALA A 1 405 ? 31.789 -28.916 -28.239 1.00 94.12 405 ALA A C 1
ATOM 3200 O O . ALA A 1 405 ? 31.651 -29.110 -29.450 1.00 94.12 405 ALA A O 1
ATOM 3201 N N . LYS A 1 406 ? 32.671 -28.015 -27.778 1.00 94.69 406 LYS A N 1
ATOM 3202 C CA . LYS A 1 406 ? 33.608 -27.307 -28.665 1.00 94.69 406 LYS A CA 1
ATOM 3203 C C . LYS A 1 406 ? 34.658 -28.249 -29.253 1.00 94.69 406 LYS A C 1
ATOM 3205 O O . LYS A 1 406 ? 34.909 -28.152 -30.452 1.00 94.69 406 LYS A O 1
ATOM 3210 N N . ALA A 1 407 ? 35.223 -29.148 -28.447 1.00 93.69 407 ALA A N 1
ATOM 3211 C CA . ALA A 1 407 ? 36.193 -30.142 -28.901 1.00 93.69 407 ALA A CA 1
ATOM 3212 C C . ALA A 1 407 ? 35.579 -31.072 -29.961 1.00 93.69 407 ALA A C 1
ATOM 3214 O O . ALA A 1 407 ? 36.130 -31.194 -31.051 1.00 93.69 407 ALA A O 1
ATOM 3215 N N . ALA A 1 408 ? 34.375 -31.599 -29.714 1.00 94.88 408 ALA A N 1
ATOM 3216 C CA . ALA A 1 408 ? 33.645 -32.433 -30.672 1.00 94.88 408 ALA A CA 1
ATOM 3217 C C . ALA A 1 408 ? 33.342 -31.700 -31.994 1.00 94.88 408 ALA A C 1
ATOM 3219 O O . ALA A 1 408 ? 33.420 -32.266 -33.083 1.00 94.88 408 ALA A O 1
ATOM 3220 N N . LYS A 1 409 ? 33.022 -30.401 -31.931 1.00 95.19 409 LYS A N 1
ATOM 3221 C CA . LYS A 1 409 ? 32.789 -29.603 -33.144 1.00 95.19 409 LYS A CA 1
ATOM 3222 C C . LYS A 1 409 ? 34.085 -29.315 -33.912 1.00 95.19 409 LYS A C 1
ATOM 3224 O O . LYS A 1 409 ? 34.042 -29.195 -35.137 1.00 95.19 409 LYS A O 1
ATOM 3229 N N . ALA A 1 410 ? 35.216 -29.186 -33.219 1.00 94.75 410 ALA A N 1
ATOM 3230 C CA . ALA A 1 410 ? 36.527 -29.014 -33.840 1.00 94.75 410 ALA A CA 1
ATOM 3231 C C . ALA A 1 410 ? 36.992 -30.303 -34.535 1.00 94.75 410 ALA A C 1
ATOM 3233 O O . ALA A 1 410 ? 37.394 -30.241 -35.697 1.00 94.75 410 ALA A O 1
ATOM 3234 N N . THR A 1 411 ? 36.838 -31.466 -33.893 1.00 94.38 411 THR A N 1
ATOM 3235 C CA . THR A 1 411 ? 37.181 -32.766 -34.493 1.00 94.38 411 THR A CA 1
ATOM 3236 C C . THR A 1 411 ? 36.316 -33.072 -35.714 1.00 94.38 411 THR A C 1
ATOM 3238 O O . THR A 1 411 ? 36.846 -33.449 -36.757 1.00 94.38 411 THR A O 1
ATOM 3241 N N . ALA A 1 412 ? 35.009 -32.793 -35.659 1.00 94.94 412 ALA A N 1
ATOM 3242 C CA . ALA A 1 412 ? 34.123 -32.946 -36.817 1.00 94.94 412 ALA A CA 1
ATOM 3243 C C . ALA A 1 412 ? 34.529 -32.049 -38.006 1.00 94.94 412 ALA A C 1
ATOM 3245 O O . ALA A 1 412 ? 34.430 -32.455 -39.166 1.00 94.94 412 ALA A O 1
ATOM 3246 N N . ARG A 1 413 ? 35.010 -30.824 -37.741 1.00 95.12 413 ARG A N 1
ATOM 3247 C CA . ARG A 1 413 ? 35.528 -29.928 -38.790 1.00 95.12 413 ARG A CA 1
ATOM 3248 C C . ARG A 1 413 ? 36.844 -30.433 -39.380 1.00 95.12 413 ARG A C 1
ATOM 3250 O O . ARG A 1 413 ? 36.993 -30.376 -40.598 1.00 95.12 413 ARG A O 1
ATOM 3257 N N . ALA A 1 414 ? 37.752 -30.942 -38.549 1.00 92.88 414 ALA A N 1
ATOM 3258 C CA . ALA A 1 414 ? 39.017 -31.519 -38.997 1.00 92.88 414 ALA A CA 1
ATOM 3259 C C . ALA A 1 414 ? 38.794 -32.771 -39.864 1.00 92.88 414 ALA A C 1
ATOM 3261 O O . ALA A 1 414 ? 39.334 -32.852 -40.964 1.00 92.88 414 ALA A O 1
ATOM 3262 N N . ALA A 1 415 ? 37.911 -33.684 -39.443 1.00 93.06 415 ALA A N 1
ATOM 3263 C CA . ALA A 1 415 ? 37.557 -34.876 -40.216 1.00 93.06 415 ALA A CA 1
ATOM 3264 C C . ALA A 1 415 ? 36.958 -34.520 -41.589 1.00 93.06 415 ALA A C 1
ATOM 3266 O O . ALA A 1 415 ? 37.334 -35.091 -42.612 1.00 93.06 415 ALA A O 1
ATOM 3267 N N . LYS A 1 416 ? 36.075 -33.511 -41.639 1.00 94.19 416 LYS A N 1
ATOM 3268 C CA . LYS A 1 416 ? 35.505 -33.025 -42.905 1.00 94.19 416 LYS A CA 1
ATOM 3269 C C . LYS A 1 416 ? 36.559 -32.399 -43.828 1.00 94.19 416 LYS A C 1
ATOM 3271 O O . LYS A 1 416 ? 36.441 -32.524 -45.045 1.00 94.19 416 LYS A O 1
ATOM 3276 N N . ALA A 1 417 ? 37.566 -31.720 -43.277 1.00 92.19 417 ALA A N 1
ATOM 3277 C CA . ALA A 1 417 ? 38.676 -31.174 -44.057 1.00 92.19 417 ALA A CA 1
ATOM 3278 C C . ALA A 1 417 ? 39.586 -32.288 -44.609 1.00 92.19 417 ALA A C 1
ATOM 3280 O O . ALA A 1 417 ? 39.931 -32.250 -45.788 1.00 92.19 417 ALA A O 1
ATOM 3281 N N . ALA A 1 418 ? 39.891 -33.310 -43.804 1.00 89.50 418 ALA A N 1
ATOM 3282 C CA . ALA A 1 418 ? 40.692 -34.462 -44.225 1.00 89.50 418 ALA A CA 1
ATOM 3283 C C . ALA A 1 418 ? 40.013 -35.275 -45.341 1.00 89.50 418 ALA A C 1
ATOM 3285 O O . ALA A 1 418 ? 40.658 -35.619 -46.328 1.00 89.50 418 ALA A O 1
ATOM 3286 N N . ALA A 1 419 ? 38.698 -35.506 -45.246 1.00 89.38 419 ALA A N 1
ATOM 3287 C CA . ALA A 1 419 ? 37.946 -36.188 -46.302 1.00 89.38 419 ALA A CA 1
ATOM 3288 C C . ALA A 1 419 ? 38.000 -35.423 -47.641 1.00 89.38 419 ALA A C 1
ATOM 3290 O O . ALA A 1 419 ? 38.177 -36.022 -48.701 1.00 89.38 419 ALA A O 1
ATOM 3291 N N . ARG A 1 420 ? 37.909 -34.083 -47.597 1.00 88.06 420 ARG A N 1
ATOM 3292 C CA . ARG A 1 420 ? 38.075 -33.236 -48.791 1.00 88.06 420 ARG A CA 1
ATOM 3293 C C . ARG A 1 420 ? 39.479 -33.347 -49.389 1.00 88.06 420 ARG A C 1
ATOM 3295 O O . ARG A 1 420 ? 39.594 -33.443 -50.606 1.00 88.06 420 ARG A O 1
ATOM 3302 N N . ALA A 1 421 ? 40.523 -33.382 -48.560 1.00 84.44 421 ALA A N 1
ATOM 3303 C CA . ALA A 1 421 ? 41.896 -33.559 -49.032 1.00 84.44 421 ALA A CA 1
ATOM 3304 C C . ALA A 1 421 ? 42.090 -34.918 -49.730 1.00 84.44 421 ALA A C 1
ATOM 3306 O O . ALA A 1 421 ? 42.595 -34.949 -50.847 1.00 84.44 421 ALA A O 1
ATOM 3307 N N . ALA A 1 422 ? 41.588 -36.012 -49.143 1.00 82.81 422 ALA A N 1
ATOM 3308 C CA . ALA A 1 422 ? 41.694 -37.358 -49.720 1.00 82.81 422 ALA A CA 1
ATOM 3309 C C . ALA A 1 422 ? 40.983 -37.502 -51.077 1.00 82.81 422 ALA A C 1
ATOM 3311 O O . ALA A 1 422 ? 41.447 -38.232 -51.945 1.00 82.81 422 ALA A O 1
ATOM 3312 N N . THR A 1 423 ? 39.882 -36.772 -51.291 1.00 79.50 423 THR A N 1
ATOM 3313 C CA . THR A 1 423 ? 39.142 -36.820 -52.567 1.00 79.50 423 THR A CA 1
ATOM 3314 C C . THR A 1 423 ? 39.888 -36.072 -53.685 1.00 79.50 423 THR A C 1
ATOM 3316 O O . THR A 1 423 ? 39.630 -36.297 -54.861 1.00 79.50 423 THR A O 1
ATOM 3319 N N . THR A 1 424 ? 40.830 -35.189 -53.339 1.00 70.44 424 THR A N 1
ATOM 3320 C CA . THR A 1 424 ? 41.553 -34.349 -54.311 1.00 70.44 424 THR A CA 1
ATOM 3321 C C . THR A 1 424 ? 42.822 -35.035 -54.849 1.00 70.44 424 THR A C 1
ATOM 3323 O O . THR A 1 424 ? 43.375 -34.599 -55.852 1.00 70.44 424 THR A O 1
ATOM 3326 N N . THR A 1 425 ? 43.284 -36.133 -54.236 1.00 63.41 425 THR A N 1
ATOM 3327 C CA . THR A 1 425 ? 44.544 -36.810 -54.613 1.00 63.41 425 THR A CA 1
ATOM 3328 C C . THR A 1 425 ? 44.380 -37.859 -55.725 1.00 63.41 425 THR A C 1
ATOM 3330 O O . THR A 1 425 ? 45.371 -38.331 -56.267 1.00 63.41 425 THR A O 1
ATOM 3333 N N . THR A 1 426 ? 43.156 -38.189 -56.150 1.00 58.78 426 THR A N 1
ATOM 3334 C CA . THR A 1 426 ? 42.902 -39.115 -57.277 1.00 58.78 426 THR A CA 1
ATOM 3335 C C . THR A 1 426 ? 42.771 -38.376 -58.617 1.00 58.78 426 THR A C 1
ATOM 3337 O O . THR A 1 426 ? 41.953 -38.729 -59.460 1.00 58.78 426 THR A O 1
ATOM 3340 N N . ALA A 1 427 ? 43.564 -37.323 -58.829 1.00 55.94 427 ALA A N 1
ATOM 3341 C CA . ALA A 1 427 ? 43.794 -36.770 -60.160 1.00 55.94 427 ALA A CA 1
ATOM 3342 C C . ALA A 1 427 ? 44.963 -37.543 -60.784 1.00 55.94 427 ALA A C 1
ATOM 3344 O O . ALA A 1 427 ? 46.133 -37.206 -60.615 1.00 55.94 427 ALA A O 1
ATOM 3345 N N . GLN A 1 428 ? 44.610 -38.652 -61.426 1.00 60.88 428 GLN A N 1
ATOM 3346 C CA . GLN A 1 428 ? 45.496 -39.528 -62.182 1.00 60.88 428 GLN A CA 1
ATOM 3347 C C . GLN A 1 428 ? 46.293 -38.693 -63.210 1.00 60.88 428 GLN A C 1
ATOM 3349 O O . GLN A 1 428 ? 45.678 -37.929 -63.959 1.00 60.88 428 GLN A O 1
ATOM 3354 N N . PRO A 1 429 ? 47.638 -38.772 -63.237 1.00 59.44 429 PRO A N 1
ATOM 3355 C CA . PRO A 1 429 ? 48.444 -37.976 -64.153 1.00 59.44 429 PRO A CA 1
ATOM 3356 C C . PRO A 1 429 ? 48.109 -38.361 -65.596 1.00 59.44 429 PRO A C 1
ATOM 3358 O O . PRO A 1 429 ? 48.128 -39.536 -65.963 1.00 59.44 429 PRO A O 1
ATOM 3361 N N . ALA A 1 430 ? 47.757 -37.351 -66.391 1.00 64.12 430 ALA A N 1
ATOM 3362 C CA . ALA A 1 430 ? 47.440 -37.498 -67.803 1.00 64.12 430 ALA A CA 1
ATOM 3363 C C . ALA A 1 430 ? 48.601 -38.197 -68.544 1.00 64.12 430 ALA A C 1
ATOM 3365 O O . ALA A 1 430 ? 49.759 -37.828 -68.329 1.00 64.12 430 ALA A O 1
ATOM 3366 N N . PRO A 1 431 ? 48.321 -39.192 -69.405 1.00 58.94 431 PRO A N 1
ATOM 3367 C CA . PRO A 1 431 ? 49.360 -39.909 -70.131 1.00 58.94 431 PRO A CA 1
ATOM 3368 C C . PRO A 1 431 ? 50.079 -38.968 -71.103 1.00 58.94 431 PRO A C 1
ATOM 3370 O O . PRO A 1 431 ? 49.451 -38.239 -71.876 1.00 58.94 431 PRO A O 1
ATOM 3373 N N . ALA A 1 432 ? 51.410 -38.991 -71.034 1.00 55.19 432 ALA A N 1
ATOM 3374 C CA . ALA A 1 432 ? 52.301 -38.249 -71.911 1.00 55.19 432 ALA A CA 1
ATOM 3375 C C . ALA A 1 432 ? 52.005 -38.577 -73.384 1.00 55.19 432 ALA A C 1
ATOM 3377 O O . ALA A 1 432 ? 51.965 -39.742 -73.781 1.00 55.19 432 ALA A O 1
ATOM 3378 N N . LYS A 1 433 ? 51.790 -37.529 -74.188 1.00 55.69 433 LYS A N 1
ATOM 3379 C CA . LYS A 1 433 ? 51.676 -37.630 -75.646 1.00 55.69 433 LYS A CA 1
ATOM 3380 C C . LYS A 1 433 ? 53.009 -38.124 -76.229 1.00 55.69 433 LYS A C 1
ATOM 3382 O O . LYS A 1 433 ? 54.038 -37.547 -75.880 1.00 55.69 433 LYS A O 1
ATOM 3387 N N . PRO A 1 434 ? 53.005 -39.130 -77.120 1.00 55.31 434 PRO A N 1
ATOM 3388 C CA . PRO A 1 434 ? 54.208 -39.545 -77.822 1.00 55.31 434 PRO A CA 1
ATOM 3389 C C . PRO A 1 434 ? 54.606 -38.494 -78.863 1.00 55.31 434 PRO A C 1
ATOM 3391 O O . PRO A 1 434 ? 53.778 -38.003 -79.631 1.00 55.31 434 PRO A O 1
ATOM 3394 N N . THR A 1 435 ? 55.888 -38.157 -78.834 1.00 54.53 435 THR A N 1
ATOM 3395 C CA . THR A 1 435 ? 56.621 -37.335 -79.794 1.00 54.53 435 THR A CA 1
ATOM 3396 C C . THR A 1 435 ? 56.701 -38.056 -81.142 1.00 54.53 435 THR A C 1
ATOM 3398 O O . THR A 1 435 ? 57.022 -39.246 -81.176 1.00 54.53 435 THR A O 1
ATOM 3401 N N . GLN A 1 436 ? 56.438 -37.334 -82.230 1.00 51.28 436 GLN A N 1
ATOM 3402 C CA . GLN A 1 436 ? 56.903 -37.663 -83.579 1.00 51.28 436 GLN A CA 1
ATOM 3403 C C . GLN A 1 436 ? 57.781 -36.527 -84.077 1.00 51.28 436 GLN A C 1
ATOM 3405 O O . GLN A 1 436 ? 57.435 -35.362 -83.763 1.00 51.28 436 GLN A O 1
#

Radius of gyration: 38.61 Å; chains: 1; bounding box: 100×80×135 Å

Sequence (436 aa):
MRARNHAQAPQGATGTCRERRRPESLRRRLWVRPIRRLHRALDSSVHLISRSLLSAGASERRAQRRPIRSSRELEKVEDLILLASSRLSQAARELSKVHACIARDPENAGDAPELLILATERWIFMAGWLAESAGSVFDRHQDVLDGIRNGTLVPERSAFPRPRIILAPRPVPIRAFLLCRQHRVRDRIAPLLHRRRRTPRPAALTVPNPVLWAALLLSFPAACSDHSQAFERRLEIFMSTVEVTGTPISHSEAAQQRVQELRRWRELIPHFVTPESTDESRRLIAAASVPPEFIELTNVAVANQTALVRGDGATPAETRDLVSYADAYDPLADELEAFAQFLRHSTRTARNLAGTEALNRYAIARRLAKQRKTAHLAPHVADMRRALGRSRPTSPEAAAQKAAAKAAKATARAAKAAARAATTTTAQPAPAKPTQ

Foldseek 3Di:
DDDDDDPDDDPDDPDPPPPPPPPPVPPPLPLPVLLVLLVVLLVLLVVLLVVLLVQLVVLLVCCLPPLVVSLVSLVVSLVSLVVSVVSLVVSVVSLVVSVVSCVVPVVPCVCSVVSSVVSVVSSVVSVVSSVVSNVVSVVSSVVSVVCVVVVVSVHDCPPDNPPPPPPPPPPPVVVVVVVPPDPDPVVVVVVVVVVPPDDDDDDDDDDDDPPVVVVVVVDDDPPDPPVPVVVVVVVVVVPPPDPPPDDPDPPVNVVVVVVVVVVVVCVVQPPNDDDPDPVVVVVVVVVVPDDVVVLLVVLVVCVVDVVPDDPPDDHSVRSVVVVVSCVVCVVVVVVVVVVVVVVVVVVVVVVVVVVVVLVVVLVVLVVQCVDPVRVVSVVVNVVSVVVVVPPPPCPVVNVVVVVVVVVVVVVVVVVVVVVVVVVVPPPPDDDDDDDD

Secondary structure (DSSP, 8-state):
-------PPP-------------GGG---TTHHHHHHHHHHHHHHHHHHHHHHHHHHHHHHHHTT-HHHHHHHHHHHHHHHHHHHHHHHHHHHHHHHHHHHHHH-STTTTTHHHHHHHHHHHHHHHHHHHHHHHHHHHHHHHHHHHHHHTSTTSPP--SS-------------HHHHHHT--SSHHHHHHHHHHTTS-PPPPP---PPPTTHHHHHTS---S---SSHHHHHHHHHGGG------S----HHHHHHHHHHHHHHHHHHSTT----SSHHHHHHHHHHHTS-HHHHHHHHHHHHH-GGG--TTSPPHHHHHHHHHHHHHHHHHHHHHHHHHHHHHHHHHHHHHHHHHHHHHHHHHHHHHTTSGGGGGGHHHHHHHHHHTT-S----HHHHHHHHHHHHHHHHHHHHHHHHHHHHHS--PPPPPPPP-